Protein AF-0000000084416008 (afdb_homodimer)

Sequence (658 aa):
MDGNRRYAERQHFDKATGHTHGYGKMVEVIHWCIELGVKHITVYAFSIDNFKRSSDEVTALMRLAEEKYAELAADNGLAEREGIRMHIVGDLELPPPAVQGAAARLMRGTAALRSTRATLNVCFSYTSSEESVHAAAALQAAVRSGSLQPGDVCPAALHGALRTGPASPPVDLLIRTSGETRLSDFLLWQASHAQLCYLPTLWPNLSYLDFARCVLSYQRHAGALAALRRAAGERLERRKLRSWAAPWIGGSGEGPGRPGVLQVLLIRCAAALGAGGRLGAGKGCVAGSGGVAGGLEGAGPVGSQLRLLRFFQQLDAERQAWIAAHADLMDGNRRYAERQHFDKATGHTHGYGKMVEVIHWCIELGVKHITVYAFSIDNFKRSSDEVTALMRLAEEKYAELAADNGLAEREGIRMHIVGDLELPPPAVQGAAARLMRGTAALRSTRATLNVCFSYTSSEESVHAAAALQAAVRSGSLQPGDVCPAALHGALRTGPASPPVDLLIRTSGETRLSDFLLWQASHAQLCYLPTLWPNLSYLDFARCVLSYQRHAGALAALRRAAGERLERRKLRSWAAPWIGGSGEGPGRPGVLQVLLIRCAAALGAGGRLGAGKGCVAGSGGVAGGLEGAGPVGSQLRLLRFFQQLDAERQAWIAAHADL

pLDDT: mean 81.55, std 27.0, range [15.59, 98.62]

Organism: Gonium pectorale (NCBI:txid33097)

Nearest PDB structures (foldseek):
  7pay-assembly1_A  TM=8.241E-01  e=1.101E-21  Homo sapiens
  1x09-assembly1_A  TM=9.503E-01  e=4.876E-16  Escherichia coli
  1x07-assembly1_A  TM=9.515E-01  e=1.106E-15  Escherichia coli
  2e9a-assembly1_B  TM=9.304E-01  e=5.349E-14  Escherichia coli
  5cqj-assembly1_B  TM=8.911E-01  e=5.023E-13  Escherichia coli K-12

Structure (mmCIF, N/CA/C/O backbone):
data_AF-0000000084416008-model_v1
#
loop_
_entity.id
_entity.type
_entity.pdbx_description
1 polymer 'Alkyl transferase'
#
loop_
_atom_site.group_PDB
_atom_site.id
_atom_site.type_symbol
_atom_site.label_atom_id
_atom_site.label_alt_id
_atom_site.label_comp_id
_atom_site.label_asym_id
_atom_site.label_entity_id
_atom_site.label_seq_id
_atom_site.pdbx_PDB_ins_code
_atom_site.Cartn_x
_atom_site.Cartn_y
_atom_site.Cartn_z
_atom_site.occupancy
_atom_site.B_iso_or_equiv
_atom_site.auth_seq_id
_atom_site.auth_comp_id
_atom_site.auth_asym_id
_atom_site.auth_atom_id
_atom_site.pdbx_PDB_model_num
ATOM 1 N N . MET A 1 1 ? -9.711 11.734 7.035 1 94.81 1 MET A N 1
ATOM 2 C CA . MET A 1 1 ? -10.641 12.766 7.48 1 94.81 1 MET A CA 1
ATOM 3 C C . MET A 1 1 ? -11.484 13.281 6.316 1 94.81 1 MET A C 1
ATOM 5 O O . MET A 1 1 ? -11.453 14.469 5.992 1 94.81 1 MET A O 1
ATOM 9 N N . ASP A 1 2 ? -12.227 12.352 5.82 1 94.88 2 ASP A N 1
ATOM 10 C CA . ASP A 1 2 ? -13.008 12.578 4.613 1 94.88 2 ASP A CA 1
ATOM 11 C C . ASP A 1 2 ? -14.406 13.094 4.949 1 94.88 2 ASP A C 1
ATOM 13 O O . ASP A 1 2 ? -15.023 12.641 5.918 1 94.88 2 ASP A O 1
ATOM 17 N N . GLY A 1 3 ? -14.906 14.047 4.18 1 96 3 GLY A N 1
ATOM 18 C CA . GLY A 1 3 ? -16.297 14.453 4.301 1 96 3 GLY A CA 1
ATOM 19 C C . GLY A 1 3 ? -16.469 15.906 4.695 1 96 3 GLY A C 1
ATOM 20 O O . GLY A 1 3 ? -17.578 16.375 4.91 1 96 3 GLY A O 1
ATOM 21 N N . ASN A 1 4 ? -15.422 16.688 4.73 1 95.81 4 ASN A N 1
ATOM 22 C CA . ASN A 1 4 ? -15.484 18.078 5.172 1 95.81 4 ASN A CA 1
ATOM 23 C C . ASN A 1 4 ? -16.312 18.938 4.219 1 95.81 4 ASN A C 1
ATOM 25 O O . ASN A 1 4 ? -17.172 19.703 4.652 1 95.81 4 ASN A O 1
ATOM 29 N N . ARG A 1 5 ? -16.094 18.797 2.865 1 94 5 ARG A N 1
ATOM 30 C CA . ARG A 1 5 ? -16.797 19.594 1.87 1 94 5 ARG A CA 1
ATOM 31 C C . ARG A 1 5 ? -18.281 19.234 1.832 1 94 5 ARG A C 1
ATOM 33 O O . ARG A 1 5 ? -19.141 20.109 1.771 1 94 5 ARG A O 1
ATOM 40 N N . ARG A 1 6 ? -18.562 17.984 1.825 1 95.38 6 ARG A N 1
ATOM 41 C CA . ARG A 1 6 ? -19.953 17.516 1.813 1 95.38 6 ARG A CA 1
ATOM 42 C C . ARG A 1 6 ? -20.688 17.969 3.068 1 95.38 6 ARG A C 1
ATOM 44 O O . ARG A 1 6 ? -21.875 18.328 3.004 1 95.38 6 ARG A O 1
ATOM 51 N N . TYR A 1 7 ? -20.031 17.906 4.207 1 96.69 7 TYR A N 1
ATOM 52 C CA . TYR A 1 7 ? -20.594 18.422 5.453 1 96.69 7 TYR A CA 1
ATOM 53 C C . TYR A 1 7 ? -20.969 19.891 5.316 1 96.69 7 TYR A C 1
ATOM 55 O O . TYR A 1 7 ? -22.062 20.297 5.703 1 96.69 7 TYR A O 1
ATOM 63 N N . ALA A 1 8 ? -20 20.688 4.812 1 95.75 8 ALA A N 1
ATOM 64 C CA . ALA A 1 8 ? -20.25 22.109 4.609 1 95.75 8 ALA A CA 1
ATOM 65 C C . ALA A 1 8 ? -21.469 22.344 3.721 1 95.75 8 ALA A C 1
ATOM 67 O O . ALA A 1 8 ? -22.297 23.188 4.012 1 95.75 8 ALA A O 1
ATOM 68 N N . GLU A 1 9 ? -21.531 21.531 2.639 1 95.56 9 GLU A N 1
ATOM 69 C CA . GLU A 1 9 ? -22.641 21.641 1.708 1 95.56 9 GLU A CA 1
ATOM 70 C C . GLU A 1 9 ? -23.969 21.344 2.4 1 95.56 9 GLU A C 1
ATOM 72 O O . GLU A 1 9 ? -24.953 22.078 2.232 1 95.56 9 GLU A O 1
ATOM 77 N N . ARG A 1 10 ? -24.031 20.359 3.174 1 95.88 10 ARG A N 1
ATOM 78 C CA . ARG A 1 10 ? -25.25 19.938 3.861 1 95.88 10 ARG A CA 1
ATOM 79 C C . ARG A 1 10 ? -25.688 20.984 4.887 1 95.88 10 ARG A C 1
ATOM 81 O O . ARG A 1 10 ? -26.875 21.172 5.117 1 95.88 10 ARG A O 1
ATOM 88 N N . GLN A 1 11 ? -24.734 21.609 5.52 1 95.38 11 GLN A N 1
ATOM 89 C CA . GLN A 1 11 ? -25.016 22.594 6.566 1 95.38 11 GLN A CA 1
ATOM 90 C C . GLN A 1 11 ? -25.125 24 5.992 1 95.38 11 GLN A C 1
ATOM 92 O O . GLN A 1 11 ? -25.312 24.969 6.734 1 95.38 11 GLN A O 1
ATOM 97 N N . HIS A 1 12 ? -24.859 24.109 4.66 1 95.06 12 HIS A N 1
ATOM 98 C CA . HIS A 1 12 ? -24.938 25.375 3.951 1 95.06 12 HIS A CA 1
ATOM 99 C C . HIS A 1 12 ? -23.875 26.344 4.434 1 95.06 12 HIS A C 1
ATOM 101 O O . HIS A 1 12 ? -24.141 27.531 4.672 1 95.06 12 HIS A O 1
ATOM 107 N N . PHE A 1 13 ? -22.703 25.812 4.703 1 92.19 13 PHE A N 1
ATOM 108 C CA . PHE A 1 13 ? -21.5 26.578 4.98 1 92.19 13 PHE A CA 1
ATOM 109 C C . PHE A 1 13 ? -20.609 26.656 3.746 1 92.19 13 PHE A C 1
ATOM 111 O O . PHE A 1 13 ? -20.781 25.875 2.805 1 92.19 13 PHE A O 1
ATOM 118 N N . ASP A 1 14 ? -19.828 27.641 3.791 1 92.12 14 ASP A N 1
ATOM 119 C CA . ASP A 1 14 ? -18.781 27.609 2.775 1 92.12 14 ASP A CA 1
ATOM 120 C C . ASP A 1 14 ? -17.766 26.5 3.057 1 92.12 14 ASP A C 1
ATOM 122 O O . ASP A 1 14 ? -17.672 26.016 4.188 1 92.12 14 ASP A O 1
ATOM 126 N N . LYS A 1 15 ? -17.016 26.109 2.072 1 91.44 15 LYS A N 1
ATOM 127 C CA . LYS A 1 15 ? -16.078 25 2.15 1 91.44 15 LYS A CA 1
ATOM 128 C C . LYS A 1 15 ? -15.039 25.219 3.24 1 91.44 15 LYS A C 1
ATOM 130 O O . LYS A 1 15 ? -14.672 24.281 3.957 1 91.44 15 LYS A O 1
ATOM 135 N N . ALA A 1 16 ? -14.609 26.422 3.363 1 91.44 16 ALA A N 1
ATOM 136 C CA . ALA A 1 16 ? -13.594 26.75 4.359 1 91.44 16 ALA A CA 1
ATOM 137 C C . ALA A 1 16 ? -14.094 26.469 5.773 1 91.44 16 ALA A C 1
ATOM 139 O O . ALA A 1 16 ? -13.352 25.953 6.609 1 91.44 16 ALA A O 1
ATOM 140 N N . THR A 1 17 ? -15.336 26.797 6 1 93.12 17 THR A N 1
ATOM 141 C CA . THR A 1 17 ? -15.945 26.531 7.297 1 93.12 17 THR A CA 1
ATOM 142 C C . THR A 1 17 ? -16.031 25.031 7.559 1 93.12 17 THR A C 1
ATOM 144 O O . THR A 1 17 ? -15.836 24.578 8.688 1 93.12 17 THR A O 1
ATOM 147 N N . GLY A 1 18 ? -16.328 24.328 6.57 1 94.5 18 GLY A N 1
ATOM 148 C CA . GLY A 1 18 ? -16.328 22.875 6.695 1 94.5 18 GLY A CA 1
ATOM 149 C C . GLY A 1 18 ? -14.992 22.312 7.148 1 94.5 18 GLY A C 1
ATOM 150 O O . GLY A 1 18 ? -14.938 21.453 8.023 1 94.5 18 GLY A O 1
ATOM 151 N N . HIS A 1 19 ? -13.922 22.828 6.602 1 94.94 19 HIS A N 1
ATOM 152 C CA . HIS A 1 19 ? -12.586 22.391 6.965 1 94.94 19 HIS A CA 1
ATOM 153 C C . HIS A 1 19 ? -12.219 22.844 8.375 1 94.94 19 HIS A C 1
ATOM 155 O O . HIS A 1 19 ? -11.5 22.141 9.086 1 94.94 19 HIS A O 1
ATOM 161 N N . THR A 1 20 ? -12.703 23.969 8.773 1 95.44 20 THR A N 1
ATOM 162 C CA . THR A 1 20 ? -12.484 24.438 10.141 1 95.44 20 THR A CA 1
ATOM 163 C C . THR A 1 20 ? -13.156 23.516 11.148 1 95.44 20 THR A C 1
ATOM 165 O O . THR A 1 20 ? -12.562 23.172 12.18 1 95.44 20 THR A O 1
ATOM 168 N N . HIS A 1 21 ? -14.352 23.141 10.828 1 96.38 21 HIS A N 1
ATOM 169 C CA . HIS A 1 21 ? -15.031 22.172 11.68 1 96.38 21 HIS A CA 1
ATOM 170 C C . HIS A 1 21 ?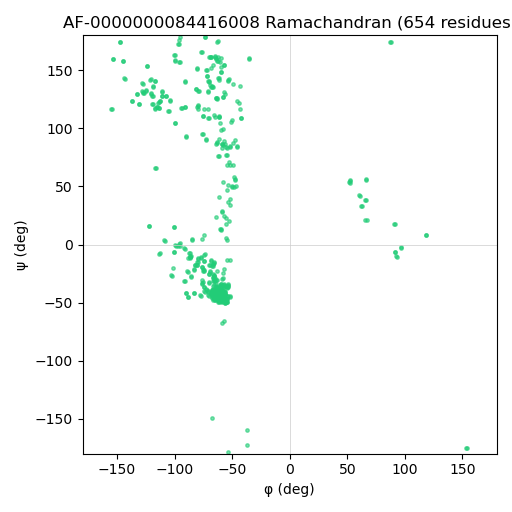 -14.305 20.828 11.688 1 96.38 21 HIS A C 1
ATOM 172 O O . HIS A 1 21 ? -14.25 20.156 12.711 1 96.38 21 HIS A O 1
ATOM 178 N N . GLY A 1 22 ? -13.773 20.469 10.594 1 97.25 22 GLY A N 1
ATOM 179 C CA . GLY A 1 22 ? -12.953 19.281 10.516 1 97.25 22 GLY A CA 1
ATOM 180 C C . GLY A 1 22 ? -11.742 19.328 11.43 1 97.25 22 GLY A C 1
ATOM 181 O O . GLY A 1 22 ? -11.398 18.328 12.07 1 97.25 22 GLY A O 1
ATOM 182 N N . TYR A 1 23 ? -11.133 20.469 11.477 1 96.5 23 TYR A N 1
ATOM 183 C CA . TYR A 1 23 ? -10.008 20.656 12.391 1 96.5 23 TYR A CA 1
ATOM 184 C C . TYR A 1 23 ? -10.445 20.453 13.836 1 96.5 23 TYR A C 1
ATOM 186 O O . TYR A 1 23 ? -9.766 19.781 14.609 1 96.5 23 TYR A O 1
ATOM 194 N N . GLY A 1 24 ? -11.516 21.062 14.195 1 96.62 24 GLY A N 1
ATOM 195 C CA . GLY A 1 24 ? -12.039 20.859 15.539 1 96.62 24 GLY A CA 1
ATOM 196 C C . GLY A 1 24 ? -12.258 19.391 15.875 1 96.62 24 GLY A C 1
ATOM 197 O O . GLY A 1 24 ? -11.914 18.953 16.969 1 96.62 24 GLY A O 1
ATOM 198 N N . LYS A 1 25 ? -12.828 18.703 14.93 1 97.56 25 LYS A N 1
ATOM 199 C CA . LYS A 1 25 ? -13.062 17.281 15.133 1 97.56 25 LYS A CA 1
ATOM 200 C C . LYS A 1 25 ? -11.742 16.516 15.273 1 97.56 25 LYS A C 1
ATOM 202 O O . LYS A 1 25 ? -11.641 15.594 16.078 1 97.56 25 LYS A O 1
ATOM 207 N N . MET A 1 26 ? -10.758 16.891 14.508 1 97.12 26 MET A N 1
ATOM 208 C CA . MET A 1 26 ? -9.438 16.266 14.633 1 97.12 26 MET A CA 1
ATOM 209 C C . MET A 1 26 ? -8.898 16.406 16.047 1 97.12 26 MET A C 1
ATOM 211 O O . MET A 1 26 ? -8.414 15.43 16.625 1 97.12 26 MET A O 1
ATOM 215 N N . VAL A 1 27 ? -8.969 17.547 16.609 1 95.81 27 VAL A N 1
ATOM 216 C CA . VAL A 1 27 ? -8.5 17.797 17.969 1 95.81 27 VAL A CA 1
ATOM 217 C C . VAL A 1 27 ? -9.242 16.906 18.953 1 95.81 27 VAL A C 1
ATOM 219 O O . VAL A 1 27 ? -8.633 16.297 19.828 1 95.81 27 VAL A O 1
ATOM 222 N N . GLU A 1 28 ? -10.555 16.75 18.781 1 96.88 28 GLU A N 1
ATOM 223 C CA . GLU A 1 28 ? -11.359 15.883 19.625 1 96.88 28 GLU A CA 1
ATOM 224 C C . GLU A 1 28 ? -10.883 14.43 19.547 1 96.88 28 GLU A C 1
ATOM 226 O O . GLU A 1 28 ? -10.734 13.758 20.562 1 96.88 28 GLU A O 1
ATOM 231 N N . VAL A 1 29 ? -10.68 14.031 18.359 1 97.5 29 VAL A N 1
ATOM 232 C CA . VAL A 1 29 ? -10.297 12.641 18.141 1 97.5 29 VAL A CA 1
ATOM 233 C C . VAL A 1 29 ? -8.914 12.383 18.734 1 97.5 29 VAL A C 1
ATOM 235 O O . VAL A 1 29 ? -8.664 11.32 19.297 1 97.5 29 VAL A O 1
ATOM 238 N N . ILE A 1 30 ? -8.008 13.328 18.609 1 96.19 30 ILE A N 1
ATOM 239 C CA . ILE A 1 30 ? -6.688 13.211 19.203 1 96.19 30 ILE A CA 1
ATOM 240 C C . ILE A 1 30 ? -6.824 13.031 20.719 1 96.19 30 ILE A C 1
ATOM 242 O O . ILE A 1 30 ? -6.156 12.18 21.312 1 96.19 30 ILE A O 1
ATOM 246 N N . HIS A 1 31 ? -7.723 13.766 21.312 1 95.5 31 HIS A N 1
ATOM 247 C CA . HIS A 1 31 ? -7.973 13.633 22.734 1 95.5 31 HIS A CA 1
ATOM 248 C C . HIS A 1 31 ? -8.469 12.227 23.078 1 95.5 31 HIS A C 1
ATOM 250 O O . HIS A 1 31 ? -8.031 11.633 24.062 1 95.5 31 HIS A O 1
ATOM 256 N N . TRP A 1 32 ? -9.453 11.742 22.25 1 97.12 32 TRP A N 1
ATOM 257 C CA . TRP A 1 32 ? -9.953 10.391 22.469 1 97.12 32 TRP A CA 1
ATOM 258 C C . TRP A 1 32 ? -8.812 9.375 22.422 1 97.12 32 TRP A C 1
ATOM 260 O O . TRP A 1 32 ? -8.758 8.461 23.25 1 97.12 32 TRP A O 1
ATOM 270 N N . CYS A 1 33 ? -7.934 9.57 21.453 1 96.81 33 CYS A N 1
ATOM 271 C CA . CYS A 1 33 ? -6.801 8.672 21.297 1 96.81 33 CYS A CA 1
ATOM 272 C C . CYS A 1 33 ? -5.906 8.688 22.531 1 96.81 33 CYS A C 1
ATOM 274 O O . CYS A 1 33 ? -5.539 7.633 23.047 1 96.81 33 CYS A O 1
ATOM 276 N N . ILE A 1 34 ? -5.566 9.836 23 1 94.81 34 ILE A N 1
ATOM 277 C CA . ILE A 1 34 ? -4.684 9.992 24.156 1 94.81 34 ILE A CA 1
ATOM 278 C C . ILE A 1 34 ? -5.316 9.336 25.375 1 94.81 34 ILE A C 1
ATOM 280 O O . ILE A 1 34 ? -4.641 8.617 26.125 1 94.81 34 ILE A O 1
ATOM 284 N N . GLU A 1 35 ? -6.559 9.492 25.531 1 94.56 35 GLU A N 1
ATOM 285 C CA . GLU A 1 35 ? -7.273 8.93 26.672 1 94.56 35 GLU A CA 1
ATOM 286 C C . GLU A 1 35 ? -7.285 7.402 26.609 1 94.56 35 GLU A C 1
ATOM 288 O O . GLU A 1 35 ? -7.27 6.734 27.656 1 94.56 35 GLU A O 1
ATOM 293 N N . LEU A 1 36 ? -7.289 6.91 25.422 1 95.56 36 LEU A N 1
ATOM 294 C CA . LEU A 1 36 ? -7.332 5.461 25.25 1 95.56 36 LEU A CA 1
ATOM 295 C C . LEU A 1 36 ? -5.93 4.867 25.281 1 95.56 36 LEU A C 1
ATOM 297 O O . LEU A 1 36 ? -5.762 3.648 25.203 1 95.56 36 LEU A O 1
ATOM 301 N N . GLY A 1 37 ? -4.902 5.719 25.297 1 95.19 37 GLY A N 1
ATOM 302 C CA . GLY A 1 37 ? -3.533 5.25 25.422 1 95.19 37 GLY A CA 1
ATOM 303 C C . GLY A 1 37 ? -2.869 4.98 24.078 1 95.19 37 GLY A C 1
ATOM 304 O O . GLY A 1 37 ? -1.874 4.258 24.016 1 95.19 37 GLY A O 1
ATOM 305 N N . VAL A 1 38 ? -3.434 5.527 23 1 96.5 38 VAL A N 1
ATOM 306 C CA . VAL A 1 38 ? -2.822 5.398 21.688 1 96.5 38 VAL A CA 1
ATOM 307 C C . VAL A 1 38 ? -1.503 6.164 21.641 1 96.5 38 VAL A C 1
ATOM 309 O O . VAL A 1 38 ? -1.438 7.32 22.062 1 96.5 38 VAL A O 1
ATOM 312 N N . LYS A 1 39 ? -0.479 5.57 21.078 1 96.69 39 LYS A N 1
ATOM 313 C CA . LYS A 1 39 ? 0.857 6.156 21.156 1 96.69 39 LYS A CA 1
ATOM 314 C C . LYS A 1 39 ? 1.233 6.824 19.828 1 96.69 39 LYS A C 1
ATOM 316 O O . LYS A 1 39 ? 2.072 7.727 19.797 1 96.69 39 LYS A O 1
ATOM 321 N N . HIS A 1 40 ? 0.667 6.367 18.766 1 97.69 40 HIS A N 1
ATOM 322 C CA . HIS A 1 40 ? 0.958 6.926 17.438 1 97.69 40 HIS A CA 1
ATOM 323 C C . HIS A 1 40 ? -0.326 7.23 16.672 1 97.69 40 HIS A C 1
ATOM 325 O O . HIS A 1 40 ? -1.153 6.34 16.469 1 97.69 40 HIS A O 1
ATOM 331 N N . ILE A 1 41 ? -0.456 8.453 16.328 1 98.12 41 ILE A N 1
ATOM 332 C CA . ILE A 1 41 ? -1.613 8.93 15.586 1 98.12 41 ILE A CA 1
ATOM 333 C C . ILE A 1 41 ? -1.158 9.539 14.266 1 98.12 41 ILE A C 1
ATOM 335 O O . ILE A 1 41 ? -0.205 10.32 14.227 1 98.12 41 ILE A O 1
ATOM 339 N N . THR A 1 42 ? -1.778 9.117 13.164 1 98.62 42 THR A N 1
ATOM 340 C CA . THR A 1 42 ? -1.476 9.703 11.859 1 98.62 42 THR A CA 1
ATOM 341 C C . THR A 1 42 ? -2.752 10.18 11.172 1 98.62 42 THR A C 1
ATOM 343 O O . THR A 1 42 ? -3.742 9.445 11.109 1 98.62 42 THR A O 1
ATOM 346 N N . VAL A 1 43 ? -2.758 11.398 10.688 1 98.44 43 VAL A N 1
ATOM 347 C CA . VAL A 1 43 ? -3.932 11.945 10.016 1 98.44 43 VAL A CA 1
ATOM 348 C C . VAL A 1 43 ? -3.57 12.344 8.586 1 98.44 43 VAL A C 1
ATOM 350 O O . VAL A 1 43 ? -2.441 12.758 8.32 1 98.44 43 VAL A O 1
ATOM 353 N N . TYR A 1 44 ? -4.52 12.094 7.703 1 98.06 44 TYR A N 1
ATOM 354 C CA . TYR A 1 44 ? -4.387 12.516 6.316 1 98.06 44 TYR A CA 1
ATOM 355 C C . TYR A 1 44 ? -4.961 13.914 6.109 1 98.06 44 TYR A C 1
ATOM 357 O O . TYR A 1 44 ? -6.129 14.062 5.742 1 98.06 44 TYR A O 1
ATOM 365 N N . ALA A 1 45 ? -4.176 14.938 6.203 1 97.69 45 ALA A N 1
ATOM 366 C CA . ALA A 1 45 ? -4.656 16.312 6.25 1 97.69 45 ALA A CA 1
ATOM 367 C C . ALA A 1 45 ? -4.77 16.906 4.848 1 97.69 45 ALA A C 1
ATOM 369 O O . ALA A 1 45 ? -5.746 17.594 4.531 1 97.69 45 ALA A O 1
ATOM 370 N N . PHE A 1 46 ? -3.797 16.641 4.016 1 97.44 46 PHE A N 1
ATOM 371 C CA . PHE A 1 46 ? -3.77 17.25 2.688 1 97.44 46 PHE A CA 1
ATOM 372 C C . PHE A 1 46 ? -2.979 16.375 1.714 1 97.44 46 PHE A C 1
ATOM 374 O O . PHE A 1 46 ? -1.767 16.219 1.868 1 97.44 46 PHE A O 1
ATOM 381 N N . SER A 1 47 ? -3.65 15.859 0.678 1 95.56 47 SER A N 1
ATOM 382 C CA . SER A 1 47 ? -3.01 15.055 -0.357 1 95.56 47 SER A CA 1
ATOM 383 C C . SER A 1 47 ? -2.307 15.938 -1.384 1 95.56 47 SER A C 1
ATOM 385 O O . SER A 1 47 ? -2.754 17.047 -1.664 1 95.56 47 SER A O 1
ATOM 387 N N . ILE A 1 48 ? -1.282 15.438 -1.979 1 94.94 48 ILE A N 1
ATOM 388 C CA . ILE A 1 48 ? -0.624 16.156 -3.064 1 94.94 48 ILE A CA 1
ATOM 389 C C . ILE A 1 48 ? -1.615 16.391 -4.203 1 94.94 48 ILE A C 1
ATOM 391 O O . ILE A 1 48 ? -1.596 17.453 -4.844 1 94.94 48 ILE A O 1
ATOM 395 N N . ASP A 1 49 ? -2.527 15.492 -4.434 1 90.75 49 ASP A N 1
ATOM 396 C CA . ASP A 1 49 ? -3.506 15.578 -5.512 1 90.75 49 ASP A CA 1
ATOM 397 C C . ASP A 1 49 ? -4.48 16.734 -5.277 1 90.75 49 ASP A C 1
ATOM 399 O O . ASP A 1 49 ? -5.164 17.172 -6.203 1 90.75 49 ASP A O 1
ATOM 403 N N . ASN A 1 50 ? -4.559 17.234 -4.105 1 91.69 50 ASN A N 1
ATOM 404 C CA . ASN A 1 50 ? -5.492 18.297 -3.768 1 91.69 50 ASN A CA 1
ATOM 405 C C . ASN A 1 50 ? -5.004 19.656 -4.273 1 91.69 50 ASN A C 1
ATOM 407 O O . ASN A 1 50 ? -5.766 20.625 -4.301 1 91.69 50 ASN A O 1
ATOM 411 N N . PHE A 1 51 ? -3.809 19.75 -4.719 1 92.38 51 PHE A N 1
ATOM 412 C CA . PHE A 1 51 ? -3.316 20.984 -5.305 1 92.38 51 PHE A CA 1
ATOM 413 C C . PHE A 1 51 ? -4.008 21.266 -6.633 1 92.38 51 PHE A C 1
ATOM 415 O O . PHE A 1 51 ? -3.91 22.375 -7.164 1 92.38 51 PHE A O 1
ATOM 422 N N . LYS A 1 52 ? -4.699 20.344 -7.23 1 88.75 52 LYS A N 1
ATOM 423 C CA . LYS A 1 52 ? -5.414 20.5 -8.492 1 88.75 52 LYS A CA 1
ATOM 424 C C . LYS A 1 52 ? -6.75 21.203 -8.289 1 88.75 52 LYS A C 1
ATOM 426 O O . LYS A 1 52 ? -7.422 21.562 -9.25 1 88.75 52 LYS A O 1
ATOM 431 N N . ARG A 1 53 ? -7.137 21.328 -7.062 1 89.12 53 ARG A N 1
ATOM 432 C CA . ARG A 1 53 ? -8.367 22.047 -6.754 1 89.12 53 ARG A CA 1
ATOM 433 C C . ARG A 1 53 ? -8.25 23.516 -7.168 1 89.12 53 ARG A C 1
ATOM 435 O O . ARG A 1 53 ? -7.191 23.953 -7.617 1 89.12 53 ARG A O 1
ATOM 442 N N . SER A 1 54 ? -9.438 24.25 -7.012 1 92.31 54 SER A N 1
ATOM 443 C CA . SER A 1 54 ? -9.414 25.656 -7.387 1 92.31 54 SER A CA 1
ATOM 444 C C . SER A 1 54 ? -8.375 26.438 -6.578 1 92.31 54 SER A C 1
ATOM 446 O O . SER A 1 54 ? -8.125 26.109 -5.414 1 92.31 54 SER A O 1
ATOM 448 N N . SER A 1 55 ? -7.82 27.453 -7.227 1 94.12 55 SER A N 1
ATOM 449 C CA . SER A 1 55 ? -6.797 28.25 -6.57 1 94.12 55 SER A CA 1
ATOM 450 C C . SER A 1 55 ? -7.312 28.859 -5.27 1 94.12 55 SER A C 1
ATOM 452 O O . SER A 1 55 ? -6.59 28.906 -4.273 1 94.12 55 SER A O 1
ATOM 454 N N . ASP A 1 56 ? -8.539 29.188 -5.293 1 94.25 56 ASP A N 1
ATOM 455 C CA . ASP A 1 56 ? -9.141 29.781 -4.098 1 94.25 56 ASP A CA 1
ATOM 456 C C . ASP A 1 56 ? -9.219 28.75 -2.967 1 94.25 56 ASP A C 1
ATOM 458 O O . ASP A 1 56 ? -8.906 29.078 -1.815 1 94.25 56 ASP A O 1
ATOM 462 N N . GLU A 1 57 ? -9.578 27.641 -3.307 1 93.19 57 GLU A N 1
ATOM 463 C CA . GLU A 1 57 ? -9.688 26.594 -2.291 1 93.19 57 GLU A CA 1
ATOM 464 C C . GLU A 1 57 ? -8.312 26.219 -1.737 1 93.19 57 GLU A C 1
ATOM 466 O O . GLU A 1 57 ? -8.148 26.078 -0.524 1 93.19 57 GLU A O 1
ATOM 471 N N . VAL A 1 58 ? -7.371 26.094 -2.641 1 96.12 58 VAL A N 1
ATOM 472 C CA . VAL A 1 58 ? -6.023 25.719 -2.219 1 96.12 58 VAL A CA 1
ATOM 473 C C . VAL A 1 58 ? -5.445 26.812 -1.314 1 96.12 58 VAL A C 1
ATOM 475 O O . VAL A 1 58 ? -4.871 26.516 -0.266 1 96.12 58 VAL A O 1
ATOM 478 N N . THR A 1 59 ? -5.641 28.047 -1.688 1 96.62 59 THR A N 1
ATOM 479 C CA . THR A 1 59 ? -5.16 29.172 -0.893 1 96.62 59 THR A CA 1
ATOM 480 C C . THR A 1 59 ? -5.797 29.156 0.494 1 96.62 59 THR A C 1
ATOM 482 O O . THR A 1 59 ? -5.113 29.375 1.497 1 96.62 59 THR A O 1
ATOM 485 N N . ALA A 1 60 ? -7.043 28.938 0.524 1 95.25 60 ALA A N 1
ATOM 486 C CA . ALA A 1 60 ? -7.754 28.891 1.8 1 95.25 60 ALA A CA 1
ATOM 487 C C . ALA A 1 60 ? -7.227 27.766 2.682 1 95.25 60 ALA A C 1
ATOM 489 O O . ALA A 1 60 ? -7.074 27.922 3.895 1 95.25 60 ALA A O 1
ATOM 490 N N . LEU A 1 61 ? -6.973 26.656 2.104 1 97 61 LEU A N 1
ATOM 491 C CA . LEU A 1 61 ? -6.461 25.5 2.842 1 97 61 LEU A CA 1
ATOM 492 C C . LEU A 1 61 ? -5.055 25.781 3.367 1 97 61 LEU A C 1
ATOM 494 O O . LEU A 1 61 ? -4.723 25.391 4.488 1 97 61 LEU A O 1
ATOM 498 N N . MET A 1 62 ? -4.258 26.438 2.537 1 98.12 62 MET A N 1
ATOM 499 C CA . MET A 1 62 ? -2.906 26.781 2.959 1 98.12 62 MET A CA 1
ATOM 500 C C . MET A 1 62 ? -2.941 27.766 4.133 1 98.12 62 MET A C 1
ATOM 502 O O . MET A 1 62 ? -2.182 27.609 5.094 1 98.12 62 MET A O 1
ATOM 506 N N . ARG A 1 63 ? -3.803 28.688 4.051 1 97.5 63 ARG A N 1
ATOM 507 C CA . ARG A 1 63 ? -3.959 29.641 5.141 1 97.5 63 ARG A CA 1
ATOM 508 C C . ARG A 1 63 ? -4.41 28.953 6.418 1 97.5 63 ARG A C 1
ATOM 510 O O . ARG A 1 63 ? -3.893 29.234 7.504 1 97.5 63 ARG A O 1
ATOM 517 N N . LEU A 1 64 ? -5.352 28.109 6.246 1 97.06 64 LEU A N 1
ATOM 518 C CA . LEU A 1 64 ? -5.844 27.344 7.391 1 97.06 64 LEU A CA 1
ATOM 519 C C . LEU A 1 64 ? -4.727 26.531 8.023 1 97.06 64 LEU A C 1
ATOM 521 O O . LEU A 1 64 ? -4.598 26.484 9.25 1 97.06 64 LEU A O 1
ATOM 525 N N . ALA A 1 65 ? -3.938 25.875 7.227 1 97.88 65 ALA A N 1
ATOM 526 C CA . ALA A 1 65 ? -2.82 25.078 7.727 1 97.88 65 ALA A CA 1
ATOM 527 C C . ALA A 1 65 ? -1.838 25.938 8.508 1 97.88 65 ALA A C 1
ATOM 529 O O . ALA A 1 65 ? -1.43 25.578 9.617 1 97.88 65 ALA A O 1
ATOM 530 N N . GLU A 1 66 ? -1.472 27.031 7.926 1 97.88 66 GLU A N 1
ATOM 531 C CA . GLU A 1 66 ? -0.552 27.953 8.586 1 97.88 66 GLU A CA 1
ATOM 532 C C . GLU A 1 66 ? -1.083 28.375 9.953 1 97.88 66 GLU A C 1
ATOM 534 O O . GLU A 1 66 ? -0.358 28.328 10.953 1 97.88 66 GLU A O 1
ATOM 539 N N . GLU A 1 67 ? -2.293 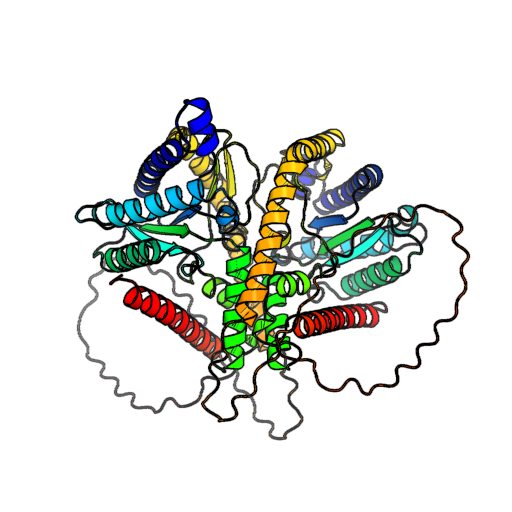28.766 9.953 1 97.38 67 GLU A N 1
ATOM 540 C CA . GLU A 1 67 ? -2.938 29.234 11.18 1 97.38 67 GLU A CA 1
ATOM 541 C C . GLU A 1 67 ? -2.994 28.141 12.227 1 97.38 67 GLU A C 1
ATOM 543 O O . GLU A 1 67 ? -2.678 28.359 13.398 1 97.38 67 GLU A O 1
ATOM 548 N N . LYS A 1 68 ? -3.379 26.984 11.852 1 96.69 68 LYS A N 1
ATOM 549 C CA . LYS A 1 68 ? -3.59 25.906 12.805 1 96.69 68 LYS A CA 1
ATOM 550 C C . LYS A 1 68 ? -2.26 25.344 13.305 1 96.69 68 LYS A C 1
ATOM 552 O O . LYS A 1 68 ? -2.145 24.922 14.461 1 96.69 68 LYS A O 1
ATOM 557 N N . TYR A 1 69 ? -1.264 25.266 12.453 1 97.19 69 TYR A N 1
ATOM 558 C CA . TYR A 1 69 ? 0.062 24.891 12.93 1 97.19 69 TYR A CA 1
ATOM 559 C C . TYR A 1 69 ? 0.555 25.844 14.008 1 97.19 69 TYR A C 1
ATOM 561 O O . TYR A 1 69 ? 1.119 25.406 15.016 1 97.19 69 TYR A O 1
ATOM 569 N N . ALA A 1 70 ? 0.349 27.094 13.781 1 95.38 70 ALA A N 1
ATOM 570 C CA . ALA A 1 70 ? 0.736 28.094 14.773 1 95.38 70 ALA A CA 1
ATOM 571 C C . ALA A 1 70 ? -0.032 27.906 16.078 1 95.38 70 ALA A C 1
ATOM 573 O O . ALA A 1 70 ? 0.545 28 17.156 1 95.38 70 ALA A O 1
ATOM 574 N N . GLU A 1 71 ? -1.279 27.656 15.938 1 94.88 71 GLU A N 1
ATOM 575 C CA . GLU A 1 71 ? -2.125 27.422 17.109 1 94.88 71 GLU A CA 1
ATOM 576 C C . GLU A 1 71 ? -1.656 26.203 17.891 1 94.88 71 GLU A C 1
ATOM 578 O O . GLU A 1 71 ? -1.595 26.25 19.125 1 94.88 71 GLU A O 1
ATOM 583 N N . LEU A 1 72 ? -1.352 25.172 17.188 1 94 72 LEU A N 1
ATOM 584 C CA . LEU A 1 72 ? -0.897 23.922 17.812 1 94 72 LEU A CA 1
ATOM 585 C C . LEU A 1 72 ? 0.439 24.141 18.531 1 94 72 LEU A C 1
ATOM 587 O O . LEU A 1 72 ? 0.702 23.516 19.562 1 94 72 LEU A O 1
ATOM 591 N N . ALA A 1 73 ? 1.26 24.984 18.016 1 90.38 73 ALA A N 1
ATOM 592 C CA . ALA A 1 73 ? 2.605 25.219 18.531 1 90.38 73 ALA A CA 1
ATOM 593 C C . ALA A 1 73 ? 2.592 26.266 19.641 1 90.38 73 ALA A C 1
ATOM 595 O O . ALA A 1 73 ? 3.588 26.438 20.344 1 90.38 73 ALA A O 1
ATOM 596 N N . ALA A 1 74 ? 1.531 26.953 19.828 1 90.44 74 ALA A N 1
ATOM 597 C CA . ALA A 1 74 ? 1.462 28.047 20.797 1 90.44 74 ALA A CA 1
ATOM 598 C C . ALA A 1 74 ? 1.688 27.562 22.219 1 90.44 74 ALA A C 1
ATOM 600 O O . ALA A 1 74 ? 1.53 26.375 22.5 1 90.44 74 ALA A O 1
ATOM 601 N N . ASP A 1 75 ? 2.082 28.531 23.031 1 84.12 75 ASP A N 1
ATOM 602 C CA . ASP A 1 75 ? 2.225 28.219 24.453 1 84.12 75 ASP A CA 1
ATOM 603 C C . ASP A 1 75 ? 0.917 27.688 25.031 1 84.12 75 ASP A C 1
ATOM 605 O O . ASP A 1 75 ? -0.153 28.25 24.781 1 84.12 75 ASP A O 1
A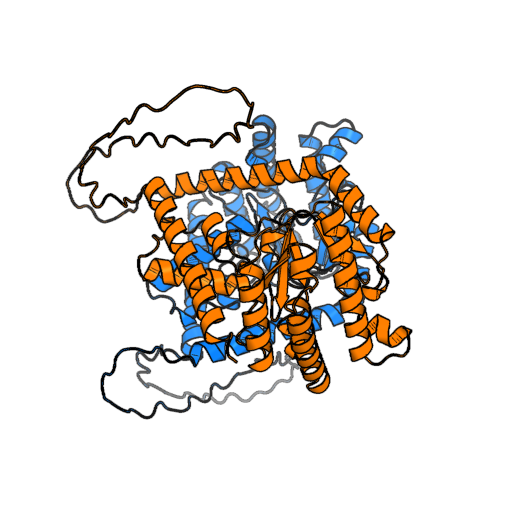TOM 609 N N . ASN A 1 76 ? 1.02 26.609 25.719 1 82.75 76 ASN A N 1
ATOM 610 C CA . ASN A 1 76 ? -0.125 25.938 26.312 1 82.75 76 ASN A CA 1
ATOM 611 C C . ASN A 1 76 ? -1.076 25.391 25.25 1 82.75 76 ASN A C 1
ATOM 613 O O . ASN A 1 76 ? -2.271 25.234 25.516 1 82.75 76 ASN A O 1
ATOM 617 N N . GLY A 1 77 ? -0.554 25.234 24.141 1 85.81 77 GLY A N 1
ATOM 618 C CA . GLY A 1 77 ? -1.346 24.625 23.078 1 85.81 77 GLY A CA 1
ATOM 619 C C . GLY A 1 77 ? -1.54 23.141 23.281 1 85.81 77 GLY A C 1
ATOM 620 O O . GLY A 1 77 ? -1.111 22.578 24.281 1 85.81 77 GLY A O 1
ATOM 621 N N . LEU A 1 78 ? -2.289 22.547 22.344 1 86.88 78 LEU A N 1
ATOM 622 C CA . LEU A 1 78 ? -2.643 21.125 22.406 1 86.88 78 LEU A CA 1
ATOM 623 C C . LEU A 1 78 ? -1.399 20.266 22.594 1 86.88 78 LEU A C 1
ATOM 625 O O . LEU A 1 78 ? -1.401 19.328 23.391 1 86.88 78 LEU A O 1
ATOM 629 N N . ALA A 1 79 ? -0.356 20.578 21.828 1 90.5 79 ALA A N 1
ATOM 630 C CA . ALA A 1 79 ? 0.871 19.797 21.844 1 90.5 79 ALA A CA 1
ATOM 631 C C . ALA A 1 79 ? 1.469 19.75 23.25 1 90.5 79 ALA A C 1
ATOM 633 O O . ALA A 1 79 ? 1.813 18.672 23.75 1 90.5 79 ALA A O 1
ATOM 634 N N . GLU A 1 80 ? 1.608 20.859 23.906 1 90.19 80 GLU A N 1
ATOM 635 C CA . GLU A 1 80 ? 2.195 20.953 25.234 1 90.19 80 GLU A CA 1
ATOM 636 C C . GLU A 1 80 ? 1.269 20.359 26.297 1 90.19 80 GLU A C 1
ATOM 638 O O . GLU A 1 80 ? 1.707 19.578 27.141 1 90.19 80 GLU A O 1
ATOM 643 N N . ARG A 1 81 ? 0.03 20.641 26.219 1 90.38 81 ARG A N 1
ATOM 644 C CA . ARG A 1 81 ? -0.936 20.219 27.219 1 90.38 81 ARG A CA 1
ATOM 645 C C . ARG A 1 81 ? -1.07 18.703 27.234 1 90.38 81 ARG A C 1
ATOM 647 O O . ARG A 1 81 ? -1.178 18.094 28.312 1 90.38 81 ARG A O 1
ATOM 654 N N . GLU A 1 82 ? -1.046 18.125 26.062 1 91.5 82 GLU A N 1
ATOM 655 C CA . GLU A 1 82 ? -1.305 16.688 25.969 1 91.5 82 GLU A CA 1
ATOM 656 C C . GLU A 1 82 ? -0.005 15.898 25.828 1 91.5 82 GLU A C 1
ATOM 658 O O . GLU A 1 82 ? -0.013 14.672 25.844 1 91.5 82 GLU A O 1
ATOM 663 N N . GLY A 1 83 ? 1.095 16.609 25.688 1 94.44 83 GLY A N 1
ATOM 664 C CA . GLY A 1 83 ? 2.367 15.93 25.5 1 94.44 83 GLY A CA 1
ATOM 665 C C . GLY A 1 83 ? 2.453 15.18 24.188 1 94.44 83 GLY A C 1
ATOM 666 O O . GLY A 1 83 ? 2.766 13.984 24.156 1 94.44 83 GLY A O 1
ATOM 667 N N . ILE A 1 84 ? 2.227 15.898 23.125 1 96.62 84 ILE A N 1
ATOM 668 C CA . ILE A 1 84 ? 2.203 15.273 21.797 1 96.62 84 ILE A CA 1
ATOM 669 C C . ILE A 1 84 ? 3.352 15.82 20.953 1 96.62 84 ILE A C 1
ATOM 671 O O . ILE A 1 84 ? 3.424 17.016 20.688 1 96.62 84 ILE A O 1
ATOM 675 N N . ARG A 1 85 ? 4.254 14.961 20.547 1 97 85 ARG A N 1
ATOM 676 C CA . ARG A 1 85 ? 5.234 15.312 19.531 1 97 85 ARG A CA 1
ATOM 677 C C . ARG A 1 85 ? 4.621 15.258 18.141 1 97 85 ARG A C 1
ATOM 679 O O . ARG A 1 85 ? 3.969 14.273 17.781 1 97 85 ARG A O 1
ATOM 686 N N . MET A 1 86 ? 4.859 16.297 17.359 1 97.38 86 MET A N 1
ATOM 687 C CA . MET A 1 86 ? 4.176 16.359 16.062 1 97.38 86 MET A CA 1
ATOM 688 C C . MET A 1 86 ? 5.176 16.359 14.922 1 97.38 86 MET A C 1
ATOM 690 O O . MET A 1 86 ? 6.227 17 15.008 1 97.38 86 MET A O 1
ATOM 694 N N . HIS A 1 87 ? 4.887 15.57 13.906 1 97.69 87 HIS A N 1
ATOM 695 C CA . HIS A 1 87 ? 5.625 15.516 12.648 1 97.69 87 HIS A CA 1
ATOM 696 C C . HIS A 1 87 ? 4.727 15.883 11.469 1 97.69 87 HIS A C 1
ATOM 698 O O . HIS A 1 87 ? 3.609 15.375 11.359 1 97.69 87 HIS A O 1
ATOM 704 N N . ILE A 1 88 ? 5.188 16.812 10.688 1 98.5 88 ILE A N 1
ATOM 705 C CA . ILE A 1 88 ? 4.539 17.047 9.398 1 98.5 88 ILE A CA 1
ATOM 706 C C . ILE A 1 88 ? 5.199 16.203 8.32 1 98.5 88 ILE A C 1
ATOM 708 O O . ILE A 1 88 ? 6.395 16.359 8.047 1 98.5 88 ILE A O 1
ATOM 712 N N . VAL A 1 89 ? 4.434 15.32 7.715 1 98.25 89 VAL A N 1
ATOM 713 C CA . VAL A 1 89 ? 4.965 14.289 6.828 1 98.25 89 VAL A CA 1
ATOM 714 C C . VAL A 1 89 ? 4.48 14.531 5.402 1 98.25 89 VAL A C 1
ATOM 716 O O . VAL A 1 89 ? 3.275 14.562 5.145 1 98.25 89 VAL A O 1
ATOM 719 N N . GLY A 1 90 ? 5.367 14.688 4.469 1 98 90 GLY A N 1
ATOM 720 C CA . GLY A 1 90 ? 5.035 14.906 3.068 1 98 90 GLY A CA 1
ATOM 721 C C . GLY A 1 90 ? 6.105 15.664 2.311 1 98 90 GLY A C 1
ATOM 722 O O . GLY A 1 90 ? 7.219 15.844 2.811 1 98 90 GLY A O 1
ATOM 723 N N . ASP A 1 91 ? 5.848 15.977 1.084 1 96.12 91 ASP A N 1
ATOM 724 C CA . ASP A 1 91 ? 6.719 16.859 0.309 1 96.12 91 ASP A CA 1
ATOM 725 C C . ASP A 1 91 ? 6.543 18.312 0.727 1 96.12 91 ASP A C 1
ATOM 727 O O . ASP A 1 91 ? 5.742 19.047 0.141 1 96.12 91 ASP A O 1
ATOM 731 N N . LEU A 1 92 ? 7.355 18.781 1.593 1 96.75 92 LEU A N 1
ATOM 732 C CA . LEU A 1 92 ? 7.172 20.062 2.256 1 96.75 92 LEU A CA 1
ATOM 733 C C . LEU A 1 92 ? 7.73 21.203 1.405 1 96.75 92 LEU A C 1
ATOM 735 O O . LEU A 1 92 ? 7.672 22.359 1.803 1 96.75 92 LEU A O 1
ATOM 739 N N . GLU A 1 93 ? 8.172 20.844 0.231 1 94.56 93 GLU A N 1
ATOM 740 C CA . GLU A 1 93 ? 8.602 21.891 -0.7 1 94.56 93 GLU A CA 1
ATOM 741 C C . GLU A 1 93 ? 7.43 22.422 -1.515 1 94.56 93 GLU A C 1
ATOM 743 O O . GLU A 1 93 ? 7.539 23.469 -2.166 1 94.56 93 GLU A O 1
ATOM 748 N N . LEU A 1 94 ? 6.348 21.766 -1.439 1 95.25 94 LEU A N 1
ATOM 749 C CA . LEU A 1 94 ? 5.207 22.109 -2.283 1 95.25 94 LEU A CA 1
ATOM 750 C C . LEU A 1 94 ? 4.402 23.25 -1.672 1 95.25 94 LEU A C 1
ATOM 752 O O . LEU A 1 94 ? 3.994 24.188 -2.377 1 95.25 94 LEU A O 1
ATOM 756 N N . PRO A 1 95 ? 4.152 23.297 -0.396 1 97.5 95 PRO A N 1
ATOM 757 C CA . PRO A 1 95 ? 3.385 24.406 0.179 1 97.5 95 PRO A CA 1
ATOM 758 C C . PRO A 1 95 ? 4.133 25.734 0.131 1 97.5 95 PRO A C 1
ATOM 760 O O . PRO A 1 95 ? 5.355 25.75 -0.032 1 97.5 95 PRO A O 1
ATOM 763 N N . PRO A 1 96 ? 3.385 26.844 0.27 1 97.19 96 PRO A N 1
ATOM 764 C CA . PRO A 1 96 ? 4.047 28.156 0.3 1 97.19 96 PRO A CA 1
ATOM 765 C C . PRO A 1 96 ? 4.969 28.312 1.507 1 97.19 96 PRO A C 1
ATOM 767 O O . PRO A 1 96 ? 4.809 27.625 2.512 1 97.19 96 PRO A O 1
ATOM 770 N N . PRO A 1 97 ? 5.91 29.25 1.461 1 97.5 97 PRO A N 1
ATOM 771 C CA . PRO A 1 97 ? 6.918 29.438 2.508 1 97.5 97 PRO A CA 1
ATOM 772 C C . PRO A 1 97 ? 6.301 29.656 3.887 1 97.5 97 PRO A C 1
ATOM 774 O O . PRO A 1 97 ? 6.84 29.172 4.891 1 97.5 97 PRO A O 1
ATOM 777 N N . ALA A 1 98 ? 5.219 30.328 3.914 1 97.62 98 ALA A N 1
ATOM 778 C CA . ALA A 1 98 ? 4.586 30.609 5.199 1 97.62 98 ALA A CA 1
ATOM 779 C C . ALA A 1 98 ? 4.16 29.312 5.891 1 97.62 98 ALA A C 1
ATOM 781 O O . ALA A 1 98 ? 4.305 29.172 7.105 1 97.62 98 ALA A O 1
ATOM 782 N N . VAL A 1 99 ? 3.654 28.406 5.102 1 98.38 99 VAL A N 1
ATOM 783 C CA . VAL A 1 99 ? 3.23 27.109 5.633 1 98.38 99 VAL A CA 1
ATOM 784 C C . VAL A 1 99 ? 4.457 26.281 6.027 1 98.38 99 VAL A C 1
ATOM 786 O O . VAL A 1 99 ? 4.449 25.609 7.055 1 98.38 99 VAL A O 1
ATOM 789 N N . GLN A 1 100 ? 5.492 26.344 5.219 1 98.5 100 GLN A N 1
ATOM 790 C CA . GLN A 1 100 ? 6.742 25.656 5.531 1 98.5 100 GLN A CA 1
ATOM 791 C C . GLN A 1 100 ? 7.309 26.125 6.867 1 98.5 100 GLN A C 1
ATOM 793 O O . GLN A 1 100 ? 7.715 25.312 7.699 1 98.5 100 GLN A O 1
ATOM 798 N N . GLY A 1 101 ? 7.328 27.453 7.027 1 98.44 101 GLY A N 1
ATOM 799 C CA . GLY A 1 101 ? 7.816 28.031 8.273 1 98.44 101 GLY A CA 1
ATOM 800 C C . GLY A 1 101 ? 7.008 27.594 9.484 1 98.44 101 GLY A C 1
ATOM 801 O O . GLY A 1 101 ? 7.57 27.219 10.516 1 98.44 101 GLY A O 1
ATOM 802 N N . ALA A 1 102 ? 5.727 27.656 9.383 1 98.19 102 ALA A N 1
ATOM 803 C CA . ALA A 1 102 ? 4.844 27.25 10.477 1 98.19 102 ALA A CA 1
ATOM 804 C C . ALA A 1 102 ? 5.047 25.781 10.828 1 98.19 102 ALA A C 1
ATOM 806 O O . ALA A 1 102 ? 5.066 25.406 12.008 1 98.19 102 ALA A O 1
ATOM 807 N N . ALA A 1 103 ? 5.164 24.938 9.805 1 98.5 103 ALA A N 1
ATOM 808 C CA . ALA A 1 103 ? 5.414 23.516 10.008 1 98.5 103 ALA A CA 1
ATOM 809 C C . ALA A 1 103 ? 6.734 23.297 10.75 1 98.5 103 ALA A C 1
ATOM 811 O O . ALA A 1 103 ? 6.793 22.5 11.695 1 98.5 103 ALA A O 1
ATOM 812 N N . ALA A 1 104 ? 7.734 23.984 10.297 1 98.44 104 ALA A N 1
ATOM 813 C CA . ALA A 1 104 ? 9.055 23.844 10.898 1 98.44 104 ALA A CA 1
ATOM 814 C C . ALA A 1 104 ? 9.031 24.25 12.375 1 98.44 104 ALA A C 1
ATOM 816 O O . ALA A 1 104 ? 9.578 23.547 13.227 1 98.44 104 ALA A O 1
ATOM 817 N N . ARG A 1 105 ? 8.398 25.359 12.695 1 97.25 105 ARG A N 1
ATOM 818 C CA . ARG A 1 105 ? 8.305 25.828 14.07 1 97.25 105 ARG A CA 1
ATOM 819 C C . ARG A 1 105 ? 7.535 24.844 14.938 1 97.25 105 ARG A C 1
ATOM 821 O O . ARG A 1 105 ? 7.918 24.578 16.078 1 97.25 105 ARG A O 1
ATOM 828 N N . LEU A 1 106 ? 6.484 24.312 14.367 1 97.62 106 LEU A N 1
ATOM 829 C CA . LEU A 1 106 ? 5.688 23.328 15.086 1 97.62 106 LEU A CA 1
ATOM 830 C C . LEU A 1 106 ? 6.52 22.094 15.414 1 97.62 106 LEU A C 1
ATOM 832 O O . LEU A 1 106 ? 6.516 21.625 16.547 1 97.62 106 LEU A O 1
ATOM 836 N N . MET A 1 107 ? 7.219 21.547 14.406 1 97.75 107 MET A N 1
ATOM 837 C CA . MET A 1 107 ? 8.023 20.344 14.594 1 97.75 107 MET A CA 1
ATOM 838 C C . MET A 1 107 ? 9.164 20.609 15.57 1 97.75 107 MET A C 1
ATOM 840 O O . MET A 1 107 ? 9.422 19.781 16.453 1 97.75 107 MET A O 1
ATOM 844 N N . ARG A 1 108 ? 9.828 21.734 15.461 1 96.44 108 ARG A N 1
ATOM 845 C CA . ARG A 1 108 ? 10.898 22.094 16.391 1 96.44 108 ARG A CA 1
ATOM 846 C C . ARG A 1 108 ? 10.367 22.25 17.797 1 96.44 108 ARG A C 1
ATOM 848 O O . ARG A 1 108 ? 10.945 21.719 18.75 1 96.44 108 ARG A O 1
ATOM 855 N N . GLY A 1 109 ? 9.273 22.969 17.922 1 94.75 109 GLY A N 1
ATOM 856 C CA . GLY A 1 109 ? 8.703 23.234 19.234 1 94.75 109 GLY A CA 1
ATOM 857 C C . GLY A 1 109 ? 8.266 21.984 19.969 1 94.75 109 GLY A C 1
ATOM 858 O O . GLY A 1 109 ? 8.477 21.844 21.172 1 94.75 109 GLY A O 1
ATOM 859 N N . THR A 1 110 ? 7.688 21.062 19.25 1 96.31 110 THR A N 1
ATOM 860 C CA . THR A 1 110 ? 7.141 19.875 19.906 1 96.31 110 THR A CA 1
ATOM 861 C C . THR A 1 110 ? 8.234 18.844 20.141 1 96.31 110 THR A C 1
ATOM 863 O O . THR A 1 110 ? 8.078 17.953 20.969 1 96.31 110 THR A O 1
ATOM 866 N N . ALA A 1 111 ? 9.305 18.891 19.422 1 94.56 111 ALA A N 1
ATOM 867 C CA . ALA A 1 111 ? 10.453 18.016 19.672 1 94.56 111 ALA A CA 1
ATOM 868 C C . ALA A 1 111 ? 11.117 18.344 21 1 94.56 111 ALA A C 1
ATOM 870 O O . ALA A 1 111 ? 11.781 17.484 21.594 1 94.56 111 ALA A O 1
ATOM 871 N N . ALA A 1 112 ? 10.906 19.469 21.562 1 91.5 112 ALA A N 1
ATOM 872 C CA . ALA A 1 112 ? 11.57 19.953 22.781 1 91.5 112 ALA A CA 1
ATOM 873 C C . ALA A 1 112 ? 10.719 19.672 24.016 1 91.5 112 ALA A C 1
ATOM 875 O O . ALA A 1 112 ? 11.117 20 25.141 1 91.5 112 ALA A O 1
ATOM 876 N N . LEU A 1 113 ? 9.641 19.094 23.812 1 93.25 113 LEU A N 1
ATOM 877 C CA . LEU A 1 113 ? 8.766 18.812 24.953 1 93.25 113 LEU A CA 1
ATOM 878 C C . LEU A 1 113 ? 9.453 17.891 25.953 1 93.25 113 LEU A C 1
ATOM 880 O O . LEU A 1 113 ? 10.172 16.969 25.562 1 93.25 113 LEU A O 1
ATOM 884 N N . ARG A 1 114 ? 9.258 18.062 27.203 1 87.81 114 ARG A N 1
ATOM 885 C CA . ARG A 1 114 ? 9.883 17.297 28.281 1 87.81 114 ARG A CA 1
ATOM 886 C C . ARG A 1 114 ? 9.281 15.898 28.375 1 87.81 114 ARG A C 1
ATOM 888 O O . ARG A 1 114 ? 9.984 14.938 28.703 1 87.81 114 ARG A O 1
ATOM 895 N N . SER A 1 115 ? 8.016 15.836 28.219 1 89.75 115 SER A N 1
ATOM 896 C CA . SER A 1 115 ? 7.309 14.555 28.266 1 89.75 115 SER A CA 1
ATOM 897 C C . SER A 1 115 ? 6.418 14.375 27.047 1 89.75 115 SER A C 1
ATOM 899 O O . SER A 1 115 ? 5.742 15.312 26.609 1 89.75 115 SER A O 1
ATOM 901 N N . THR A 1 116 ? 6.535 13.219 26.469 1 93 116 THR A N 1
ATOM 902 C CA . THR A 1 116 ? 5.73 12.898 25.297 1 93 116 THR A CA 1
ATOM 903 C C . THR A 1 116 ? 4.844 11.688 25.562 1 93 116 THR A C 1
ATOM 905 O O . THR A 1 116 ? 5.336 10.625 25.953 1 93 116 THR A O 1
ATOM 908 N N . ARG A 1 117 ? 3.604 11.922 25.438 1 94.69 117 ARG A N 1
ATOM 909 C CA . ARG A 1 117 ? 2.641 10.844 25.625 1 94.69 117 ARG A CA 1
ATOM 910 C C . ARG A 1 117 ? 2.326 10.141 24.312 1 94.69 117 ARG A C 1
ATOM 912 O O . ARG A 1 117 ? 1.989 8.953 24.297 1 94.69 117 ARG A O 1
ATOM 919 N N . ALA A 1 118 ? 2.375 10.891 23.219 1 96.56 118 ALA A N 1
ATOM 920 C CA . ALA A 1 118 ? 2.041 10.344 21.906 1 96.56 118 ALA A CA 1
ATOM 921 C C . ALA A 1 118 ? 2.752 11.109 20.797 1 96.56 118 ALA A C 1
ATOM 923 O O . ALA A 1 118 ? 3.281 12.203 21.016 1 96.56 118 ALA A O 1
ATOM 924 N N . THR A 1 119 ? 2.861 10.484 19.672 1 97.38 119 THR A N 1
ATOM 925 C CA . THR A 1 119 ? 3.359 11.117 18.453 1 97.38 119 THR A CA 1
ATOM 926 C C . THR A 1 119 ? 2.238 11.281 17.422 1 97.38 119 THR A C 1
ATOM 928 O O . THR A 1 119 ? 1.456 10.352 17.203 1 97.38 119 THR A O 1
ATOM 931 N N . LEU A 1 120 ? 2.145 12.461 16.891 1 97.81 120 LEU A N 1
ATOM 932 C CA . LEU A 1 12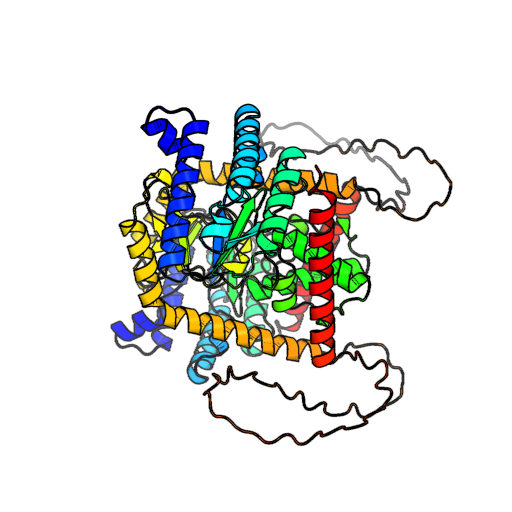0 ? 1.159 12.75 15.852 1 97.81 120 LEU A CA 1
ATOM 933 C C . LEU A 1 120 ? 1.84 13.047 14.516 1 97.81 120 LEU A C 1
ATOM 935 O O . LEU A 1 120 ? 2.633 13.984 14.414 1 97.81 120 LEU A O 1
ATOM 939 N N . ASN A 1 121 ? 1.563 12.203 13.523 1 98.25 121 ASN A N 1
ATOM 940 C CA . ASN A 1 121 ? 1.951 12.492 12.141 1 98.25 121 ASN A CA 1
ATOM 941 C C . ASN A 1 121 ? 0.825 13.172 11.375 1 98.25 121 ASN A C 1
ATOM 943 O O . ASN A 1 121 ? -0.262 12.609 11.227 1 98.25 121 ASN A O 1
ATOM 947 N N . VAL A 1 122 ? 1.117 14.375 10.961 1 98.44 122 VAL A N 1
ATOM 948 C CA . VAL A 1 122 ? 0.191 15.07 10.078 1 98.44 122 VAL A CA 1
ATOM 949 C C . VAL A 1 122 ? 0.67 14.961 8.633 1 98.44 122 VAL A C 1
ATOM 951 O O . VAL A 1 122 ? 1.622 15.641 8.234 1 98.44 122 VAL A O 1
ATOM 954 N N . CYS A 1 123 ? 0.019 14.125 7.879 1 98.56 123 CYS A N 1
ATOM 955 C CA . CYS A 1 123 ? 0.367 13.977 6.469 1 98.56 123 CYS A CA 1
ATOM 956 C C . CYS A 1 123 ? -0.14 15.164 5.656 1 98.56 123 CYS A C 1
ATOM 958 O O . CYS A 1 123 ? -1.35 15.344 5.5 1 98.56 123 CYS A O 1
ATOM 960 N N . PHE A 1 124 ? 0.735 15.961 5.195 1 98.5 124 PHE A N 1
ATOM 961 C CA . PHE A 1 124 ? 0.47 17.188 4.453 1 98.5 124 PHE A CA 1
ATOM 962 C C . PHE A 1 124 ? 1.332 17.266 3.199 1 98.5 124 PHE A C 1
ATOM 964 O O . PHE A 1 124 ? 2.559 17.172 3.277 1 98.5 124 PHE A O 1
ATOM 971 N N . SER A 1 125 ? 0.653 17.547 2.025 1 97.31 125 SER A N 1
ATOM 972 C CA . SER A 1 125 ? 1.301 17.359 0.732 1 97.31 125 SER A CA 1
ATOM 973 C C . SER A 1 125 ? 1.895 15.961 0.614 1 97.31 125 SER A C 1
ATOM 975 O O . SER A 1 125 ? 3.084 15.805 0.327 1 97.31 125 SER A O 1
ATOM 977 N N . TYR A 1 126 ? 0.96 15.008 0.844 1 97.25 126 TYR A N 1
ATOM 978 C CA . TYR A 1 126 ? 1.408 13.633 1.018 1 97.25 126 TYR A CA 1
ATOM 979 C C . TYR A 1 126 ? 0.643 12.688 0.096 1 97.25 126 TYR A C 1
ATOM 981 O O . TYR A 1 126 ? -0.568 12.836 -0.085 1 97.25 126 TYR A O 1
ATOM 989 N N . THR A 1 127 ? 1.305 11.766 -0.487 1 96.12 127 THR A N 1
ATOM 990 C CA . THR A 1 127 ? 0.783 10.539 -1.079 1 96.12 127 THR A CA 1
ATOM 991 C C . THR A 1 127 ? 1.75 9.383 -0.861 1 96.12 127 THR A C 1
ATOM 993 O O . THR A 1 127 ? 2.967 9.578 -0.852 1 96.12 127 THR A O 1
ATOM 996 N N . SER A 1 128 ? 1.195 8.242 -0.633 1 96.81 128 SER A N 1
ATOM 997 C CA . SER A 1 128 ? 2.045 7.07 -0.426 1 96.81 128 SER A CA 1
ATOM 998 C C . SER A 1 128 ? 2.916 6.797 -1.646 1 96.81 128 SER A C 1
ATOM 1000 O O . SER A 1 128 ? 4.055 6.34 -1.515 1 96.81 128 SER A O 1
ATOM 1002 N N . SER A 1 129 ? 2.402 7.047 -2.818 1 93.88 129 SER A N 1
ATOM 1003 C CA . SER A 1 129 ? 3.18 6.848 -4.039 1 93.88 129 SER A CA 1
ATOM 1004 C C . SER A 1 129 ? 4.406 7.754 -4.066 1 93.88 129 SER A C 1
ATOM 1006 O O . SER A 1 129 ? 5.512 7.301 -4.375 1 93.88 129 SER A O 1
ATOM 1008 N N . GLU A 1 130 ? 4.188 9.016 -3.768 1 94.31 130 GLU A N 1
ATOM 1009 C CA . GLU A 1 130 ? 5.312 9.953 -3.713 1 94.31 130 GLU A CA 1
ATOM 1010 C C . GLU A 1 130 ? 6.332 9.523 -2.658 1 94.31 130 GLU A C 1
ATOM 1012 O O . GLU A 1 130 ? 7.539 9.555 -2.908 1 94.31 130 GLU A O 1
ATOM 1017 N N . GLU A 1 131 ? 5.863 9.117 -1.553 1 96.56 131 GLU A N 1
ATOM 1018 C CA . GLU A 1 131 ? 6.742 8.695 -0.471 1 96.56 131 GLU A CA 1
ATOM 1019 C C . GLU A 1 131 ? 7.559 7.469 -0.872 1 96.56 131 GLU A C 1
ATOM 1021 O O . GLU A 1 131 ? 8.719 7.324 -0.469 1 96.56 131 GLU A O 1
ATOM 1026 N N . SER A 1 132 ? 6.922 6.574 -1.533 1 96.19 132 SER A N 1
ATOM 1027 C CA . SER A 1 132 ? 7.594 5.355 -1.97 1 96.19 132 SER A CA 1
ATOM 1028 C C . SER A 1 132 ? 8.703 5.66 -2.969 1 96.19 132 SER A C 1
ATOM 1030 O O . SER A 1 132 ? 9.797 5.098 -2.879 1 96.19 132 SER A O 1
ATOM 1032 N N . VAL A 1 133 ? 8.422 6.484 -3.842 1 94.75 133 VAL A N 1
ATOM 1033 C CA . VAL A 1 133 ? 9.414 6.875 -4.84 1 94.75 133 VAL A CA 1
ATOM 1034 C C . VAL A 1 133 ? 10.562 7.617 -4.164 1 94.75 133 VAL A C 1
ATOM 1036 O O . VAL A 1 133 ? 11.734 7.387 -4.484 1 94.75 133 VAL A O 1
ATOM 1039 N N . HIS A 1 134 ? 10.18 8.492 -3.283 1 95.31 134 HIS A N 1
ATOM 1040 C CA . HIS A 1 134 ? 11.195 9.219 -2.521 1 95.31 134 HIS A CA 1
ATOM 1041 C C . HIS A 1 134 ? 12.102 8.258 -1.76 1 95.31 134 HIS A C 1
ATOM 1043 O O . HIS A 1 134 ? 13.32 8.445 -1.728 1 95.31 134 HIS A O 1
ATOM 1049 N N . ALA A 1 135 ? 11.523 7.277 -1.153 1 97.44 135 ALA A N 1
ATOM 1050 C CA . ALA A 1 135 ? 12.273 6.281 -0.396 1 97.44 135 ALA A CA 1
ATOM 1051 C C . ALA A 1 135 ? 13.203 5.484 -1.309 1 97.44 135 ALA A C 1
ATOM 1053 O O . ALA A 1 135 ? 14.359 5.246 -0.97 1 97.44 135 ALA A O 1
ATOM 1054 N N . ALA A 1 136 ? 12.688 5.062 -2.443 1 96.12 136 ALA A N 1
ATOM 1055 C CA . ALA A 1 136 ? 13.508 4.336 -3.408 1 96.12 136 ALA A CA 1
ATOM 1056 C C . ALA A 1 136 ? 14.68 5.184 -3.883 1 96.12 136 ALA A C 1
ATOM 1058 O O . ALA A 1 136 ? 15.797 4.688 -4.02 1 96.12 136 ALA A O 1
ATOM 1059 N N . ALA A 1 137 ? 14.438 6.434 -4.125 1 95.25 137 ALA A N 1
ATOM 1060 C CA . ALA A 1 137 ? 15.484 7.359 -4.555 1 95.25 137 ALA A CA 1
ATOM 1061 C C . ALA A 1 137 ? 16.547 7.535 -3.473 1 95.25 137 ALA A C 1
ATOM 1063 O O . ALA A 1 137 ? 17.734 7.574 -3.768 1 95.25 137 ALA A O 1
ATOM 1064 N N . ALA A 1 138 ? 16.078 7.633 -2.299 1 96.56 138 ALA A N 1
ATOM 1065 C CA . ALA A 1 138 ? 17.016 7.77 -1.184 1 96.56 138 ALA A CA 1
ATOM 1066 C C . ALA A 1 138 ? 17.891 6.527 -1.044 1 96.56 138 ALA A C 1
ATOM 1068 O O . ALA A 1 138 ? 19.094 6.629 -0.795 1 96.56 138 ALA A O 1
ATOM 1069 N N . LEU A 1 139 ? 17.297 5.387 -1.171 1 96.44 139 LEU A N 1
ATOM 1070 C CA . LEU A 1 139 ? 18.031 4.125 -1.062 1 96.44 139 LEU A CA 1
ATOM 1071 C C . LEU A 1 139 ? 19.062 3.996 -2.176 1 96.44 139 LEU A C 1
ATOM 1073 O O . LEU A 1 139 ? 20.203 3.607 -1.927 1 96.44 139 LEU A O 1
ATOM 1077 N N . GLN A 1 140 ? 18.609 4.293 -3.373 1 95.5 140 GLN A N 1
ATOM 1078 C CA . GLN A 1 140 ? 19.562 4.184 -4.48 1 95.5 140 GLN A CA 1
ATOM 1079 C C . GLN A 1 140 ? 20.719 5.164 -4.32 1 95.5 140 GLN A C 1
ATOM 1081 O O . GLN A 1 140 ? 21.859 4.852 -4.664 1 95.5 140 GLN A O 1
ATOM 1086 N N . ALA A 1 141 ? 20.469 6.387 -3.873 1 95.88 141 ALA A N 1
ATOM 1087 C CA . ALA A 1 141 ? 21.516 7.375 -3.629 1 95.88 141 ALA A CA 1
ATOM 1088 C C . ALA A 1 141 ? 22.516 6.875 -2.578 1 95.88 141 ALA A C 1
ATOM 1090 O O . ALA A 1 141 ? 23.719 7.059 -2.721 1 95.88 141 ALA A O 1
ATOM 1091 N N . ALA A 1 142 ? 21.969 6.266 -1.574 1 96.44 142 ALA A N 1
ATOM 1092 C CA . ALA A 1 142 ? 22.797 5.746 -0.498 1 96.44 142 ALA A CA 1
ATOM 1093 C C . ALA A 1 142 ? 23.703 4.613 -0.996 1 96.44 142 ALA A C 1
ATOM 1095 O O . ALA A 1 142 ? 24.859 4.516 -0.601 1 96.44 142 ALA A O 1
ATOM 1096 N N . VAL A 1 143 ? 23.203 3.777 -1.806 1 95.5 143 VAL A N 1
ATOM 1097 C CA . VAL A 1 143 ? 24 2.684 -2.361 1 95.5 143 VAL A CA 1
ATOM 1098 C C . VAL A 1 143 ? 25.062 3.24 -3.307 1 95.5 143 VAL A C 1
ATOM 1100 O O . VAL A 1 143 ? 26.219 2.82 -3.266 1 95.5 143 VAL A O 1
ATOM 1103 N N . ARG A 1 144 ? 24.672 4.18 -4.094 1 93.81 144 ARG A N 1
ATOM 1104 C CA . ARG A 1 144 ? 25.578 4.781 -5.059 1 93.81 144 ARG A CA 1
ATOM 1105 C C . ARG A 1 144 ? 26.734 5.48 -4.359 1 93.81 144 ARG A C 1
ATOM 1107 O O . ARG A 1 144 ? 27.875 5.434 -4.832 1 93.81 144 ARG A O 1
ATOM 1114 N N . SER A 1 145 ? 26.438 6.09 -3.277 1 93.81 145 SER A N 1
ATOM 1115 C CA . SER A 1 145 ? 27.453 6.832 -2.545 1 93.81 145 SER A CA 1
ATOM 1116 C C . SER A 1 145 ? 28.312 5.902 -1.695 1 93.81 145 SER A C 1
ATOM 1118 O O . SER A 1 145 ? 29.344 6.32 -1.147 1 93.81 145 SER A O 1
ATOM 1120 N N . GLY A 1 146 ? 27.797 4.652 -1.456 1 93.44 146 GLY A N 1
ATOM 1121 C CA . GLY A 1 146 ? 28.547 3.686 -0.67 1 93.44 146 GLY A CA 1
ATOM 1122 C C . GLY A 1 146 ? 28.125 3.652 0.789 1 93.44 146 GLY A C 1
ATOM 1123 O O . GLY A 1 146 ? 28.625 2.834 1.563 1 93.44 146 GLY A O 1
ATOM 1124 N N . SER A 1 147 ? 27.25 4.473 1.129 1 95.12 147 SER A N 1
ATOM 1125 C CA . SER A 1 147 ? 26.75 4.477 2.504 1 95.12 147 SER A CA 1
ATOM 1126 C C . SER A 1 147 ? 25.984 3.195 2.82 1 95.12 147 SER A C 1
ATOM 1128 O O . SER A 1 147 ? 25.938 2.77 3.977 1 95.12 147 SER A O 1
ATOM 1130 N N . LEU A 1 148 ? 25.406 2.621 1.814 1 95.5 148 LEU A N 1
ATOM 1131 C CA . LEU A 1 148 ? 24.797 1.3 1.877 1 95.5 148 LEU A CA 1
ATOM 1132 C C . LEU A 1 148 ? 25.391 0.373 0.823 1 95.5 148 LEU A C 1
ATOM 1134 O O . LEU A 1 148 ? 25.922 0.836 -0.183 1 95.5 148 LEU A O 1
ATOM 1138 N N . GLN A 1 149 ? 25.312 -0.836 1.145 1 94.81 149 GLN A N 1
ATOM 1139 C CA . GLN A 1 149 ? 25.609 -1.851 0.138 1 94.81 149 GLN A CA 1
ATOM 1140 C C . GLN A 1 149 ? 24.328 -2.336 -0.542 1 94.81 149 GLN A C 1
ATOM 1142 O O . GLN A 1 149 ? 23.234 -2.232 0.025 1 94.81 149 GLN A O 1
ATOM 1147 N N . PRO A 1 150 ? 24.484 -2.867 -1.747 1 92.69 150 PRO A N 1
ATOM 1148 C CA . PRO A 1 150 ? 23.312 -3.359 -2.455 1 92.69 150 PRO A CA 1
ATOM 1149 C C . PRO A 1 150 ? 22.5 -4.359 -1.632 1 92.69 150 PRO A C 1
ATOM 1151 O O . PRO A 1 150 ? 21.266 -4.328 -1.653 1 92.69 150 PRO A O 1
ATOM 1154 N N . GLY A 1 151 ? 23.094 -5.152 -0.898 1 91.38 151 GLY A N 1
ATOM 1155 C CA . GLY A 1 151 ? 22.438 -6.176 -0.101 1 91.38 151 GLY A CA 1
ATOM 1156 C C . GLY A 1 151 ? 21.734 -5.617 1.123 1 91.38 151 GLY A C 1
ATOM 1157 O O . GLY A 1 151 ? 20.969 -6.32 1.773 1 91.38 151 GLY A O 1
ATOM 1158 N N . ASP A 1 152 ? 21.969 -4.285 1.405 1 92.12 152 ASP A N 1
ATOM 1159 C CA . ASP A 1 152 ? 21.359 -3.648 2.566 1 92.12 152 ASP A CA 1
ATOM 1160 C C . ASP A 1 152 ? 19.906 -3.26 2.277 1 92.12 152 ASP A C 1
ATOM 1162 O O . ASP A 1 152 ? 19.156 -2.93 3.195 1 92.12 152 ASP A O 1
ATOM 1166 N N . VAL A 1 153 ? 19.547 -3.266 0.968 1 92.12 153 VAL A N 1
ATOM 1167 C CA . VAL A 1 153 ? 18.172 -2.934 0.6 1 92.12 153 VAL A CA 1
ATOM 1168 C C . VAL A 1 153 ? 17.234 -4.055 1.036 1 92.12 153 VAL A C 1
ATOM 1170 O O . VAL A 1 153 ? 17.281 -5.164 0.498 1 92.12 153 VAL A O 1
ATOM 1173 N N . CYS A 1 154 ? 16.453 -3.746 2.045 1 90.75 154 CYS A N 1
ATOM 1174 C CA . CYS A 1 154 ? 15.555 -4.691 2.697 1 90.75 154 CYS A CA 1
ATOM 1175 C C . CYS A 1 154 ? 14.297 -3.986 3.207 1 90.75 154 CYS A C 1
ATOM 1177 O O . CYS A 1 154 ? 14.172 -2.766 3.084 1 90.75 154 CYS A O 1
ATOM 1179 N N . PRO A 1 155 ? 13.391 -4.738 3.699 1 91.12 155 PRO A N 1
ATOM 1180 C CA . PRO A 1 155 ? 12.156 -4.113 4.184 1 91.12 155 PRO A CA 1
ATOM 1181 C C . PRO A 1 155 ? 12.414 -3.057 5.254 1 91.12 155 PRO A C 1
ATOM 1183 O O . PRO A 1 155 ? 11.805 -1.987 5.23 1 91.12 155 PRO A O 1
ATOM 1186 N N . ALA A 1 156 ? 13.312 -3.316 6.137 1 90.81 156 ALA A N 1
ATOM 1187 C CA . ALA A 1 156 ? 13.633 -2.35 7.188 1 90.81 156 ALA A CA 1
ATOM 1188 C C . ALA A 1 156 ? 14.203 -1.064 6.594 1 90.81 156 ALA A C 1
ATOM 1190 O O . ALA A 1 156 ? 13.867 0.034 7.043 1 90.81 156 ALA A O 1
ATOM 1191 N N . ALA A 1 157 ? 15.086 -1.276 5.629 1 94.5 157 ALA A N 1
ATOM 1192 C CA . ALA A 1 157 ? 15.68 -0.114 4.973 1 94.5 157 ALA A CA 1
ATOM 1193 C C . ALA A 1 157 ? 14.609 0.725 4.277 1 94.5 157 ALA A C 1
ATOM 1195 O O . ALA A 1 157 ? 14.602 1.952 4.391 1 94.5 157 ALA A O 1
ATOM 1196 N N . LEU A 1 158 ? 13.734 0.04 3.58 1 95.62 158 LEU A N 1
ATOM 1197 C CA . LEU A 1 158 ? 12.664 0.741 2.877 1 95.62 158 LEU A CA 1
ATOM 1198 C C . LEU A 1 158 ? 11.727 1.432 3.861 1 95.62 158 LEU A C 1
ATOM 1200 O O . LEU A 1 158 ? 11.398 2.607 3.693 1 95.62 158 LEU A O 1
ATOM 1204 N N . HIS A 1 159 ? 11.312 0.759 4.859 1 94.75 159 HIS A N 1
ATOM 1205 C CA . HIS A 1 159 ? 10.445 1.326 5.887 1 94.75 159 HIS A CA 1
ATOM 1206 C C . HIS A 1 159 ? 11.062 2.586 6.492 1 94.75 159 HIS A C 1
ATOM 1208 O O . HIS A 1 159 ? 10.383 3.607 6.625 1 94.75 159 HIS A O 1
ATOM 1214 N N . GLY A 1 160 ? 12.32 2.504 6.836 1 95.56 160 GLY A N 1
ATOM 1215 C CA . GLY A 1 160 ? 13 3.617 7.48 1 95.56 160 GLY A CA 1
ATOM 1216 C C . GLY A 1 160 ? 13.203 4.805 6.555 1 95.56 160 GLY A C 1
ATOM 1217 O O . GLY A 1 160 ? 13.398 5.93 7.02 1 95.56 160 GLY A O 1
ATOM 1218 N N . ALA A 1 161 ? 13.195 4.496 5.281 1 97 161 ALA A N 1
ATOM 1219 C CA . ALA A 1 161 ? 13.445 5.551 4.301 1 97 161 ALA A CA 1
ATOM 1220 C C . ALA A 1 161 ? 12.156 6.289 3.945 1 97 161 ALA A C 1
ATOM 1222 O O . ALA A 1 161 ? 12.195 7.312 3.262 1 97 161 ALA A O 1
ATOM 1223 N N . LEU A 1 162 ? 11.008 5.793 4.371 1 97.31 162 LEU A N 1
ATOM 1224 C CA . LEU A 1 162 ? 9.742 6.48 4.121 1 97.31 162 LEU A CA 1
ATOM 1225 C C . LEU A 1 162 ? 9.695 7.82 4.852 1 97.31 162 LEU A C 1
ATOM 1227 O O . LEU A 1 162 ? 10.453 8.039 5.797 1 97.31 162 LEU A O 1
ATOM 1231 N N . ARG A 1 163 ? 8.828 8.672 4.441 1 96.31 163 ARG A N 1
ATOM 1232 C CA . ARG A 1 163 ? 8.742 10.008 5.027 1 96.31 163 ARG A CA 1
ATOM 1233 C C . ARG A 1 163 ? 8.312 9.938 6.488 1 96.31 163 ARG A C 1
ATOM 1235 O O . ARG A 1 163 ? 8.688 10.789 7.293 1 96.31 163 ARG A O 1
ATOM 1242 N N . THR A 1 164 ? 7.547 8.922 6.848 1 95.5 164 THR A N 1
ATOM 1243 C CA . THR A 1 164 ? 7.141 8.75 8.234 1 95.5 164 THR A CA 1
ATOM 1244 C C . THR A 1 164 ? 8.344 8.422 9.117 1 95.5 164 THR A C 1
ATOM 1246 O O . THR A 1 164 ? 8.32 8.648 10.328 1 95.5 164 THR A O 1
ATOM 1249 N N . GLY A 1 165 ? 9.414 7.832 8.539 1 93.94 165 GLY A N 1
ATOM 1250 C CA . GLY A 1 165 ? 10.648 7.551 9.258 1 93.94 165 GLY A CA 1
ATOM 1251 C C . GLY A 1 165 ? 10.633 6.211 9.969 1 93.94 165 GLY A C 1
ATOM 1252 O O . GLY A 1 165 ? 9.586 5.574 10.086 1 93.94 165 GLY A O 1
ATOM 1253 N N . PRO A 1 166 ? 11.766 5.863 10.539 1 91.56 166 PRO A N 1
ATOM 1254 C CA . PRO A 1 166 ? 11.914 4.539 11.148 1 91.56 166 PRO A CA 1
ATOM 1255 C C . PRO A 1 166 ? 11.219 4.43 12.5 1 91.56 166 PRO A C 1
ATOM 1257 O O . PRO A 1 166 ? 10.906 3.326 12.953 1 91.56 166 PRO A O 1
ATOM 1260 N N . ALA A 1 167 ? 10.961 5.543 13.078 1 90.88 167 ALA A N 1
ATOM 1261 C CA . ALA A 1 167 ? 10.367 5.535 14.414 1 90.88 167 ALA A CA 1
ATOM 1262 C C . ALA A 1 167 ? 8.852 5.336 14.336 1 90.88 167 ALA A C 1
ATOM 1264 O O . ALA A 1 167 ? 8.211 5.047 15.352 1 90.88 167 ALA A O 1
ATOM 1265 N N . SER A 1 168 ? 8.289 5.543 13.234 1 93.81 168 SER A N 1
ATOM 1266 C CA . SER A 1 168 ? 6.852 5.344 13.078 1 93.81 168 SER A CA 1
ATOM 1267 C C . SER A 1 168 ? 6.516 3.865 12.898 1 93.81 168 SER A C 1
ATOM 1269 O O . SER A 1 168 ? 6.941 3.242 11.922 1 93.81 168 SER A O 1
ATOM 1271 N N . PRO A 1 169 ? 5.754 3.336 13.758 1 94.5 169 PRO A N 1
ATOM 1272 C CA . PRO A 1 169 ? 5.414 1.916 13.641 1 94.5 169 PRO A CA 1
ATOM 1273 C C . PRO A 1 169 ? 4.367 1.645 12.562 1 94.5 169 PRO A C 1
ATOM 1275 O O . PRO A 1 169 ? 3.752 2.58 12.047 1 94.5 169 PRO A O 1
ATOM 1278 N N . PRO A 1 170 ? 4.242 0.357 12.219 1 93.88 170 PRO A N 1
ATOM 1279 C CA . PRO A 1 170 ? 3.121 0.011 11.344 1 93.88 170 PRO A CA 1
ATOM 1280 C C . PRO A 1 170 ? 1.77 0.41 11.93 1 93.88 170 PRO A C 1
ATOM 1282 O O . PRO A 1 170 ? 1.629 0.509 13.148 1 93.88 170 PRO A O 1
ATOM 1285 N N . VAL A 1 171 ? 0.789 0.625 11.055 1 96.88 171 VAL A N 1
ATOM 1286 C CA . VAL A 1 171 ? -0.541 1.053 11.477 1 96.88 171 VAL A CA 1
ATOM 1287 C C . VAL A 1 171 ? -1.348 -0.155 11.945 1 96.88 171 VAL A C 1
ATOM 1289 O O . VAL A 1 171 ? -1.341 -1.204 11.305 1 96.88 171 VAL A O 1
ATOM 1292 N N . ASP A 1 172 ? -1.989 0.012 13.086 1 96.31 172 ASP A N 1
ATOM 1293 C CA . ASP A 1 172 ? -2.854 -1.034 13.625 1 96.31 172 ASP A CA 1
ATOM 1294 C C . ASP A 1 172 ? -4.281 -0.893 13.094 1 96.31 172 ASP A C 1
ATOM 1296 O O . ASP A 1 172 ? -4.887 -1.875 12.664 1 96.31 172 ASP A O 1
ATOM 1300 N N . LEU A 1 173 ? -4.75 0.277 13.109 1 97.88 173 LEU A N 1
ATOM 1301 C CA . LEU A 1 173 ? -6.137 0.582 12.773 1 97.88 173 LEU A CA 1
ATOM 1302 C C . LEU A 1 173 ? -6.219 1.826 11.891 1 97.88 173 LEU A C 1
ATOM 1304 O O . LEU A 1 173 ? -5.645 2.865 12.227 1 97.88 173 LEU A O 1
ATOM 1308 N N . LEU A 1 174 ? -6.797 1.698 10.781 1 98.19 174 LEU A N 1
ATOM 1309 C CA . LEU A 1 174 ? -7.062 2.824 9.891 1 98.19 174 LEU A CA 1
ATOM 1310 C C . LEU A 1 174 ? -8.562 3.094 9.789 1 98.19 174 LEU A C 1
ATOM 1312 O O . LEU A 1 174 ? -9.336 2.189 9.477 1 98.19 174 LEU A O 1
ATOM 1316 N N . ILE A 1 175 ? -8.977 4.297 10.094 1 98.31 175 ILE A N 1
ATOM 1317 C CA . ILE A 1 175 ? -10.375 4.699 10.055 1 98.31 175 ILE A CA 1
ATOM 1318 C C . ILE A 1 175 ? -10.594 5.691 8.922 1 98.31 175 ILE A C 1
ATOM 1320 O O . ILE A 1 175 ? -9.859 6.676 8.797 1 98.31 175 ILE A O 1
ATOM 1324 N N . ARG A 1 176 ? -11.539 5.422 8.094 1 97.69 176 ARG A N 1
ATOM 1325 C CA . ARG A 1 176 ? -11.93 6.375 7.059 1 97.69 176 ARG A CA 1
ATOM 1326 C C . ARG A 1 176 ? -13.414 6.691 7.133 1 97.69 176 ARG A C 1
ATOM 1328 O O . ARG A 1 176 ? -14.242 5.785 7.25 1 97.69 176 ARG A O 1
ATOM 1335 N N . THR A 1 177 ? -13.719 7.93 7.086 1 97.81 177 THR A N 1
ATOM 1336 C CA . THR A 1 177 ? -15.094 8.414 7.16 1 97.81 177 THR A CA 1
ATOM 1337 C C . THR A 1 177 ? -15.656 8.656 5.766 1 97.81 177 THR A C 1
ATOM 1339 O O . THR A 1 177 ? -14.961 8.461 4.766 1 97.81 177 THR A O 1
ATOM 1342 N N . SER A 1 178 ? -17.016 8.969 5.629 1 96.25 178 SER A N 1
ATOM 1343 C CA . SER A 1 178 ? -17.781 9.453 4.48 1 96.25 178 SER A CA 1
ATOM 1344 C C . SER A 1 178 ? -18.359 8.305 3.676 1 96.25 178 SER A C 1
ATOM 1346 O O . SER A 1 178 ? -19.062 8.531 2.68 1 96.25 178 SER A O 1
ATOM 1348 N N . GLY A 1 179 ? -18.016 7.105 4.016 1 93.19 179 GLY A N 1
ATOM 1349 C CA . GLY A 1 179 ? -18.578 5.973 3.303 1 93.19 179 GLY A CA 1
ATOM 1350 C C . GLY A 1 179 ? -17.719 5.508 2.141 1 93.19 179 GLY A C 1
ATOM 1351 O O . GLY A 1 179 ? -17.969 4.453 1.561 1 93.19 179 GLY A O 1
ATOM 1352 N N . GLU A 1 180 ? -16.734 6.262 1.79 1 92 180 GLU A N 1
ATOM 1353 C CA . GLU A 1 180 ? -15.805 5.832 0.749 1 92 180 GLU A CA 1
ATOM 1354 C C . GLU A 1 180 ? -14.977 4.637 1.21 1 92 180 GLU A C 1
ATOM 1356 O O . GLU A 1 180 ? -14.5 4.602 2.348 1 92 180 GLU A O 1
ATOM 1361 N N . THR A 1 181 ? -14.844 3.658 0.253 1 94.06 181 THR A N 1
ATOM 1362 C CA . THR A 1 181 ? -14.086 2.459 0.601 1 94.06 181 THR A CA 1
ATOM 1363 C C . THR A 1 181 ? -12.852 2.324 -0.278 1 94.06 181 THR A C 1
ATOM 1365 O O . THR A 1 181 ? -12.742 1.387 -1.069 1 94.06 181 THR A O 1
ATOM 1368 N N . ARG A 1 182 ? -11.969 3.186 -0.148 1 94.06 182 ARG A N 1
ATOM 1369 C CA . ARG A 1 182 ? -10.672 3.217 -0.804 1 94.06 182 ARG A CA 1
ATOM 1370 C C . ARG A 1 182 ? -9.602 3.797 0.12 1 94.06 182 ARG A C 1
ATOM 1372 O O . ARG A 1 182 ? -9.922 4.531 1.059 1 94.06 182 ARG A O 1
ATOM 1379 N N . LEU A 1 183 ? -8.383 3.469 -0.162 1 93.94 183 LEU A N 1
ATOM 1380 C CA . LEU A 1 183 ? -7.301 3.982 0.673 1 93.94 183 LEU A CA 1
ATOM 1381 C C . LEU A 1 183 ? -6.852 5.359 0.195 1 93.94 183 LEU A C 1
ATOM 1383 O O . LEU A 1 183 ? -6.277 6.133 0.966 1 93.94 183 LEU A O 1
ATOM 1387 N N . SER A 1 184 ? -7.016 5.656 -1.072 1 93.31 184 SER A N 1
ATOM 1388 C CA . SER A 1 184 ? -6.703 6.953 -1.666 1 93.31 184 SER A CA 1
ATOM 1389 C C . SER A 1 184 ? -5.227 7.297 -1.502 1 93.31 184 SER A C 1
ATOM 1391 O O . SER A 1 184 ? -4.883 8.414 -1.114 1 93.31 184 SER A O 1
ATOM 1393 N N . ASP A 1 185 ? -4.371 6.301 -1.716 1 95.12 185 ASP A N 1
ATOM 1394 C CA . ASP A 1 185 ? -2.922 6.496 -1.734 1 95.12 185 ASP A CA 1
ATOM 1395 C C . ASP A 1 185 ? -2.418 6.992 -0.381 1 95.12 185 ASP A C 1
ATOM 1397 O O . ASP A 1 185 ? -1.508 7.82 -0.319 1 95.12 185 ASP A O 1
ATOM 1401 N N . PHE A 1 186 ? -3.1 6.531 0.724 1 96.88 186 PHE A N 1
ATOM 1402 C CA . PHE A 1 186 ? -2.762 6.914 2.09 1 96.88 186 PHE A CA 1
ATOM 1403 C C . PHE A 1 186 ? -2.062 5.77 2.814 1 96.88 186 PHE A C 1
ATOM 1405 O O . PHE A 1 186 ? -2.65 4.707 3.018 1 96.88 186 PHE A O 1
ATOM 1412 N N . LEU A 1 187 ? -0.8 5.891 3.201 1 97.88 187 LEU A N 1
ATOM 1413 C CA . LEU A 1 187 ? -0.022 5.016 4.07 1 97.88 187 LEU A CA 1
ATOM 1414 C C . LEU A 1 187 ? -0.103 3.568 3.596 1 97.88 187 LEU A C 1
ATOM 1416 O O . LEU A 1 187 ? -0.383 2.666 4.387 1 97.88 187 LEU A O 1
ATOM 1420 N N . LEU A 1 188 ? 0.194 3.338 2.402 1 97 188 LEU A N 1
ATOM 1421 C CA . LEU A 1 188 ? 0.012 2.014 1.82 1 97 188 LEU A CA 1
ATOM 1422 C C . LEU A 1 188 ? 0.953 1.001 2.467 1 97 188 LEU A C 1
ATOM 1424 O O . LEU A 1 188 ? 0.517 -0.064 2.908 1 97 188 LEU A O 1
ATOM 1428 N N . TRP A 1 189 ? 2.213 1.345 2.596 1 96.38 189 TRP A N 1
ATOM 1429 C CA . TRP A 1 189 ? 3.201 0.458 3.201 1 96.38 189 TRP A CA 1
ATOM 1430 C C . TRP A 1 189 ? 2.893 0.225 4.676 1 96.38 189 TRP A C 1
ATOM 1432 O O . TRP A 1 189 ? 2.836 -0.92 5.133 1 96.38 189 TRP A O 1
ATOM 1442 N N . GLN A 1 190 ? 2.598 1.3 5.398 1 96.5 190 GLN A N 1
ATOM 1443 C CA . GLN A 1 190 ? 2.416 1.247 6.844 1 96.5 190 GLN A CA 1
ATOM 1444 C C . GLN A 1 190 ? 1.136 0.502 7.211 1 96.5 190 GLN A C 1
ATOM 1446 O O . GLN A 1 190 ? 1.036 -0.075 8.297 1 96.5 190 GLN A O 1
ATOM 1451 N N . ALA A 1 191 ? 0.187 0.495 6.277 1 96.25 191 ALA A N 1
ATOM 1452 C CA . ALA A 1 191 ? -1.122 -0.073 6.586 1 96.25 191 ALA A CA 1
ATOM 1453 C C . ALA A 1 191 ? -1.255 -1.484 6.02 1 96.25 191 ALA A C 1
ATOM 1455 O O . ALA A 1 191 ? -2.359 -2.027 5.941 1 96.25 191 ALA A O 1
ATOM 1456 N N . SER A 1 192 ? -0.195 -2.127 5.633 1 94.5 192 SER A N 1
ATOM 1457 C CA . SER A 1 192 ? -0.203 -3.416 4.945 1 94.5 192 SER A CA 1
ATOM 1458 C C . SER A 1 192 ? -1.014 -4.449 5.723 1 94.5 192 SER A C 1
ATOM 1460 O O . SER A 1 192 ? -1.693 -5.289 5.125 1 94.5 192 SER A O 1
ATOM 1462 N N . HIS A 1 193 ? -0.986 -4.387 7.09 1 93.81 193 HIS A N 1
ATOM 1463 C CA . HIS A 1 193 ? -1.694 -5.367 7.902 1 93.81 193 HIS A CA 1
ATOM 1464 C C . HIS A 1 193 ? -2.701 -4.691 8.828 1 93.81 193 HIS A C 1
ATOM 1466 O O . HIS A 1 193 ? -3.152 -5.293 9.805 1 93.81 193 HIS A O 1
ATOM 1472 N N . ALA A 1 194 ? -2.996 -3.473 8.523 1 95.88 194 ALA A N 1
ATOM 1473 C CA . ALA A 1 194 ? -3.906 -2.707 9.375 1 95.88 194 ALA A CA 1
ATOM 1474 C C . ALA A 1 194 ? -5.34 -3.209 9.234 1 95.88 194 ALA A C 1
ATOM 1476 O O . ALA A 1 194 ? -5.746 -3.654 8.156 1 95.88 194 ALA A O 1
ATOM 1477 N N . GLN A 1 195 ? -6.066 -3.164 10.328 1 96.88 195 GLN A N 1
ATOM 1478 C CA . GLN A 1 195 ? -7.516 -3.246 10.203 1 96.88 195 GLN A CA 1
ATOM 1479 C C . GLN A 1 195 ? -8.086 -1.968 9.594 1 96.88 195 GLN A C 1
ATOM 1481 O O . GLN A 1 195 ? -7.707 -0.863 9.984 1 96.88 195 GLN A O 1
ATOM 1486 N N . LEU A 1 196 ? -8.922 -2.164 8.625 1 97.5 196 LEU A N 1
ATOM 1487 C CA . LEU A 1 196 ? -9.547 -1.024 7.969 1 97.5 196 LEU A CA 1
ATOM 1488 C C . LEU A 1 196 ? -10.992 -0.868 8.414 1 97.5 196 LEU A C 1
ATOM 1490 O O . LEU A 1 196 ? -11.781 -1.816 8.344 1 97.5 196 LEU A O 1
ATOM 1494 N N . CYS A 1 197 ? -11.328 0.302 8.93 1 97.38 197 CYS A N 1
ATOM 1495 C CA . CYS A 1 197 ? -12.68 0.624 9.375 1 97.38 197 CYS A CA 1
ATOM 1496 C C . CYS A 1 197 ? -13.266 1.767 8.555 1 97.38 197 CYS A C 1
ATOM 1498 O O . CYS A 1 197 ? -12.758 2.889 8.594 1 97.38 197 CYS A O 1
ATOM 1500 N N . TYR A 1 198 ? -14.312 1.448 7.855 1 96.56 198 TYR A N 1
ATOM 1501 C CA . TYR A 1 198 ? -14.992 2.447 7.043 1 96.56 198 TYR A CA 1
ATOM 1502 C C . TYR A 1 198 ? -16.328 2.84 7.672 1 96.56 198 TYR A C 1
ATOM 1504 O O . TYR A 1 198 ? -17.141 1.976 8.023 1 96.56 198 TYR A O 1
ATOM 1512 N N . LEU A 1 199 ? -16.516 4.117 7.832 1 97.31 199 LEU A N 1
ATOM 1513 C CA . LEU A 1 199 ? -17.734 4.645 8.438 1 97.31 199 LEU A CA 1
ATOM 1514 C C . LEU A 1 199 ? -18.5 5.512 7.441 1 97.31 199 LEU A C 1
ATOM 1516 O O . LEU A 1 199 ? -17.891 6.285 6.691 1 97.31 199 LEU A O 1
ATOM 1520 N N . PRO A 1 200 ? -19.797 5.402 7.453 1 96.75 200 PRO A N 1
ATOM 1521 C CA . PRO A 1 200 ? -20.578 6.246 6.543 1 96.75 200 PRO A CA 1
ATOM 1522 C C . PRO A 1 200 ? -20.656 7.699 7.004 1 96.75 200 PRO A C 1
ATOM 1524 O O . PRO A 1 200 ? -21.016 8.586 6.223 1 96.75 200 PRO A O 1
ATOM 1527 N N . THR A 1 201 ? -20.312 7.984 8.195 1 97.69 201 THR A N 1
ATOM 1528 C CA . THR A 1 201 ? -20.406 9.312 8.797 1 97.69 201 THR A CA 1
ATOM 1529 C C . THR A 1 201 ? -19.391 10.266 8.188 1 97.69 201 THR A C 1
ATOM 1531 O O . THR A 1 201 ? -18.266 9.875 7.898 1 97.69 201 THR A O 1
ATOM 1534 N N . LEU A 1 202 ? -19.859 11.516 7.98 1 97.81 202 LEU A N 1
ATOM 1535 C CA . LEU A 1 202 ? -18.906 12.531 7.551 1 97.81 202 LEU A CA 1
ATOM 1536 C C . LEU A 1 202 ? -17.984 12.93 8.688 1 97.81 202 LEU A C 1
ATOM 1538 O O . LEU A 1 202 ? -18.391 12.938 9.852 1 97.81 202 LEU A O 1
ATOM 1542 N N . TRP A 1 203 ? -16.766 13.328 8.445 1 98.06 203 TRP A N 1
ATOM 1543 C CA . TRP A 1 203 ? -15.695 13.531 9.414 1 98.06 203 TRP A CA 1
ATOM 1544 C C . TRP A 1 203 ? -16.141 14.484 10.523 1 98.06 203 TRP A C 1
ATOM 1546 O O . TRP A 1 203 ? -16.047 14.148 11.703 1 98.06 203 TRP A O 1
ATOM 1556 N N . PRO A 1 204 ? -16.719 15.672 10.203 1 98.12 204 PRO A N 1
ATOM 1557 C CA . PRO A 1 204 ? -17.078 16.578 11.297 1 98.12 204 PRO A CA 1
ATOM 1558 C C . PRO A 1 204 ? -18.188 16 12.188 1 98.12 204 PRO A C 1
ATOM 1560 O O . PRO A 1 204 ? -18.391 16.469 13.312 1 98.12 204 PRO A O 1
ATOM 1563 N N . ASN A 1 205 ? -18.875 14.977 11.719 1 97.88 205 ASN A N 1
ATOM 1564 C CA . ASN A 1 205 ? -19.984 14.383 12.461 1 97.88 205 ASN A CA 1
ATOM 1565 C C . ASN A 1 205 ? -19.531 13.156 13.25 1 97.88 205 ASN A C 1
ATOM 1567 O O . ASN A 1 205 ? -20.344 12.531 13.938 1 97.88 205 ASN A O 1
ATOM 1571 N N . LEU A 1 206 ? -18.297 12.789 13.148 1 98.38 206 LEU A N 1
ATOM 1572 C CA . LEU A 1 206 ? -17.812 11.586 13.82 1 98.38 206 LEU A CA 1
ATOM 1573 C C . LEU A 1 206 ? -18.047 11.68 15.328 1 98.38 206 LEU A C 1
ATOM 1575 O O . LEU A 1 206 ? -17.672 12.664 15.961 1 98.38 206 LEU A O 1
ATOM 1579 N N . SER A 1 207 ? -18.688 10.688 15.875 1 98.19 207 SER A N 1
ATOM 1580 C CA . SER A 1 207 ? -18.969 10.641 17.312 1 98.19 207 SER A CA 1
ATOM 1581 C C . SER A 1 207 ? -17.969 9.734 18.031 1 98.19 207 SER A C 1
ATOM 1583 O O . SER A 1 207 ? -17.297 8.914 17.391 1 98.19 207 SER A O 1
ATOM 1585 N N . TYR A 1 208 ? -17.938 9.914 19.328 1 97.56 208 TYR A N 1
ATOM 1586 C CA . TYR A 1 208 ? -17.109 9.039 20.141 1 97.56 208 TYR A CA 1
ATOM 1587 C C . TYR A 1 208 ? -17.531 7.582 20 1 97.56 208 TYR A C 1
ATOM 1589 O O . TYR A 1 208 ? -16.703 6.676 20 1 97.56 208 TYR A O 1
ATOM 1597 N N . LEU A 1 209 ? -18.797 7.375 19.875 1 97.56 209 LEU A N 1
ATOM 1598 C CA . LEU A 1 209 ? -19.312 6.02 19.75 1 97.56 209 LEU A CA 1
ATOM 1599 C C . LEU A 1 209 ? -18.859 5.379 18.438 1 97.56 209 LEU A C 1
ATOM 1601 O O . LEU A 1 209 ? -18.516 4.195 18.422 1 97.56 209 LEU A O 1
ATOM 1605 N N . ASP A 1 210 ? -18.906 6.156 17.375 1 97.75 210 ASP A N 1
ATOM 1606 C CA . ASP A 1 210 ? -18.359 5.68 16.109 1 97.75 210 ASP A CA 1
ATOM 1607 C C . ASP A 1 210 ? -16.906 5.242 16.266 1 97.75 210 ASP A C 1
ATOM 1609 O O . ASP A 1 210 ? -16.531 4.156 15.812 1 97.75 210 ASP A O 1
ATOM 1613 N N . PHE A 1 211 ? -16.219 6.117 16.891 1 97.88 211 PHE A N 1
ATOM 1614 C CA . PHE A 1 211 ? -14.789 5.895 17.109 1 97.88 211 PHE A CA 1
ATOM 1615 C C . PHE A 1 211 ? -14.555 4.668 17.984 1 97.88 211 PHE A C 1
ATOM 1617 O O . PHE A 1 211 ? -13.75 3.799 17.641 1 97.88 211 PHE A O 1
ATOM 1624 N N . ALA A 1 212 ? -15.266 4.555 19.062 1 97.25 212 ALA A N 1
ATOM 1625 C CA . ALA A 1 212 ? -15.133 3.457 20.016 1 97.25 212 ALA A CA 1
ATOM 1626 C C . ALA A 1 212 ? -15.469 2.117 19.359 1 97.25 212 ALA A C 1
ATOM 1628 O O . ALA A 1 212 ? -14.852 1.098 19.672 1 97.25 212 ALA A O 1
ATOM 1629 N N . ARG A 1 213 ? -16.391 2.098 18.531 1 97.06 213 ARG A N 1
ATOM 1630 C CA . ARG A 1 213 ? -16.766 0.879 17.812 1 97.06 213 ARG A CA 1
ATOM 1631 C C . ARG A 1 213 ? -15.609 0.37 16.969 1 97.06 213 ARG A C 1
ATOM 1633 O O . ARG A 1 213 ? -15.359 -0.834 16.906 1 97.06 213 ARG A O 1
ATOM 1640 N N . CYS A 1 214 ? -14.961 1.266 16.297 1 97.06 214 CYS A N 1
ATOM 1641 C CA . CYS A 1 214 ? -13.805 0.888 15.492 1 97.06 214 CYS A CA 1
ATOM 1642 C C . CYS A 1 214 ? -12.695 0.33 16.359 1 97.06 214 CYS A C 1
ATOM 1644 O O . CYS A 1 214 ? -12.086 -0.687 16.031 1 97.06 214 CYS A O 1
ATOM 1646 N N . VAL A 1 215 ? -12.43 0.988 17.484 1 97.06 215 VAL A N 1
ATOM 1647 C CA . VAL A 1 215 ? -11.383 0.558 18.406 1 97.06 215 VAL A CA 1
ATOM 1648 C C . VAL A 1 215 ? -11.727 -0.818 18.969 1 97.06 215 VAL A C 1
ATOM 1650 O O . VAL A 1 215 ? -10.859 -1.692 19.062 1 97.06 215 VAL A O 1
ATOM 1653 N N . LEU A 1 216 ? -12.992 -1.042 19.328 1 96.44 216 LEU A N 1
ATOM 1654 C CA . LEU A 1 216 ? -13.438 -2.326 19.875 1 96.44 216 LEU A CA 1
ATOM 1655 C C . LEU A 1 216 ? -13.281 -3.43 18.828 1 96.44 216 LEU A C 1
ATOM 1657 O O . LEU A 1 216 ? -12.867 -4.543 19.156 1 96.44 216 LEU A O 1
ATOM 1661 N N . SER A 1 217 ? -13.656 -3.086 17.641 1 94.88 217 SER A N 1
ATOM 1662 C CA . SER A 1 217 ? -13.484 -4.047 16.547 1 94.88 217 SER A CA 1
ATOM 1663 C C . SER A 1 217 ? -12.023 -4.445 16.391 1 94.88 217 SER A C 1
ATOM 1665 O O . SER A 1 217 ? -11.711 -5.629 16.25 1 94.88 217 SER A O 1
ATOM 1667 N N . TYR A 1 218 ? -11.172 -3.479 16.453 1 95.5 218 TYR A N 1
ATOM 1668 C CA . TYR A 1 218 ? -9.742 -3.75 16.375 1 95.5 218 TYR A CA 1
ATOM 1669 C C . TYR A 1 218 ? -9.289 -4.629 17.531 1 95.5 218 TYR A C 1
ATOM 1671 O O . TYR A 1 218 ? -8.547 -5.594 17.328 1 95.5 218 TYR A O 1
ATOM 1679 N N . GLN A 1 219 ? -9.672 -4.285 18.703 1 94.06 219 GLN A N 1
ATOM 1680 C CA . GLN A 1 219 ? -9.258 -5.027 19.891 1 94.06 219 GLN A CA 1
ATOM 1681 C C . GLN A 1 219 ? -9.648 -6.496 19.781 1 94.06 219 GLN A C 1
ATOM 1683 O O . GLN A 1 219 ? -8.898 -7.375 20.203 1 94.06 219 GLN A O 1
ATOM 1688 N N . ARG A 1 220 ? -10.773 -6.773 19.203 1 92.88 220 ARG A N 1
ATOM 1689 C CA . ARG A 1 220 ? -11.25 -8.141 19.031 1 92.88 220 ARG A CA 1
ATOM 1690 C C . ARG A 1 220 ? -10.352 -8.922 18.078 1 92.88 220 ARG A C 1
ATOM 1692 O O . ARG A 1 220 ? -10.227 -10.141 18.203 1 92.88 220 ARG A O 1
ATOM 1699 N N . HIS A 1 221 ? -9.703 -8.164 17.172 1 91.56 221 HIS A N 1
ATOM 1700 C CA . HIS A 1 221 ? -8.906 -8.812 16.141 1 91.56 221 HIS A CA 1
ATOM 1701 C C . HIS A 1 221 ? -7.414 -8.602 16.375 1 91.56 221 HIS A C 1
ATOM 1703 O O . HIS A 1 221 ? -6.586 -9.023 15.562 1 91.56 221 HIS A O 1
ATOM 1709 N N . ALA A 1 222 ? -7.055 -7.984 17.422 1 90.06 222 ALA A N 1
ATOM 1710 C CA . ALA A 1 222 ? -5.691 -7.527 17.672 1 90.06 222 ALA A CA 1
ATOM 1711 C C . ALA A 1 222 ? -4.719 -8.703 17.719 1 90.06 222 ALA A C 1
ATOM 1713 O O . ALA A 1 222 ? -3.604 -8.609 17.188 1 90.06 222 ALA A O 1
ATOM 1714 N N . GLY A 1 223 ? -5.148 -9.766 18.375 1 89.06 223 GLY A N 1
ATOM 1715 C CA . GLY A 1 223 ? -4.285 -10.93 18.453 1 89.06 223 GLY A CA 1
ATOM 1716 C C . GLY A 1 223 ? -3.934 -11.508 17.094 1 89.06 223 GLY A C 1
ATOM 1717 O O . GLY A 1 223 ? -2.766 -11.781 16.812 1 89.06 223 GLY A O 1
ATOM 1718 N N . ALA A 1 224 ? -4.891 -11.664 16.266 1 86.31 224 ALA A N 1
ATOM 1719 C CA . ALA A 1 224 ? -4.688 -12.203 14.922 1 86.31 224 ALA A CA 1
ATOM 1720 C C . ALA A 1 224 ? -3.814 -11.281 14.086 1 86.31 224 ALA A C 1
ATOM 1722 O O . ALA A 1 224 ? -2.936 -11.742 13.352 1 86.31 224 ALA A O 1
ATOM 1723 N N . LEU A 1 225 ? -4.035 -10.07 14.227 1 88 225 LEU A N 1
ATOM 1724 C CA . LEU A 1 225 ? -3.271 -9.078 13.477 1 88 225 LEU A CA 1
ATOM 1725 C C . LEU A 1 225 ? -1.815 -9.055 13.922 1 88 225 LEU A C 1
ATOM 1727 O O . LEU A 1 225 ? -0.907 -8.953 13.102 1 88 225 LEU A O 1
ATOM 1731 N N . ALA A 1 226 ? -1.608 -9.164 15.164 1 88.12 226 ALA A N 1
ATOM 1732 C CA . ALA A 1 226 ? -0.25 -9.211 15.703 1 88.12 226 ALA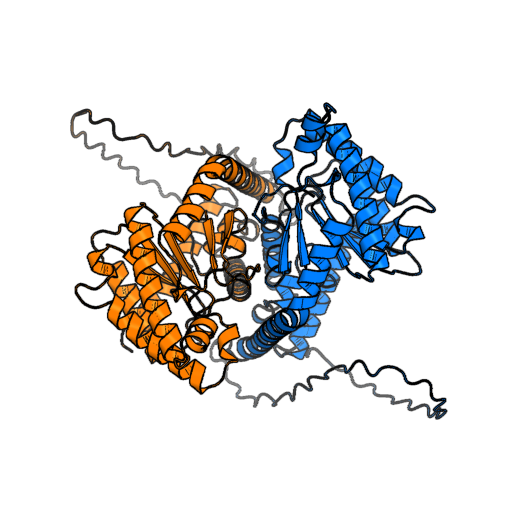 A CA 1
ATOM 1733 C C . ALA A 1 226 ? 0.498 -10.445 15.188 1 88.12 226 ALA A C 1
ATOM 1735 O O . ALA A 1 226 ? 1.689 -10.367 14.875 1 88.12 226 ALA A O 1
ATOM 1736 N N . ALA A 1 227 ? -0.178 -11.5 15.117 1 84.44 227 ALA A N 1
ATOM 1737 C CA . ALA A 1 227 ? 0.426 -12.734 14.617 1 84.44 227 ALA A CA 1
ATOM 1738 C C . ALA A 1 227 ? 0.848 -12.578 13.156 1 84.44 227 ALA A C 1
ATOM 1740 O O . ALA A 1 227 ? 1.926 -13.031 12.766 1 84.44 227 ALA A O 1
ATOM 1741 N N . LEU A 1 228 ? 0.059 -11.945 12.438 1 83.5 228 LEU A N 1
ATOM 1742 C CA . LEU A 1 228 ? 0.356 -11.703 11.031 1 83.5 228 LEU A CA 1
ATOM 1743 C C . LEU A 1 228 ? 1.576 -10.805 10.883 1 83.5 228 LEU A C 1
ATOM 1745 O O . LEU A 1 228 ? 2.443 -11.062 10.039 1 83.5 228 LEU A O 1
ATOM 1749 N N . ARG A 1 229 ? 1.636 -9.836 11.656 1 84.88 229 ARG A N 1
ATOM 1750 C CA . ARG A 1 229 ? 2.77 -8.914 11.617 1 84.88 229 ARG A CA 1
ATOM 1751 C C . ARG A 1 229 ? 4.059 -9.625 12.031 1 84.88 229 ARG A C 1
ATOM 1753 O O . ARG A 1 229 ? 5.117 -9.383 11.445 1 84.88 229 ARG A O 1
ATOM 1760 N N . ARG A 1 230 ? 3.922 -10.438 12.984 1 83.38 230 ARG A N 1
ATOM 1761 C CA . ARG A 1 230 ? 5.086 -11.195 13.43 1 83.38 230 ARG A CA 1
ATOM 1762 C C . ARG A 1 230 ? 5.602 -12.109 12.32 1 83.38 230 ARG A C 1
ATOM 1764 O O . ARG A 1 230 ? 6.812 -12.203 12.109 1 83.38 230 ARG A O 1
ATOM 1771 N N . ALA A 1 231 ? 4.699 -12.695 11.695 1 81.19 231 ALA A N 1
ATOM 1772 C CA . ALA A 1 231 ? 5.078 -13.562 10.586 1 81.19 231 ALA A CA 1
ATOM 1773 C C . ALA A 1 231 ? 5.785 -12.781 9.484 1 81.19 231 ALA A C 1
ATOM 1775 O O . ALA A 1 231 ? 6.801 -13.227 8.945 1 81.19 231 ALA A O 1
ATOM 1776 N N . ALA A 1 232 ? 5.281 -11.648 9.227 1 80.31 232 ALA A N 1
ATOM 1777 C CA . ALA A 1 232 ? 5.879 -10.773 8.219 1 80.31 232 ALA A CA 1
ATOM 1778 C C . ALA A 1 232 ? 7.273 -10.328 8.648 1 80.31 232 ALA A C 1
ATOM 1780 O O . ALA A 1 232 ? 8.195 -10.273 7.824 1 80.31 232 ALA A O 1
ATOM 1781 N N . GLY A 1 233 ? 7.371 -9.977 9.898 1 78 233 GLY A N 1
ATOM 1782 C CA . GLY A 1 233 ? 8.656 -9.547 10.43 1 78 233 GLY A CA 1
ATOM 1783 C C . GLY A 1 233 ? 9.719 -10.633 10.359 1 78 233 GLY A C 1
ATOM 1784 O O . GLY A 1 233 ? 10.867 -10.359 10.016 1 78 233 GLY A O 1
ATOM 1785 N N . GLU A 1 234 ? 9.352 -11.836 10.664 1 76.62 234 GLU A N 1
ATOM 1786 C CA . GLU A 1 234 ? 10.266 -12.977 10.633 1 76.62 234 GLU A CA 1
ATOM 1787 C C . GLU A 1 234 ? 10.766 -13.25 9.219 1 76.62 234 GLU A C 1
ATOM 1789 O O . GLU A 1 234 ? 11.938 -13.57 9.016 1 76.62 234 GLU A O 1
ATOM 1794 N N . ARG A 1 235 ? 9.922 -13.133 8.312 1 73 235 ARG A N 1
ATOM 1795 C CA . ARG A 1 235 ? 10.273 -13.312 6.906 1 73 235 ARG A CA 1
ATOM 1796 C C . ARG A 1 235 ? 11.328 -12.305 6.469 1 73 235 ARG A C 1
ATOM 1798 O O . ARG A 1 235 ? 12.297 -12.664 5.793 1 73 235 ARG A O 1
ATOM 1805 N N . LEU A 1 236 ? 11.031 -11.18 6.871 1 67.12 236 LEU A N 1
ATOM 1806 C CA . LEU A 1 236 ? 11.906 -10.078 6.484 1 67.12 236 LEU A CA 1
ATOM 1807 C C . LEU A 1 236 ? 13.305 -10.266 7.066 1 67.12 236 LEU A C 1
ATOM 1809 O O . LEU A 1 236 ? 14.305 -9.961 6.41 1 67.12 236 LEU A O 1
ATOM 1813 N N . GLU A 1 237 ? 13.375 -10.891 8.203 1 65.19 237 GLU A N 1
ATOM 1814 C CA . GLU A 1 237 ? 14.641 -11.172 8.875 1 65.19 237 GLU A CA 1
ATOM 1815 C C . GLU A 1 237 ? 15.367 -12.328 8.203 1 65.19 237 GLU A C 1
ATOM 1817 O O . GLU A 1 237 ? 16.594 -12.305 8.062 1 65.19 237 GLU A O 1
ATOM 1822 N N . ARG A 1 238 ? 14.68 -13.242 7.719 1 63.47 238 ARG A N 1
ATOM 1823 C CA . ARG A 1 238 ? 15.266 -14.406 7.062 1 63.47 238 ARG A CA 1
ATOM 1824 C C . ARG A 1 238 ? 15.852 -14.031 5.703 1 63.47 238 ARG A C 1
ATOM 1826 O O . ARG A 1 238 ? 16.922 -14.516 5.328 1 63.47 238 ARG A O 1
ATOM 1833 N N . ARG A 1 239 ? 15.234 -13.219 5.012 1 60.69 239 ARG A N 1
ATOM 1834 C CA . ARG A 1 239 ? 15.711 -12.797 3.701 1 60.69 239 ARG A CA 1
ATOM 1835 C C . ARG A 1 239 ? 17 -12.008 3.822 1 60.69 239 ARG A C 1
ATOM 1837 O O . ARG A 1 239 ? 17.891 -12.133 2.977 1 60.69 239 ARG A O 1
ATOM 1844 N N . LYS A 1 240 ? 17.062 -11.211 4.832 1 58.94 240 LYS A N 1
ATOM 1845 C CA . LYS A 1 240 ? 18.297 -10.492 5.105 1 58.94 240 LYS A CA 1
ATOM 1846 C C . LYS A 1 240 ? 19.484 -11.453 5.207 1 58.94 240 LYS A C 1
ATOM 1848 O O . LYS A 1 240 ? 20.547 -11.195 4.648 1 58.94 240 LYS A O 1
ATOM 1853 N N . LEU A 1 241 ? 19.094 -12.516 5.742 1 48.44 241 LEU A N 1
ATOM 1854 C CA . LEU A 1 241 ? 20.125 -13.523 5.965 1 48.44 241 LEU A CA 1
ATOM 1855 C C . LEU A 1 241 ? 20.5 -14.219 4.656 1 48.44 241 LEU A C 1
ATOM 1857 O O . LEU A 1 241 ? 21.672 -14.508 4.422 1 48.44 241 LEU A O 1
ATOM 1861 N N . ARG A 1 242 ? 19.562 -14.359 3.789 1 52.66 242 ARG A N 1
ATOM 1862 C CA . ARG A 1 242 ? 19.812 -15.016 2.51 1 52.66 242 ARG A CA 1
ATOM 1863 C C . ARG A 1 242 ? 20.547 -14.086 1.55 1 52.66 242 ARG A C 1
ATOM 1865 O O . ARG A 1 242 ? 21.391 -14.523 0.771 1 52.66 242 ARG A O 1
ATOM 1872 N N . SER A 1 243 ? 20.141 -12.898 1.487 1 51.75 243 SER A N 1
ATOM 1873 C CA . SER A 1 243 ? 20.781 -11.922 0.623 1 51.75 243 SER A CA 1
ATOM 1874 C C . SER A 1 243 ? 22.266 -11.758 0.979 1 51.75 243 SER A C 1
ATOM 1876 O O . SER A 1 243 ? 23.094 -11.516 0.103 1 51.75 243 SER A O 1
ATOM 1878 N N . TRP A 1 244 ? 22.5 -11.992 2.24 1 43.25 244 TRP A N 1
ATOM 1879 C CA . TRP A 1 244 ? 23.891 -11.945 2.684 1 43.25 244 TRP A CA 1
ATOM 1880 C C . TRP A 1 244 ? 24.656 -13.188 2.227 1 43.25 244 TRP A C 1
ATOM 1882 O O . TRP A 1 244 ? 25.859 -13.133 2 1 43.25 244 TRP A O 1
ATOM 1892 N N . ALA A 1 245 ? 23.906 -14.266 1.954 1 40.31 245 ALA A N 1
ATOM 1893 C CA . ALA A 1 245 ? 24.531 -15.531 1.566 1 40.31 245 ALA A CA 1
ATOM 1894 C C . ALA A 1 245 ? 24.734 -15.594 0.057 1 40.31 245 ALA A C 1
ATOM 1896 O O . ALA A 1 245 ? 25.531 -16.406 -0.43 1 40.31 245 ALA A O 1
ATOM 1897 N N . ALA A 1 246 ? 24.047 -14.922 -0.736 1 39.75 246 ALA A N 1
ATOM 1898 C CA . ALA A 1 246 ? 24.266 -15.039 -2.176 1 39.75 246 ALA A CA 1
ATOM 1899 C C . ALA A 1 246 ? 25.641 -14.539 -2.572 1 39.75 246 ALA A C 1
ATOM 1901 O O . ALA A 1 246 ? 26.016 -13.406 -2.236 1 39.75 246 ALA A O 1
ATOM 1902 N N . PRO A 1 247 ? 26.547 -15.43 -2.975 1 34.19 247 PRO A N 1
ATOM 1903 C CA . PRO A 1 247 ? 27.922 -15.086 -3.381 1 34.19 247 PRO A CA 1
ATOM 1904 C C . PRO A 1 247 ? 27.953 -13.953 -4.406 1 34.19 247 PRO A C 1
ATOM 1906 O O . PRO A 1 247 ? 27.156 -13.938 -5.344 1 34.19 247 PRO A O 1
ATOM 1909 N N . TRP A 1 248 ? 28.344 -12.828 -4.051 1 31.36 248 TRP A N 1
ATOM 1910 C CA . TRP A 1 248 ? 28.781 -11.898 -5.094 1 31.36 248 TRP A CA 1
ATOM 1911 C C . TRP A 1 248 ? 29.703 -12.594 -6.086 1 31.36 248 TRP A C 1
ATOM 1913 O O . TRP A 1 248 ? 30.766 -13.109 -5.707 1 31.36 248 TRP A O 1
ATOM 1923 N N . ILE A 1 249 ? 29.297 -13.258 -7.039 1 31.34 249 ILE A N 1
ATOM 1924 C CA . ILE A 1 249 ? 30.172 -13.781 -8.07 1 31.34 249 ILE A CA 1
ATOM 1925 C C . ILE A 1 249 ? 31.125 -12.688 -8.539 1 31.34 249 ILE A C 1
ATOM 1927 O O . ILE A 1 249 ? 30.797 -11.891 -9.422 1 31.34 249 ILE A O 1
ATOM 1931 N N . GLY A 1 250 ? 31.828 -11.969 -7.734 1 27.03 250 GLY A N 1
ATOM 1932 C CA . GLY A 1 250 ? 33.031 -11.32 -8.227 1 27.03 250 GLY A CA 1
ATOM 1933 C C . GLY A 1 250 ? 34 -12.273 -8.898 1 27.03 250 GLY A C 1
ATOM 1934 O O . GLY A 1 250 ? 33.906 -13.492 -8.695 1 27.03 250 GLY A O 1
ATOM 1935 N N . GLY A 1 251 ? 34.719 -11.859 -10.078 1 26.88 251 GLY A N 1
ATOM 1936 C CA . GLY A 1 251 ? 35.812 -12.547 -10.734 1 26.88 251 GLY A CA 1
ATOM 1937 C C . GLY A 1 251 ? 36.75 -13.258 -9.766 1 26.88 251 GLY A C 1
ATOM 1938 O O . GLY A 1 251 ? 36.719 -12.977 -8.562 1 26.88 251 GLY A O 1
ATOM 1939 N N . SER A 1 252 ? 37.531 -14.227 -10.25 1 27.16 252 SER A N 1
ATOM 1940 C CA . SER A 1 252 ? 38.438 -15.305 -9.836 1 27.16 252 SER A CA 1
ATOM 1941 C C . SER A 1 252 ? 39.531 -14.781 -8.93 1 27.16 252 SER A C 1
ATOM 1943 O O . SER A 1 252 ? 40.594 -15.43 -8.781 1 27.16 252 SER A O 1
ATOM 1945 N N . GLY A 1 253 ? 39.75 -13.594 -8.422 1 24.72 253 GLY A N 1
ATOM 1946 C CA . GLY A 1 253 ? 41.062 -13.695 -7.809 1 24.72 253 GLY A CA 1
ATOM 1947 C C . GLY A 1 253 ? 41.125 -14.758 -6.734 1 24.72 253 GLY A C 1
ATOM 1948 O O . GLY A 1 253 ? 40.094 -15.211 -6.23 1 24.72 253 GLY A O 1
ATOM 1949 N N . GLU A 1 254 ? 42.344 -15.43 -6.414 1 25.81 254 GLU A N 1
ATOM 1950 C CA . GLU A 1 254 ? 42.906 -16.641 -5.832 1 25.81 254 GLU A CA 1
ATOM 1951 C C . GLU A 1 254 ? 42.406 -16.859 -4.406 1 25.81 254 GLU A C 1
ATOM 1953 O O . GLU A 1 254 ? 42.062 -17.984 -4.02 1 25.81 254 GLU A O 1
ATOM 1958 N N . GLY A 1 255 ? 42.75 -15.992 -3.422 1 26.5 255 GLY A N 1
ATOM 1959 C CA . GLY A 1 255 ? 43.25 -16.609 -2.211 1 26.5 255 GLY A CA 1
ATOM 1960 C C . GLY A 1 255 ? 42.156 -17.141 -1.309 1 26.5 255 GLY A C 1
ATOM 1961 O O . GLY A 1 255 ? 41.062 -16.594 -1.271 1 26.5 255 GLY A O 1
ATOM 1962 N N . PRO A 1 256 ? 42.062 -18.469 -1.037 1 27.97 256 PRO A N 1
ATOM 1963 C CA . PRO A 1 256 ? 41.031 -19.297 -0.383 1 27.97 256 PRO A CA 1
ATOM 1964 C C . PRO A 1 256 ? 40.75 -18.859 1.049 1 27.97 256 PRO A C 1
ATOM 1966 O O . PRO A 1 256 ? 40.031 -19.547 1.781 1 27.97 256 PRO A O 1
ATOM 1969 N N . GLY A 1 257 ? 40.906 -17.547 1.477 1 23.44 257 GLY A N 1
ATOM 1970 C CA . GLY A 1 257 ? 40.906 -17.516 2.93 1 23.44 257 GLY A CA 1
ATOM 1971 C C . GLY A 1 257 ? 39.594 -17.953 3.543 1 23.44 257 GLY A C 1
ATOM 1972 O O . GLY A 1 257 ? 38.531 -17.844 2.912 1 23.44 257 GLY A O 1
ATOM 1973 N N . ARG A 1 258 ? 39.594 -18.938 4.473 1 25.3 258 ARG A N 1
ATOM 1974 C CA . ARG A 1 258 ? 38.562 -19.641 5.223 1 25.3 258 ARG A CA 1
ATOM 1975 C C . ARG A 1 258 ? 37.625 -18.656 5.918 1 25.3 258 ARG A C 1
ATOM 1977 O O . ARG A 1 258 ? 38.062 -17.828 6.715 1 25.3 258 ARG A O 1
ATOM 1984 N N . PRO A 1 259 ? 36.594 -18.125 5.27 1 24.5 259 PRO A N 1
ATOM 1985 C CA . PRO A 1 259 ? 35.844 -17.062 5.938 1 24.5 259 PRO A CA 1
ATOM 1986 C C . PRO A 1 259 ? 35.188 -17.516 7.25 1 24.5 259 PRO A C 1
ATOM 1988 O O . PRO A 1 259 ? 34.844 -18.688 7.391 1 24.5 259 PRO A O 1
ATOM 1991 N N . GLY A 1 260 ? 35.688 -17.047 8.438 1 21.95 260 GLY A N 1
ATOM 1992 C CA . GLY A 1 260 ? 35.281 -17.25 9.828 1 21.95 260 GLY A CA 1
ATOM 1993 C C . GLY A 1 260 ? 33.781 -17.156 10.047 1 21.95 260 GLY A C 1
ATOM 1994 O O . GLY A 1 260 ? 33.094 -16.453 9.328 1 21.95 260 GLY A O 1
ATOM 1995 N N . VAL A 1 261 ? 33.188 -18.234 10.586 1 21.28 261 VAL A N 1
ATOM 1996 C CA . VAL A 1 261 ? 31.812 -18.531 11.016 1 21.28 261 VAL A CA 1
ATOM 1997 C C . VAL A 1 261 ? 31.328 -17.438 11.969 1 21.28 261 VAL A C 1
ATOM 1999 O O . VAL A 1 261 ? 31.859 -17.266 13.062 1 21.28 261 VAL A O 1
ATOM 2002 N N . LEU A 1 262 ? 31.062 -16.219 11.531 1 21.03 262 LEU A N 1
ATOM 2003 C CA . LEU A 1 262 ? 30.594 -15.18 12.445 1 21.03 262 LEU A CA 1
ATOM 2004 C C . LEU A 1 262 ? 29.281 -15.594 13.102 1 21.03 262 LEU A C 1
ATOM 2006 O O . LEU A 1 262 ? 28.312 -15.953 12.406 1 21.03 262 LEU A O 1
ATOM 2010 N N . GLN A 1 263 ? 29.297 -16.109 14.328 1 19.88 263 GLN A N 1
ATOM 2011 C CA . GLN A 1 263 ? 28.25 -16.375 15.305 1 19.88 263 GLN A CA 1
ATOM 2012 C C . GLN A 1 263 ? 27.438 -15.117 15.594 1 19.88 263 GLN A C 1
ATOM 2014 O O . GLN A 1 263 ? 27.969 -14.133 16.109 1 19.88 263 GLN A O 1
ATOM 2019 N N . VAL A 1 264 ? 26.562 -14.75 14.719 1 20.36 264 VAL A N 1
ATOM 2020 C CA . VAL A 1 264 ? 25.719 -13.578 14.906 1 20.36 264 VAL A CA 1
ATOM 2021 C C . VAL A 1 264 ? 24.797 -13.797 16.109 1 20.36 264 VAL A C 1
ATOM 2023 O O . VAL A 1 264 ? 24 -14.742 16.141 1 20.36 264 VAL A O 1
ATOM 2026 N N . LEU A 1 265 ? 25.234 -13.477 17.375 1 19.69 265 LEU A N 1
ATOM 2027 C CA . LEU A 1 265 ? 24.469 -13.398 18.609 1 19.69 265 LEU A CA 1
ATOM 2028 C C . LEU A 1 265 ? 23.297 -12.43 18.453 1 19.69 265 LEU A C 1
ATOM 2030 O O . LEU A 1 265 ? 23.5 -11.234 18.219 1 19.69 265 LEU A O 1
ATOM 2034 N N . LEU A 1 266 ? 22.234 -12.922 17.969 1 19.78 266 LEU A N 1
ATOM 2035 C CA . LEU A 1 266 ? 20.969 -12.188 17.922 1 19.78 266 LEU A CA 1
ATOM 2036 C C . LEU A 1 266 ? 20.484 -11.852 19.328 1 19.78 266 LEU A C 1
ATOM 2038 O O . LEU A 1 266 ? 20.203 -12.75 20.125 1 19.78 266 LEU A O 1
ATOM 2042 N N . ILE A 1 267 ? 21.078 -10.875 19.969 1 20.44 267 ILE A N 1
ATOM 2043 C CA . ILE A 1 267 ? 20.672 -10.391 21.281 1 20.44 267 ILE A CA 1
ATOM 2044 C C . ILE A 1 267 ? 19.219 -9.906 21.219 1 20.44 267 ILE A C 1
ATOM 2046 O O . ILE A 1 267 ? 18.891 -9 20.453 1 20.44 267 ILE A O 1
ATOM 2050 N N . ARG A 1 268 ? 18.312 -10.844 21.422 1 21.34 268 ARG A N 1
ATOM 2051 C CA . ARG A 1 268 ? 16.922 -10.516 21.75 1 21.34 268 ARG A CA 1
ATOM 2052 C C . ARG A 1 268 ? 16.844 -9.602 22.969 1 21.34 268 ARG A C 1
ATOM 2054 O O . ARG A 1 268 ? 17.297 -9.977 24.062 1 21.34 268 ARG A O 1
ATOM 2061 N N . CYS A 1 269 ? 17.016 -8.289 22.781 1 20.81 269 CYS A N 1
ATOM 2062 C CA . CYS A 1 269 ? 16.828 -7.328 23.859 1 20.81 269 CYS A CA 1
ATOM 2063 C C . CYS A 1 269 ? 15.469 -7.527 24.531 1 20.81 269 CYS A C 1
ATOM 2065 O O . CYS A 1 269 ? 14.43 -7.336 23.906 1 20.81 269 CYS A O 1
ATOM 2067 N N . ALA A 1 270 ? 15.234 -8.656 25.266 1 21.83 270 ALA A N 1
ATOM 2068 C CA . ALA A 1 270 ? 14.164 -8.844 26.25 1 21.83 270 ALA A CA 1
ATOM 2069 C C . ALA A 1 270 ? 13.992 -7.605 27.125 1 21.83 270 ALA A C 1
ATOM 2071 O O . ALA A 1 270 ? 14.969 -7.055 27.625 1 21.83 270 ALA A O 1
ATOM 2072 N N . ALA A 1 271 ? 12.867 -6.898 26.891 1 19.66 271 ALA A N 1
ATOM 2073 C CA . ALA A 1 271 ? 12.336 -5.863 27.781 1 19.66 271 ALA A CA 1
ATOM 2074 C C . ALA A 1 271 ? 12.297 -6.344 29.219 1 19.66 271 ALA A C 1
ATOM 2076 O O . ALA A 1 271 ? 11.484 -7.199 29.578 1 19.66 271 ALA A O 1
ATOM 2077 N N . ALA A 1 272 ? 13.445 -6.785 29.797 1 21.12 272 ALA A N 1
ATOM 2078 C CA . ALA A 1 272 ? 13.477 -7.008 31.234 1 21.12 272 ALA A CA 1
ATOM 2079 C C . ALA A 1 272 ? 12.922 -5.797 31.984 1 21.12 272 ALA A C 1
ATOM 2081 O O . ALA A 1 272 ? 13.445 -4.688 31.859 1 21.12 272 ALA A O 1
ATOM 2082 N N . LEU A 1 273 ? 11.609 -5.738 32.188 1 19.72 273 LEU A N 1
ATOM 2083 C CA . LEU A 1 273 ? 10.977 -4.902 33.219 1 19.72 273 LEU A CA 1
ATOM 2084 C C . LEU A 1 273 ? 11.734 -4.98 34.531 1 19.72 273 LEU A C 1
ATOM 2086 O O . LEU A 1 273 ? 12.164 -6.059 34.938 1 19.72 273 LEU A O 1
ATOM 2090 N N . GLY A 1 274 ? 12.312 -3.771 34.969 1 19.67 274 GLY A N 1
ATOM 2091 C CA . GLY A 1 274 ? 13.039 -3.186 36.094 1 19.67 274 GLY A CA 1
ATOM 2092 C C . GLY A 1 274 ? 12.422 -3.512 37.438 1 19.67 274 GLY A C 1
ATOM 2093 O O . GLY A 1 274 ? 11.453 -2.871 37.844 1 19.67 274 GLY A O 1
ATOM 2094 N N . ALA A 1 275 ? 12.227 -4.805 37.781 1 20.55 275 ALA A N 1
ATOM 2095 C CA . ALA A 1 275 ? 11.969 -4.883 39.219 1 20.55 275 ALA A CA 1
ATOM 2096 C C . ALA A 1 275 ? 13.008 -4.098 40 1 20.55 275 ALA A C 1
ATOM 2098 O O . ALA A 1 275 ? 14.133 -3.902 39.531 1 20.55 275 ALA A O 1
ATOM 2099 N N . GLY A 1 276 ? 12.68 -3.254 41.125 1 19.56 276 GLY A N 1
ATOM 2100 C CA . GLY A 1 276 ? 13.258 -2.248 42 1 19.56 276 GLY A CA 1
ATOM 2101 C C . GLY A 1 276 ? 14.516 -2.721 42.719 1 19.56 276 GLY A C 1
ATOM 2102 O O . GLY A 1 276 ? 15.133 -1.964 43.469 1 19.56 276 GLY A O 1
ATOM 2103 N N . GLY A 1 277 ? 14.781 -4.059 42.875 1 19.08 277 GLY A N 1
ATOM 2104 C CA . GLY A 1 277 ? 15.539 -4.188 44.125 1 19.08 277 GLY A CA 1
ATOM 2105 C C . GLY A 1 277 ? 16.922 -3.592 44.031 1 19.08 277 GLY A C 1
ATOM 2106 O O . GLY A 1 277 ? 17.438 -3.342 42.938 1 19.08 277 GLY A O 1
ATOM 2107 N N . ARG A 1 278 ? 17.516 -3.092 45.25 1 21.72 278 ARG A N 1
ATOM 2108 C CA . ARG A 1 278 ? 18.656 -2.301 45.719 1 21.72 278 ARG A CA 1
ATOM 2109 C C . ARG A 1 278 ? 19.969 -2.953 45.281 1 21.72 278 ARG A C 1
ATOM 2111 O O . ARG A 1 278 ? 21.047 -2.473 45.656 1 21.72 278 ARG A O 1
ATOM 2118 N N . LEU A 1 279 ? 20.109 -3.75 44.125 1 18.11 279 LEU A N 1
ATOM 2119 C CA . LEU A 1 279 ? 21.359 -4.469 44.312 1 18.11 279 LEU A CA 1
ATOM 2120 C C . LEU A 1 279 ? 22.547 -3.518 44.188 1 18.11 279 LEU A C 1
ATOM 2122 O O . LEU A 1 279 ? 22.578 -2.652 43.312 1 18.11 279 LEU A O 1
ATOM 2126 N N . GLY A 1 280 ? 23.375 -3.307 45.281 1 16.97 280 GLY A N 1
ATOM 2127 C CA . GLY A 1 280 ? 24.516 -2.498 45.688 1 16.97 280 GLY A CA 1
ATOM 2128 C C . GLY A 1 280 ? 25.719 -2.635 44.812 1 16.97 280 GLY A C 1
ATOM 2129 O O . GLY A 1 280 ? 26.594 -1.77 44.781 1 16.97 280 GLY A O 1
ATOM 2130 N N . ALA A 1 281 ? 26.016 -3.799 44.219 1 17.31 281 ALA A N 1
ATOM 2131 C CA . ALA A 1 281 ? 27.453 -4.051 44.219 1 17.31 281 ALA A CA 1
ATOM 2132 C C . ALA A 1 281 ? 28.172 -3.16 43.188 1 17.31 281 ALA A C 1
ATOM 2134 O O . ALA A 1 281 ? 27.656 -2.939 42.094 1 17.31 281 ALA A O 1
ATOM 2135 N N . GLY A 1 282 ? 29.062 -2.254 43.562 1 16.48 282 GLY A N 1
ATOM 2136 C CA . GLY A 1 282 ? 29.906 -1.174 43.094 1 16.48 282 GLY A CA 1
ATOM 2137 C C . GLY A 1 282 ? 30.875 -1.609 42 1 16.48 282 GLY A C 1
ATOM 2138 O O . GLY A 1 282 ? 31.547 -0.777 41.406 1 16.48 282 GLY A O 1
ATOM 2139 N N . LYS A 1 283 ? 31.25 -2.957 41.906 1 18.28 283 LYS A N 1
ATOM 2140 C CA . LYS A 1 283 ? 32.656 -3.084 41.531 1 18.28 283 LYS A CA 1
ATOM 2141 C C . LYS A 1 283 ? 32.938 -2.508 40.156 1 18.28 283 LYS A C 1
ATOM 2143 O O . LYS A 1 283 ? 32.062 -2.562 39.281 1 18.28 283 LYS A O 1
ATOM 2148 N N . GLY A 1 284 ? 33.875 -1.6 39.969 1 17.28 284 GLY A N 1
ATOM 2149 C CA . GLY A 1 284 ? 34.594 -0.714 39.062 1 17.28 284 GLY A CA 1
ATOM 2150 C C . GLY A 1 284 ? 35.125 -1.433 37.844 1 17.28 284 GLY A C 1
ATOM 2151 O O . GLY A 1 284 ? 36.312 -1.825 37.844 1 17.28 284 GLY A O 1
ATOM 2152 N N . CYS A 1 285 ? 34.469 -2.379 37.188 1 16.97 285 CYS A N 1
ATOM 2153 C CA . CYS A 1 285 ? 35.344 -3.135 36.281 1 16.97 285 CYS A CA 1
ATOM 2154 C C . CYS A 1 285 ? 35.906 -2.24 35.188 1 16.97 285 CYS A C 1
ATOM 2156 O O . CYS A 1 285 ? 35.156 -1.633 34.438 1 16.97 285 CYS A O 1
ATOM 2158 N N . VAL A 1 286 ? 37 -1.572 35.375 1 17.28 286 VAL A N 1
ATOM 2159 C CA . VAL A 1 286 ? 37.75 -0.671 34.531 1 17.28 286 VAL A CA 1
ATOM 2160 C C . VAL A 1 286 ? 38.219 -1.42 33.281 1 17.28 286 VAL A C 1
ATOM 2162 O O . VAL A 1 286 ? 39.094 -2.301 33.375 1 17.28 286 VAL A O 1
ATOM 2165 N N . ALA A 1 287 ? 37.5 -2.27 32.625 1 17.52 287 ALA A N 1
ATOM 2166 C CA . ALA A 1 287 ? 38.312 -2.994 31.641 1 17.52 287 ALA A CA 1
ATOM 2167 C C . ALA A 1 287 ? 38.906 -2.039 30.609 1 17.52 287 ALA A C 1
ATOM 2169 O O . ALA A 1 287 ? 38.25 -1.097 30.172 1 17.52 287 ALA A O 1
ATOM 2170 N N . GLY A 1 288 ? 40.156 -1.81 30.609 1 17.92 288 GLY A N 1
ATOM 2171 C CA . GLY A 1 288 ? 41.125 -1.057 29.828 1 17.92 288 GLY A CA 1
ATOM 2172 C C . GLY A 1 288 ? 41.125 -1.403 28.359 1 17.92 288 GLY A C 1
ATOM 2173 O O . GLY A 1 288 ? 41.969 -0.951 27.594 1 17.92 288 GLY A O 1
ATOM 2174 N N . SER A 1 289 ? 40 -1.974 27.766 1 18.67 289 SER A N 1
ATOM 2175 C CA . SER A 1 289 ? 40.375 -2.672 26.531 1 18.67 289 SER A CA 1
ATOM 2176 C C . SER A 1 289 ? 40.719 -1.689 25.422 1 18.67 289 SER A C 1
ATOM 2178 O O . SER A 1 289 ? 39.938 -0.812 25.078 1 18.67 289 SER A O 1
ATOM 2180 N N . GLY A 1 290 ? 41.906 -1.259 25.219 1 20.16 290 GLY A N 1
ATOM 2181 C CA . GLY A 1 290 ? 42.562 -0.411 24.25 1 20.16 290 GLY A CA 1
ATOM 2182 C C . GLY A 1 290 ? 42.344 -0.851 22.812 1 20.16 290 GLY A C 1
ATOM 2183 O O . GLY A 1 290 ? 42.875 -0.273 21.875 1 20.16 290 GLY A O 1
ATOM 2184 N N . GLY A 1 291 ? 41.844 -2.059 22.5 1 20.48 291 GLY A N 1
ATOM 2185 C CA . GLY A 1 291 ? 42.281 -2.535 21.188 1 20.48 291 GLY A CA 1
ATOM 2186 C C . GLY A 1 291 ? 41.688 -1.748 20.031 1 20.48 291 GLY A C 1
ATOM 2187 O O . GLY A 1 291 ? 40.625 -1.115 20.188 1 20.48 291 GLY A O 1
ATOM 2188 N N . VAL A 1 292 ? 42.406 -1.372 18.984 1 20.81 292 VAL A N 1
ATOM 2189 C CA . VAL A 1 292 ? 42.312 -0.696 17.688 1 20.81 292 VAL A CA 1
ATOM 2190 C C . VAL A 1 292 ? 41.219 -1.372 16.844 1 20.81 292 VAL A C 1
ATOM 2192 O O . VAL A 1 292 ? 41.406 -2.51 16.391 1 20.81 292 VAL A O 1
ATOM 2195 N N . ALA A 1 293 ? 40.031 -1.589 17.266 1 24.12 293 ALA A N 1
ATOM 2196 C CA . ALA A 1 293 ? 39.156 -2.338 16.375 1 24.12 293 ALA A CA 1
ATOM 2197 C C . ALA A 1 293 ? 39.031 -1.655 15.016 1 24.12 293 ALA A C 1
ATOM 2199 O O . ALA A 1 293 ? 38.562 -0.521 14.93 1 24.12 293 ALA A O 1
ATOM 2200 N N . GLY A 1 294 ? 39.781 -1.83 13.977 1 26.36 294 GLY A N 1
ATOM 2201 C CA . GLY A 1 294 ? 39.875 -1.541 12.555 1 26.36 294 GLY A CA 1
ATOM 2202 C C . GLY A 1 294 ? 38.531 -1.608 11.844 1 26.36 294 GLY A C 1
ATOM 2203 O O . GLY A 1 294 ? 37.531 -2.01 12.43 1 26.36 294 GLY A O 1
ATOM 2204 N N . GLY A 1 295 ? 38.562 -1.499 10.258 1 32.56 295 GLY A N 1
ATOM 2205 C CA . GLY A 1 295 ? 37.781 -1.365 9.039 1 32.56 295 GLY A CA 1
ATOM 2206 C C . GLY A 1 295 ? 36.719 -2.436 8.891 1 32.56 295 GLY A C 1
ATOM 2207 O O . GLY A 1 295 ? 36.469 -2.922 7.785 1 32.56 295 GLY A O 1
ATOM 2208 N N . LEU A 1 296 ? 36.344 -3.094 9.812 1 32.47 296 LEU A N 1
ATOM 2209 C CA . LEU A 1 296 ? 35.562 -4.316 9.68 1 32.47 296 LEU A CA 1
ATOM 2210 C C . LEU A 1 296 ? 34.125 -3.994 9.297 1 32.47 296 LEU A C 1
ATOM 2212 O O . LEU A 1 296 ? 33.188 -4.684 9.727 1 32.47 296 LEU A O 1
ATOM 2216 N N . GLU A 1 297 ? 33.781 -2.799 8.984 1 43.69 297 GLU A N 1
ATOM 2217 C CA . GLU A 1 297 ? 32.406 -2.725 8.508 1 43.69 297 GLU A CA 1
ATOM 2218 C C . GLU A 1 297 ? 32.125 -3.766 7.426 1 43.69 297 GLU A C 1
ATOM 2220 O O . GLU A 1 297 ? 32.312 -3.486 6.234 1 43.69 297 GLU A O 1
ATOM 2225 N N . GLY A 1 298 ? 32.406 -4.918 7.586 1 44.25 298 GLY A N 1
ATOM 2226 C CA . GLY A 1 298 ? 32.312 -6.043 6.668 1 44.25 298 GLY A CA 1
ATOM 2227 C C . GLY A 1 298 ? 30.906 -6.305 6.172 1 44.25 298 GLY A C 1
ATOM 2228 O O . GLY A 1 298 ? 29.953 -5.648 6.609 1 44.25 298 GLY A O 1
ATOM 2229 N N . ALA A 1 299 ? 30.703 -7.062 5.004 1 54.84 299 ALA A N 1
ATOM 2230 C CA . ALA A 1 299 ? 29.531 -7.512 4.242 1 54.84 299 ALA A CA 1
ATOM 2231 C C . ALA A 1 299 ? 28.609 -8.375 5.102 1 54.84 299 ALA A C 1
ATOM 2233 O O . ALA A 1 299 ? 27.562 -8.805 4.641 1 54.84 299 ALA A O 1
ATOM 2234 N N . GLY A 1 300 ? 28.875 -8.367 6.48 1 60.5 300 GLY A N 1
ATOM 2235 C CA . GLY A 1 300 ? 28.078 -9.266 7.309 1 60.5 300 GLY A CA 1
ATOM 2236 C C . GLY A 1 300 ? 26.875 -8.602 7.941 1 60.5 300 GLY A C 1
ATOM 2237 O O . GLY A 1 300 ? 26.625 -7.414 7.707 1 60.5 300 GLY A O 1
ATOM 2238 N N . PRO A 1 301 ? 26.078 -9.32 8.672 1 70.62 301 PRO A N 1
ATOM 2239 C CA . PRO A 1 301 ? 24.844 -8.836 9.281 1 70.62 301 PRO A CA 1
ATOM 2240 C C . PRO A 1 301 ? 25.062 -7.633 10.195 1 70.62 301 PRO A C 1
ATOM 2242 O O . PRO A 1 301 ? 24.266 -6.684 10.18 1 70.62 301 PRO A O 1
ATOM 2245 N N . VAL A 1 302 ? 26.156 -7.66 10.992 1 71.5 302 VAL A N 1
ATOM 2246 C CA . VAL A 1 302 ? 26.453 -6.555 11.906 1 71.5 302 VAL A CA 1
ATOM 2247 C C . VAL A 1 302 ? 26.812 -5.305 11.102 1 71.5 302 VAL A C 1
ATOM 2249 O O . VAL A 1 302 ? 26.359 -4.203 11.43 1 71.5 302 VAL A O 1
ATOM 2252 N N . GLY A 1 303 ? 27.5 -5.566 10.125 1 80.81 303 GLY A N 1
ATOM 2253 C CA . GLY A 1 303 ? 27.859 -4.445 9.266 1 80.81 303 GLY A CA 1
ATOM 2254 C C . GLY A 1 303 ? 26.656 -3.812 8.594 1 80.81 303 GLY A C 1
ATOM 2255 O O . GLY A 1 303 ? 26.547 -2.586 8.523 1 80.81 303 GLY A O 1
ATOM 2256 N N . SER A 1 304 ? 25.766 -4.574 8.203 1 86.19 304 SER A N 1
ATOM 2257 C CA . SER A 1 304 ? 24.547 -4.098 7.539 1 86.19 304 SER A CA 1
ATOM 2258 C C . SER A 1 304 ? 23.688 -3.264 8.492 1 86.19 304 SER A C 1
ATOM 2260 O O . SER A 1 304 ? 23.172 -2.211 8.102 1 86.19 304 SER A O 1
ATOM 2262 N N . GLN A 1 305 ? 23.609 -3.721 9.703 1 87.88 305 GLN A N 1
ATOM 2263 C CA . GLN A 1 305 ? 22.812 -3.004 10.688 1 87.88 305 GLN A CA 1
ATOM 2264 C C . GLN A 1 305 ? 23.406 -1.631 10.992 1 87.88 305 GLN A C 1
ATOM 2266 O O . GLN A 1 305 ? 22.672 -0.651 11.141 1 87.88 305 GLN A O 1
ATOM 2271 N N . LEU A 1 306 ? 24.656 -1.602 11.086 1 92.25 306 LEU A N 1
ATOM 2272 C CA . LEU A 1 306 ? 25.328 -0.333 11.359 1 92.25 306 LEU A CA 1
ATOM 2273 C C . LEU A 1 306 ? 25.156 0.632 10.195 1 92.25 306 LEU A C 1
ATOM 2275 O O . LEU A 1 306 ? 24.938 1.828 10.398 1 92.25 306 LEU A O 1
ATOM 2279 N N . ARG A 1 307 ? 25.281 0.074 9.023 1 94.06 307 ARG A N 1
ATOM 2280 C CA . ARG A 1 307 ? 25.109 0.916 7.848 1 94.06 307 ARG A CA 1
ATOM 2281 C C . ARG A 1 307 ? 23.688 1.462 7.777 1 94.06 307 ARG A C 1
ATOM 2283 O O . ARG A 1 307 ? 23.469 2.637 7.461 1 94.06 307 ARG A O 1
ATOM 2290 N N . LEU A 1 308 ? 22.766 0.644 8.102 1 93.94 308 LEU A N 1
ATOM 2291 C CA . LEU A 1 308 ? 21.375 1.075 8.094 1 93.94 308 LEU A CA 1
ATOM 2292 C C . LEU A 1 308 ? 21.141 2.174 9.125 1 93.94 308 LEU A C 1
ATOM 2294 O O . LEU A 1 308 ? 20.453 3.164 8.844 1 93.94 308 LEU A O 1
ATOM 2298 N N . LEU A 1 309 ? 21.688 1.996 10.258 1 94.69 309 LEU A N 1
ATOM 2299 C CA . LEU A 1 309 ? 21.547 2.996 11.312 1 94.69 309 LEU A CA 1
ATOM 2300 C C . LEU A 1 309 ? 22.125 4.336 10.875 1 94.69 309 LEU A C 1
ATOM 2302 O O . LEU A 1 309 ? 21.516 5.383 11.094 1 94.69 309 LEU A O 1
ATOM 2306 N N . ARG A 1 310 ? 23.266 4.258 10.281 1 95.62 310 ARG A N 1
ATOM 2307 C CA . ARG A 1 310 ? 23.891 5.48 9.781 1 95.62 310 ARG A CA 1
ATOM 2308 C C . ARG A 1 310 ? 23.047 6.129 8.695 1 95.62 310 ARG A C 1
ATOM 2310 O O . ARG A 1 310 ? 22.938 7.355 8.633 1 95.62 310 ARG A O 1
ATOM 2317 N N . PHE A 1 311 ? 22.594 5.309 7.906 1 97.06 311 PHE A N 1
ATOM 2318 C CA . PHE A 1 311 ? 21.719 5.781 6.844 1 97.06 311 PHE A CA 1
ATOM 2319 C C . PHE A 1 311 ? 20.5 6.504 7.422 1 97.06 311 PHE A C 1
ATOM 2321 O O . PHE A 1 311 ? 20.156 7.594 6.973 1 97.06 311 PHE A O 1
ATOM 2328 N N . PHE A 1 312 ? 19.844 5.918 8.445 1 96.19 312 PHE A N 1
ATOM 2329 C CA . PHE A 1 312 ? 18.688 6.539 9.086 1 96.19 312 PHE A CA 1
ATOM 2330 C C . PHE A 1 312 ? 19.078 7.848 9.758 1 96.19 312 PHE A C 1
ATOM 2332 O O . PHE A 1 312 ? 18.328 8.812 9.734 1 96.19 312 PHE A O 1
ATOM 2339 N N . GLN A 1 313 ? 20.188 7.883 10.344 1 96 313 GLN A N 1
ATOM 2340 C CA . GLN A 1 313 ? 20.688 9.102 10.977 1 96 313 GLN A CA 1
ATOM 2341 C C . GLN A 1 313 ? 20.875 10.211 9.953 1 96 313 GLN A C 1
ATOM 2343 O O . GLN A 1 313 ? 20.609 11.383 10.234 1 96 313 GLN A O 1
ATOM 2348 N N . GLN A 1 314 ? 21.391 9.781 8.836 1 96.19 314 GLN A N 1
ATOM 2349 C CA . GLN A 1 314 ? 21.578 10.758 7.762 1 96.19 314 GLN A CA 1
ATOM 2350 C C . GLN A 1 314 ? 20.234 11.336 7.324 1 96.19 314 GLN A C 1
ATOM 2352 O O . GLN A 1 314 ? 20.109 12.547 7.113 1 96.19 314 GLN A O 1
ATOM 2357 N N . LEU A 1 315 ? 19.266 10.5 7.105 1 96.25 315 LEU A N 1
ATOM 2358 C CA . LEU A 1 315 ? 17.938 10.969 6.727 1 96.25 315 LEU A CA 1
ATOM 2359 C C . LEU A 1 315 ? 17.375 11.914 7.785 1 96.25 315 LEU A C 1
ATOM 2361 O O . LEU A 1 315 ? 16.766 12.938 7.453 1 96.25 315 LEU A O 1
ATOM 2365 N N . ASP A 1 316 ? 17.562 11.594 9.031 1 95.75 316 ASP A N 1
ATOM 2366 C CA . ASP A 1 316 ? 17.094 12.438 10.133 1 95.75 316 ASP A CA 1
ATOM 2367 C C . ASP A 1 316 ? 17.828 13.781 10.141 1 95.75 316 ASP A C 1
ATOM 2369 O O . ASP A 1 316 ? 17.219 14.82 10.406 1 95.75 316 ASP A O 1
ATOM 2373 N N . ALA A 1 317 ? 19.109 13.719 9.922 1 96.38 317 ALA A N 1
ATOM 2374 C CA . ALA A 1 317 ? 19.891 14.953 9.867 1 96.38 317 ALA A CA 1
ATOM 2375 C C . ALA A 1 317 ? 19.391 15.883 8.773 1 96.38 317 ALA A C 1
ATOM 2377 O O . ALA A 1 317 ? 19.344 17.094 8.953 1 96.38 317 ALA A O 1
ATOM 2378 N N . GLU A 1 318 ? 19.031 15.305 7.645 1 95.88 318 GLU A N 1
ATOM 2379 C CA . GLU A 1 318 ? 18.484 16.094 6.543 1 95.88 318 GLU A CA 1
ATOM 2380 C C . GLU A 1 318 ? 17.172 16.75 6.934 1 95.88 318 GLU A C 1
ATOM 2382 O O . GLU A 1 318 ? 16.922 17.906 6.609 1 95.88 318 GLU A O 1
ATOM 2387 N N . ARG A 1 319 ? 16.359 16.047 7.609 1 95.44 319 ARG A N 1
ATOM 2388 C CA . ARG A 1 319 ? 15.078 16.578 8.078 1 95.44 319 ARG A CA 1
ATOM 2389 C C . ARG A 1 319 ? 15.289 17.703 9.086 1 95.44 319 ARG A C 1
ATOM 2391 O O . ARG A 1 319 ? 14.625 18.75 9.016 1 95.44 319 ARG A O 1
ATOM 2398 N N . GLN A 1 320 ? 16.234 17.5 10 1 96.38 320 GLN A N 1
ATOM 2399 C CA . GLN A 1 320 ? 16.547 18.516 11 1 96.38 320 GLN A CA 1
ATOM 2400 C C . GLN A 1 320 ? 17.109 19.781 10.352 1 96.38 320 GLN A C 1
ATOM 2402 O O . GLN A 1 320 ? 16.812 20.891 10.781 1 96.38 320 GLN A O 1
ATOM 2407 N N . ALA A 1 321 ? 17.922 19.562 9.367 1 97.25 321 ALA A N 1
ATOM 2408 C CA . ALA A 1 321 ? 18.469 20.688 8.633 1 97.25 321 ALA A CA 1
ATOM 2409 C C . ALA A 1 321 ? 17.359 21.5 7.953 1 97.25 321 ALA A C 1
ATOM 2411 O O . ALA A 1 321 ? 17.375 22.734 7.949 1 97.25 321 ALA A O 1
ATOM 2412 N N . TRP A 1 322 ? 16.438 20.797 7.359 1 97.19 322 TRP A N 1
ATOM 2413 C CA . TRP A 1 322 ? 15.305 21.453 6.738 1 97.19 322 TRP A CA 1
ATOM 2414 C C . TRP A 1 322 ? 14.523 22.266 7.77 1 97.19 322 TRP A C 1
ATOM 2416 O O . TRP A 1 322 ? 14.164 23.422 7.52 1 97.19 322 TRP A O 1
ATOM 2426 N N . ILE A 1 323 ? 14.234 21.688 8.93 1 97.69 323 ILE A N 1
ATOM 2427 C CA . ILE A 1 323 ? 13.5 22.359 9.992 1 97.69 323 ILE A CA 1
ATOM 2428 C C . ILE A 1 323 ? 14.234 23.609 10.43 1 97.69 323 ILE A C 1
ATOM 2430 O O . ILE A 1 323 ? 13.633 24.688 10.555 1 97.69 323 ILE A O 1
ATOM 2434 N N . ALA A 1 324 ? 15.492 23.516 10.625 1 97.19 324 ALA A N 1
ATOM 2435 C CA . ALA A 1 324 ? 16.312 24.656 11.062 1 97.19 324 ALA A CA 1
ATOM 2436 C C . ALA A 1 324 ? 16.281 25.766 10.023 1 97.19 324 ALA A C 1
ATOM 2438 O O . ALA A 1 324 ? 16.219 26.953 10.375 1 97.19 324 ALA A O 1
ATOM 2439 N N . ALA A 1 325 ? 16.281 25.375 8.781 1 97.25 325 ALA A N 1
ATOM 2440 C CA . ALA A 1 325 ? 16.375 26.344 7.695 1 97.25 325 ALA A CA 1
ATOM 2441 C C . ALA A 1 325 ? 15.047 27.062 7.508 1 97.25 325 ALA A C 1
ATOM 2443 O O . ALA A 1 325 ? 15.016 28.188 6.988 1 97.25 325 ALA A O 1
ATOM 2444 N N . HIS A 1 326 ? 13.992 26.469 7.977 1 97.56 326 HIS A N 1
ATOM 2445 C CA . HIS A 1 326 ? 12.695 27.031 7.645 1 97.56 326 HIS A CA 1
ATOM 2446 C C . HIS A 1 326 ? 12 27.578 8.883 1 97.56 326 HIS A C 1
ATOM 2448 O O . HIS A 1 326 ? 10.992 28.297 8.773 1 97.56 326 HIS A O 1
ATOM 2454 N N . ALA A 1 327 ? 12.508 27.359 10.023 1 93.62 327 ALA A N 1
ATOM 2455 C CA . ALA A 1 327 ? 11.852 27.75 11.266 1 93.62 327 ALA A CA 1
ATOM 2456 C C . ALA A 1 327 ? 11.844 29.266 11.43 1 93.62 327 ALA A C 1
ATOM 2458 O O . ALA A 1 327 ? 11.055 29.812 12.211 1 93.62 327 ALA A O 1
ATOM 2459 N N . ASP A 1 328 ? 12.688 29.984 10.703 1 90.31 328 ASP A N 1
ATOM 2460 C CA . ASP A 1 328 ? 12.781 31.438 10.859 1 90.31 328 ASP A CA 1
ATOM 2461 C C . ASP A 1 328 ? 11.992 32.156 9.766 1 90.31 328 ASP A C 1
ATOM 2463 O O . ASP A 1 328 ? 11.992 33.375 9.703 1 90.31 328 ASP A O 1
ATOM 2467 N N . LEU A 1 329 ? 11.414 31.344 8.93 1 86.94 329 LEU A N 1
ATOM 2468 C CA . LEU A 1 329 ? 10.539 31.938 7.93 1 86.94 329 LEU A CA 1
ATOM 2469 C C . LEU A 1 329 ? 9.289 32.531 8.578 1 86.94 329 LEU A C 1
ATOM 2471 O O . LEU A 1 329 ? 8.812 32 9.586 1 86.94 329 LEU A O 1
ATOM 2475 N N . MET B 1 1 ? -8.93 -14.352 -1.903 1 94.81 1 MET B N 1
ATOM 2476 C CA . MET B 1 1 ? -9.672 -15.609 -1.848 1 94.81 1 MET B CA 1
ATOM 2477 C C . MET B 1 1 ? -9.602 -16.219 -0.451 1 94.81 1 MET B C 1
ATOM 2479 O O . MET B 1 1 ? -9.125 -17.344 -0.278 1 94.81 1 MET B O 1
ATOM 2483 N N . ASP B 1 2 ? -10.156 -15.461 0.427 1 94.81 2 ASP B N 1
ATOM 2484 C CA . ASP B 1 2 ? -10.078 -15.789 1.849 1 94.81 2 ASP B CA 1
ATOM 2485 C C . ASP B 1 2 ? -11.266 -16.641 2.285 1 94.81 2 ASP B C 1
ATOM 2487 O O . ASP B 1 2 ? -12.391 -16.422 1.84 1 94.81 2 ASP B O 1
ATOM 2491 N N . GLY B 1 3 ? -11.039 -17.625 3.143 1 96 3 GLY B N 1
ATOM 2492 C CA . GLY B 1 3 ? -12.125 -18.344 3.768 1 96 3 GLY B CA 1
ATOM 2493 C C . GLY B 1 3 ? -12.125 -19.828 3.426 1 96 3 GLY B C 1
ATOM 2494 O O . GLY B 1 3 ? -13.031 -20.562 3.826 1 96 3 GLY B O 1
ATOM 2495 N N . ASN B 1 4 ? -11.102 -20.344 2.773 1 95.81 4 ASN B N 1
ATOM 2496 C CA . ASN B 1 4 ? -11.062 -21.734 2.34 1 95.81 4 ASN B CA 1
ATOM 2497 C C . ASN B 1 4 ? -11.016 -22.688 3.529 1 95.81 4 ASN B C 1
ATOM 2499 O O . ASN B 1 4 ? -11.75 -23.672 3.57 1 95.81 4 ASN B O 1
ATOM 2503 N N . ARG B 1 5 ? -10.133 -22.406 4.551 1 94 5 ARG B N 1
ATOM 2504 C CA . ARG B 1 5 ? -9.984 -23.281 5.715 1 94 5 ARG B CA 1
ATOM 2505 C C . ARG B 1 5 ? -11.25 -23.266 6.57 1 94 5 ARG B C 1
ATOM 2507 O O . ARG B 1 5 ? -11.703 -24.312 7.027 1 94 5 ARG B O 1
ATOM 2514 N N . ARG B 1 6 ? -11.773 -22.125 6.816 1 95.38 6 ARG B N 1
ATOM 2515 C CA . ARG B 1 6 ? -13 -22.016 7.602 1 95.38 6 ARG B CA 1
ATOM 2516 C C . ARG B 1 6 ? -14.164 -22.719 6.914 1 95.38 6 ARG B C 1
ATOM 2518 O O . ARG B 1 6 ? -14.992 -23.344 7.578 1 95.38 6 ARG B O 1
ATOM 2525 N N . TYR B 1 7 ? -14.266 -22.578 5.609 1 96.75 7 TYR B N 1
ATOM 2526 C CA . TYR B 1 7 ? -15.258 -23.297 4.824 1 96.75 7 TYR B CA 1
ATOM 2527 C C . TYR B 1 7 ? -15.133 -24.812 5.035 1 96.75 7 TYR B C 1
ATOM 2529 O O . TYR B 1 7 ? -16.125 -25.5 5.277 1 96.75 7 TYR B O 1
ATOM 2537 N N . ALA B 1 8 ? -13.891 -25.312 4.887 1 95.69 8 ALA B N 1
ATOM 2538 C CA . ALA B 1 8 ? -13.641 -26.75 5.086 1 95.69 8 ALA B CA 1
ATOM 2539 C C . ALA B 1 8 ? -14.086 -27.188 6.477 1 95.69 8 ALA B C 1
ATOM 2541 O O . ALA B 1 8 ? -14.719 -28.234 6.621 1 95.69 8 ALA B O 1
ATOM 2542 N N . GLU B 1 9 ? -13.742 -26.344 7.473 1 95.5 9 GLU B N 1
ATOM 2543 C CA . GLU B 1 9 ? -14.117 -26.656 8.852 1 95.5 9 GLU B CA 1
ATOM 2544 C C . GLU B 1 9 ? -15.641 -26.734 9.008 1 95.5 9 GLU B C 1
ATOM 2546 O O . GLU B 1 9 ? -16.156 -27.656 9.617 1 95.5 9 GLU B O 1
ATOM 2551 N N . ARG B 1 10 ? -16.344 -25.828 8.461 1 95.88 10 ARG B N 1
ATOM 2552 C CA . ARG B 1 10 ? -17.797 -25.766 8.57 1 95.88 10 ARG B CA 1
ATOM 2553 C C . ARG B 1 10 ? -18.453 -26.953 7.875 1 95.88 10 ARG B C 1
ATOM 2555 O O . ARG B 1 10 ? -19.484 -27.438 8.312 1 95.88 10 ARG B O 1
ATOM 2562 N N . GLN B 1 11 ? -17.859 -27.391 6.781 1 95.38 11 GLN B N 1
ATOM 2563 C CA . GLN B 1 11 ? -18.422 -28.484 5.988 1 95.38 11 GLN B CA 1
ATOM 2564 C C . GLN B 1 11 ? -17.859 -29.828 6.426 1 95.38 11 GLN B C 1
ATOM 2566 O O . GLN B 1 11 ? -18.188 -30.859 5.844 1 95.38 11 GLN B O 1
ATOM 2571 N N . HIS B 1 12 ? -16.922 -29.781 7.395 1 95 12 HIS B N 1
ATOM 2572 C CA . HIS B 1 12 ? -16.297 -30.969 7.941 1 95 12 HIS B CA 1
ATOM 2573 C C . HIS B 1 12 ? -15.453 -31.688 6.891 1 95 12 HIS B C 1
ATOM 2575 O O . HIS B 1 12 ? -15.523 -32.906 6.754 1 95 12 HIS B O 1
ATOM 2581 N N . PHE B 1 13 ? -14.797 -30.906 6.074 1 92.06 13 PHE B N 1
ATOM 2582 C CA . PHE B 1 13 ? -13.789 -31.391 5.137 1 92.06 13 PHE B CA 1
ATOM 2583 C C . PHE B 1 13 ? -12.383 -31.172 5.688 1 92.06 13 PHE B C 1
ATOM 2585 O O . PHE B 1 13 ? -12.195 -30.391 6.621 1 92.06 13 PHE B O 1
ATOM 2592 N N . ASP B 1 14 ? -11.531 -31.922 5.16 1 92.06 14 ASP B N 1
ATOM 2593 C CA . ASP B 1 14 ? -10.141 -31.578 5.449 1 92.06 14 ASP B CA 1
ATOM 2594 C C . ASP B 1 14 ? -9.75 -30.281 4.746 1 92.06 14 ASP B C 1
ATOM 2596 O O . ASP B 1 14 ? -10.383 -29.875 3.771 1 92.06 14 ASP B O 1
ATOM 2600 N N . LYS B 1 15 ? -8.703 -29.656 5.195 1 91.38 15 LYS B N 1
ATOM 2601 C CA . LYS B 1 15 ? -8.258 -28.359 4.707 1 91.38 15 LYS B CA 1
ATOM 2602 C C . LYS B 1 15 ? -7.949 -28.406 3.213 1 91.38 15 LYS B C 1
ATOM 2604 O O . LYS B 1 15 ? -8.266 -27.469 2.479 1 91.38 15 LYS B O 1
ATOM 2609 N N . ALA B 1 16 ? -7.375 -29.469 2.809 1 91.31 16 ALA B N 1
ATOM 2610 C CA . ALA B 1 16 ? -7.012 -29.609 1.403 1 91.31 16 ALA B CA 1
ATOM 2611 C C . ALA B 1 16 ? -8.242 -29.562 0.507 1 91.31 16 ALA B C 1
ATOM 2613 O O . ALA B 1 16 ? -8.219 -28.938 -0.561 1 91.31 16 ALA B O 1
ATOM 2614 N N . THR B 1 17 ? -9.289 -30.188 0.948 1 93 17 THR B N 1
ATOM 2615 C CA . THR B 1 17 ? -10.547 -30.172 0.206 1 93 17 THR B CA 1
ATOM 2616 C C . THR B 1 17 ? -11.117 -28.766 0.139 1 93 17 THR B C 1
ATOM 2618 O O . THR B 1 17 ? -11.672 -28.359 -0.884 1 93 17 THR B O 1
ATOM 2621 N N . GLY B 1 18 ? -11 -28.062 1.178 1 94.44 18 GLY B N 1
ATOM 2622 C CA . GLY B 1 18 ? -11.406 -26.672 1.17 1 94.44 18 GLY B CA 1
ATOM 2623 C C . GLY B 1 18 ? -10.711 -25.844 0.106 1 94.44 18 GLY B C 1
ATOM 2624 O O . GLY B 1 18 ? -11.344 -25.062 -0.592 1 94.44 18 GLY B O 1
ATOM 2625 N N . HIS B 1 19 ? -9.422 -26.047 -0.041 1 94.88 19 HIS B N 1
ATOM 2626 C CA . HIS B 1 19 ? -8.641 -25.328 -1.039 1 94.88 19 HIS B CA 1
ATOM 2627 C C . HIS B 1 19 ? -9 -25.781 -2.451 1 94.88 19 HIS B C 1
ATOM 2629 O O . HIS B 1 19 ? -8.977 -24.984 -3.389 1 94.88 19 HIS B O 1
ATOM 2635 N N . THR B 1 20 ? -9.344 -27.016 -2.604 1 95.31 20 THR B N 1
ATOM 2636 C CA . THR B 1 20 ? -9.789 -27.531 -3.898 1 95.31 20 THR B CA 1
ATOM 2637 C C . THR B 1 20 ? -11.094 -26.859 -4.316 1 95.31 20 THR B C 1
ATOM 2639 O O . THR B 1 20 ? -11.258 -26.469 -5.477 1 95.31 20 THR B O 1
ATOM 2642 N N . HIS B 1 21 ? -11.977 -26.766 -3.381 1 96.31 21 HIS B N 1
ATOM 2643 C CA . HIS B 1 21 ? -13.227 -26.047 -3.656 1 96.31 21 HIS B CA 1
ATOM 2644 C C . HIS B 1 21 ? -12.961 -24.578 -3.963 1 96.31 21 HIS B C 1
ATOM 2646 O O . HIS B 1 21 ? -13.633 -23.984 -4.809 1 96.31 21 HIS B O 1
ATOM 2652 N N . GLY B 1 22 ? -12.031 -24.031 -3.307 1 97.19 22 GLY B N 1
ATOM 2653 C CA . GLY B 1 22 ? -11.617 -22.672 -3.602 1 97.19 22 GLY B CA 1
ATOM 2654 C C . GLY B 1 22 ? -11.117 -22.5 -5.023 1 97.19 22 GLY B C 1
ATOM 2655 O O . GLY B 1 22 ? -11.422 -21.484 -5.672 1 97.19 22 GLY B O 1
ATOM 2656 N N . TYR B 1 23 ? -10.375 -23.453 -5.469 1 96.44 23 TYR B N 1
ATOM 2657 C CA . TYR B 1 23 ? -9.914 -23.438 -6.852 1 96.44 23 TYR B CA 1
ATOM 2658 C C . TYR B 1 23 ? -11.094 -23.453 -7.816 1 96.44 23 TYR B C 1
ATOM 2660 O O . TYR B 1 23 ? -11.125 -22.703 -8.789 1 96.44 23 TYR B O 1
ATOM 2668 N N . GLY B 1 24 ? -12.008 -24.328 -7.594 1 96.56 24 GLY B N 1
ATOM 2669 C CA . GLY B 1 24 ? -13.203 -24.344 -8.422 1 96.56 24 GLY B CA 1
ATOM 2670 C C . GLY B 1 24 ? -13.906 -23 -8.484 1 96.56 24 GLY B C 1
ATOM 2671 O O . GLY B 1 24 ? -14.328 -22.578 -9.555 1 96.56 24 GLY B O 1
ATOM 2672 N N . LYS B 1 25 ? -14.023 -22.406 -7.344 1 97.5 25 LYS B N 1
ATOM 2673 C CA . LYS B 1 25 ? -14.664 -21.094 -7.281 1 97.5 25 LYS B CA 1
ATOM 2674 C C . LYS B 1 25 ? -13.859 -20.062 -8.055 1 97.5 25 LYS B C 1
ATOM 2676 O O . LYS B 1 25 ? -14.43 -19.188 -8.727 1 97.5 25 LYS B O 1
ATOM 2681 N N . MET B 1 26 ? -12.562 -20.125 -7.969 1 97.06 26 MET B N 1
ATOM 2682 C CA . MET B 1 26 ? -11.711 -19.219 -8.734 1 97.06 26 MET B CA 1
ATOM 2683 C C . MET B 1 26 ? -12.008 -19.328 -10.227 1 97.06 26 MET B C 1
ATOM 2685 O O . MET B 1 26 ? -12.156 -18.297 -10.906 1 97.06 26 MET B O 1
ATOM 2689 N N . VAL B 1 27 ? -12.094 -20.484 -10.734 1 95.75 27 VAL B N 1
ATOM 2690 C CA . VAL B 1 27 ? -12.383 -20.719 -12.148 1 95.75 27 VAL B CA 1
ATOM 2691 C C . VAL B 1 27 ? -13.727 -20.094 -12.508 1 95.75 27 VAL B C 1
ATOM 2693 O O . VAL B 1 27 ? -13.859 -19.422 -13.539 1 95.75 27 VAL B O 1
ATOM 2696 N N . GLU B 1 28 ? -14.734 -20.25 -11.664 1 96.81 28 GLU B N 1
ATOM 2697 C CA . GLU B 1 28 ? -16.047 -19.656 -11.883 1 96.81 28 GLU B CA 1
ATOM 2698 C C . GLU B 1 28 ? -15.969 -18.141 -11.953 1 96.81 28 GLU B C 1
ATOM 2700 O O . GLU B 1 28 ? -16.562 -17.516 -12.844 1 96.81 28 GLU B O 1
ATOM 2705 N N . VAL B 1 29 ? -15.266 -17.625 -11.039 1 97.5 29 VAL B N 1
ATOM 2706 C CA . VAL B 1 29 ? -15.164 -16.172 -10.961 1 97.5 29 VAL B CA 1
ATOM 2707 C C . VAL B 1 29 ? -14.43 -15.625 -12.18 1 97.5 29 VAL B C 1
ATOM 2709 O O . VAL B 1 29 ? -14.789 -14.57 -12.711 1 97.5 29 VAL B O 1
ATOM 2712 N N . ILE B 1 30 ? -13.398 -16.312 -12.625 1 96.12 30 ILE B N 1
ATOM 2713 C CA . ILE B 1 30 ? -12.688 -15.922 -13.836 1 96.12 30 ILE B CA 1
ATOM 2714 C C . ILE B 1 30 ? -13.656 -15.891 -15.016 1 96.12 30 ILE B C 1
ATOM 2716 O O . ILE B 1 30 ? -13.633 -14.953 -15.82 1 96.12 30 ILE B O 1
ATOM 2720 N N . HIS B 1 31 ? -14.523 -16.859 -15.086 1 95.38 31 HIS B N 1
ATOM 2721 C CA . HIS B 1 31 ? -15.531 -16.891 -16.141 1 95.38 31 HIS B CA 1
ATOM 2722 C C . HIS B 1 31 ? -16.453 -15.672 -16.062 1 95.38 31 HIS B C 1
ATOM 2724 O O . HIS B 1 31 ? -16.766 -15.062 -17.078 1 95.38 31 HIS B O 1
ATOM 2730 N N . TRP B 1 32 ? -16.906 -15.383 -14.805 1 97.12 32 TRP B N 1
ATOM 2731 C CA . TRP B 1 32 ? -17.75 -14.211 -14.617 1 97.12 32 TRP B CA 1
ATOM 2732 C C . TRP B 1 32 ? -17.062 -12.953 -15.117 1 97.12 32 TRP B C 1
ATOM 2734 O O . TRP B 1 32 ? -17.672 -12.109 -15.781 1 97.12 32 TRP B O 1
ATOM 2744 N N . CYS B 1 33 ? -15.773 -12.867 -14.797 1 96.75 33 CYS B N 1
ATOM 2745 C CA . CYS B 1 33 ? -14.984 -11.711 -15.211 1 96.75 33 CYS B CA 1
ATOM 2746 C C . CYS B 1 33 ? -14.922 -11.602 -16.734 1 96.75 33 CYS B C 1
ATOM 2748 O O . CYS B 1 33 ? -15.156 -10.523 -17.281 1 96.75 33 CYS B O 1
ATOM 2750 N N . ILE B 1 34 ? -14.633 -12.656 -17.391 1 94.69 34 ILE B N 1
ATOM 2751 C CA . ILE B 1 34 ? -14.5 -12.68 -18.844 1 94.69 34 ILE B CA 1
ATOM 2752 C C . ILE B 1 34 ? -15.828 -12.281 -19.484 1 94.69 34 ILE B C 1
ATOM 2754 O O . ILE B 1 34 ? -15.859 -11.477 -20.422 1 94.69 34 ILE B O 1
ATOM 2758 N N . GLU B 1 35 ? -16.875 -12.758 -18.969 1 94.56 35 GLU B N 1
ATOM 2759 C CA . GLU B 1 35 ? -18.203 -12.461 -19.5 1 94.56 35 GLU B CA 1
ATOM 2760 C C . GLU B 1 35 ? -18.547 -10.984 -19.328 1 94.56 35 GLU B C 1
ATOM 2762 O O . GLU B 1 35 ? -19.266 -10.414 -20.156 1 94.56 35 GLU B O 1
ATOM 2767 N N . LEU B 1 36 ? -18.031 -10.422 -18.297 1 95.56 36 LEU B N 1
ATOM 2768 C CA . LEU B 1 36 ? -18.328 -9.023 -18.016 1 95.56 36 LEU B CA 1
ATOM 2769 C C . LEU B 1 36 ? -17.344 -8.109 -18.75 1 95.56 36 LEU B C 1
ATOM 2771 O O . LEU B 1 36 ? -17.469 -6.883 -18.688 1 95.56 36 LEU B O 1
ATOM 2775 N N . GLY B 1 37 ? -16.312 -8.68 -19.375 1 95.06 37 GLY B N 1
ATOM 2776 C CA . GLY B 1 37 ? -15.391 -7.902 -20.172 1 95.06 37 GLY B CA 1
ATOM 2777 C C . GLY B 1 37 ? -14.195 -7.387 -19.391 1 95.06 37 GLY B C 1
ATOM 2778 O O . GLY B 1 37 ? -13.531 -6.445 -19.812 1 95.06 37 GLY B O 1
ATOM 2779 N N . VAL B 1 38 ? -13.945 -7.984 -18.219 1 96.44 38 VAL B N 1
ATOM 2780 C CA . VAL B 1 38 ? -12.773 -7.617 -17.438 1 96.44 38 VAL B CA 1
ATOM 2781 C C . VAL B 1 38 ? -11.508 -8.047 -18.172 1 96.44 38 VAL B C 1
ATOM 2783 O O . VAL B 1 38 ? -11.406 -9.18 -18.641 1 96.44 38 VAL B O 1
ATOM 2786 N N . LYS B 1 39 ? -10.516 -7.176 -18.219 1 96.56 39 LYS B N 1
ATOM 2787 C CA . LYS B 1 39 ? -9.336 -7.43 -19.031 1 96.56 39 LYS B CA 1
ATOM 2788 C C . LYS B 1 39 ? -8.156 -7.891 -18.172 1 96.56 39 LYS B C 1
ATOM 2790 O O . LYS B 1 39 ? -7.25 -8.562 -18.672 1 96.56 39 LYS B O 1
ATOM 2795 N N . HIS B 1 40 ? -8.141 -7.5 -16.938 1 97.62 40 HIS B N 1
ATOM 2796 C CA . HIS B 1 40 ? -7.066 -7.871 -16.031 1 97.62 40 HIS B CA 1
ATOM 2797 C C . HIS B 1 40 ? -7.613 -8.422 -14.719 1 97.62 40 HIS B C 1
ATOM 2799 O O . HIS B 1 40 ? -8.375 -7.742 -14.023 1 97.62 40 HIS B O 1
ATOM 2805 N N . ILE B 1 41 ? -7.234 -9.617 -14.453 1 98.12 41 ILE B N 1
ATOM 2806 C CA . ILE B 1 41 ? -7.656 -10.305 -13.234 1 98.12 41 ILE B CA 1
ATOM 2807 C C . ILE B 1 41 ? -6.43 -10.688 -12.406 1 98.12 41 ILE B C 1
ATOM 2809 O O . ILE B 1 41 ? -5.453 -11.211 -12.945 1 98.12 41 ILE B O 1
ATOM 2813 N N . THR B 1 42 ? -6.445 -10.359 -11.125 1 98.62 42 THR B N 1
ATOM 2814 C CA . THR B 1 42 ? -5.359 -10.758 -10.234 1 98.62 42 THR B CA 1
ATOM 2815 C C . THR B 1 42 ? -5.906 -11.477 -9.008 1 98.62 42 THR B C 1
ATOM 2817 O O . THR B 1 42 ? -6.848 -11 -8.367 1 98.62 42 THR B O 1
ATOM 2820 N N . VAL B 1 43 ? -5.355 -12.617 -8.68 1 98.44 43 VAL B N 1
ATOM 2821 C CA . VAL B 1 43 ? -5.812 -13.383 -7.523 1 98.44 43 VAL B CA 1
ATOM 2822 C C . VAL B 1 43 ? -4.656 -13.578 -6.543 1 98.44 43 VAL B C 1
ATOM 2824 O O . VAL B 1 43 ? -3.498 -13.688 -6.957 1 98.44 43 VAL B O 1
ATOM 2827 N N . TYR B 1 44 ? -5.004 -13.5 -5.277 1 98 44 TYR B N 1
ATOM 2828 C CA . TYR B 1 44 ? -4.047 -13.781 -4.211 1 98 44 TYR B CA 1
ATOM 2829 C C . TYR B 1 44 ? -4.07 -15.25 -3.828 1 98 44 TYR B C 1
ATOM 2831 O O . TYR B 1 44 ? -4.781 -15.648 -2.902 1 98 44 TYR B O 1
ATOM 2839 N N . ALA B 1 45 ? -3.23 -16.062 -4.398 1 97.62 45 ALA B N 1
ATOM 2840 C CA . ALA B 1 45 ? -3.312 -17.516 -4.273 1 97.62 45 ALA B CA 1
ATOM 2841 C C . ALA B 1 45 ? -2.508 -18.016 -3.076 1 97.62 45 ALA B C 1
ATOM 2843 O O . ALA B 1 45 ? -2.963 -18.891 -2.334 1 97.62 45 ALA B O 1
ATOM 2844 N N . PHE B 1 46 ? -1.341 -17.453 -2.887 1 97.44 46 PHE B N 1
ATOM 2845 C CA . PHE B 1 46 ? -0.459 -17.938 -1.829 1 97.44 46 PHE B CA 1
ATOM 2846 C C . PHE B 1 46 ? 0.497 -16.844 -1.379 1 97.44 46 PHE B C 1
ATOM 2848 O O . PHE B 1 46 ? 1.352 -16.391 -2.148 1 97.44 46 PHE B O 1
ATOM 2855 N N . SER B 1 47 ? 0.385 -16.422 -0.111 1 95.56 47 SER B N 1
ATOM 2856 C CA . SER B 1 47 ? 1.268 -15.414 0.467 1 95.56 47 SER B CA 1
ATOM 2857 C C . SER B 1 47 ? 2.6 -16.031 0.89 1 95.56 47 SER B C 1
ATOM 2859 O O . SER B 1 47 ? 2.656 -17.188 1.29 1 95.56 47 SER B O 1
ATOM 2861 N N . ILE B 1 48 ? 3.633 -15.258 0.875 1 94.94 48 ILE B N 1
ATOM 2862 C CA . ILE B 1 48 ? 4.922 -15.711 1.385 1 94.94 48 ILE B CA 1
ATOM 2863 C C . ILE B 1 48 ? 4.785 -16.094 2.855 1 94.94 48 ILE B C 1
ATOM 2865 O O . ILE B 1 48 ? 5.398 -17.062 3.309 1 94.94 48 ILE B O 1
ATOM 2869 N N . ASP B 1 49 ? 3.951 -15.422 3.611 1 90.81 49 ASP B N 1
ATOM 2870 C CA . ASP B 1 49 ? 3.762 -15.664 5.039 1 90.81 49 ASP B CA 1
ATOM 2871 C C . ASP B 1 49 ? 3.121 -17.031 5.285 1 90.81 49 ASP B C 1
ATOM 2873 O O . ASP B 1 49 ? 3.166 -17.547 6.402 1 90.81 49 ASP B O 1
ATOM 2877 N N . ASN B 1 50 ? 2.553 -17.609 4.305 1 91.62 50 ASN B N 1
ATOM 2878 C CA . ASN B 1 50 ? 1.868 -18.891 4.445 1 91.62 50 ASN B CA 1
ATOM 2879 C C . ASN B 1 50 ? 2.857 -20.047 4.516 1 91.62 50 ASN B C 1
ATOM 2881 O O . ASN B 1 50 ? 2.488 -21.172 4.883 1 91.62 50 ASN B O 1
ATOM 2885 N N . PHE B 1 51 ? 4.086 -19.828 4.234 1 92.31 51 PHE B N 1
ATOM 2886 C CA . PHE B 1 51 ? 5.098 -20.875 4.379 1 92.31 51 PHE B CA 1
ATOM 2887 C C . PHE B 1 51 ? 5.32 -21.219 5.848 1 92.31 51 PHE B C 1
ATOM 2889 O O . PHE B 1 51 ? 5.949 -22.219 6.164 1 92.31 51 PHE B O 1
ATOM 2896 N N . LYS B 1 52 ? 4.855 -20.438 6.777 1 88.81 52 LYS B N 1
ATOM 2897 C CA . LYS B 1 52 ? 4.996 -20.656 8.211 1 88.81 52 LYS B CA 1
ATOM 2898 C C . LYS B 1 52 ? 3.977 -21.688 8.711 1 88.81 52 LYS B C 1
ATOM 2900 O O . LYS B 1 52 ? 4.035 -22.125 9.859 1 88.81 52 LYS B O 1
ATOM 2905 N N . ARG B 1 53 ? 3.035 -21.984 7.883 1 89.06 53 ARG B N 1
ATOM 2906 C CA . ARG B 1 53 ? 2.051 -23.016 8.234 1 89.06 53 ARG B CA 1
ATOM 2907 C C . ARG B 1 53 ? 2.715 -24.375 8.422 1 89.06 53 ARG B C 1
ATOM 2909 O O . ARG B 1 53 ? 3.92 -24.516 8.203 1 89.06 53 ARG B O 1
ATOM 2916 N N . SER B 1 54 ? 1.855 -25.375 8.867 1 92.31 54 SER B N 1
ATOM 2917 C CA . SER B 1 54 ? 2.408 -26.719 9.07 1 92.31 54 SER B CA 1
ATOM 2918 C C . SER B 1 54 ? 2.998 -27.266 7.781 1 92.31 54 SER B C 1
ATOM 2920 O O . SER B 1 54 ? 2.5 -26.984 6.691 1 92.31 54 SER B O 1
ATOM 2922 N N . SER B 1 55 ? 4.039 -28.078 7.961 1 94.06 55 SER B N 1
ATOM 2923 C CA . SER B 1 55 ? 4.707 -28.656 6.805 1 94.06 55 SER B CA 1
ATOM 2924 C C . SER B 1 55 ? 3.732 -29.453 5.945 1 94.06 55 SER B C 1
ATOM 2926 O O . SER B 1 55 ? 3.799 -29.406 4.715 1 94.06 55 SER B O 1
ATOM 2928 N N . ASP B 1 56 ? 2.834 -30.062 6.594 1 94.19 56 ASP B N 1
ATOM 2929 C CA . ASP B 1 56 ? 1.844 -30.859 5.871 1 94.19 56 ASP B CA 1
ATOM 2930 C C . ASP B 1 56 ? 0.931 -29.969 5.031 1 94.19 56 ASP B C 1
ATOM 2932 O O . ASP B 1 56 ? 0.634 -30.297 3.879 1 94.19 56 ASP B O 1
ATOM 2936 N N . GLU B 1 57 ? 0.559 -28.953 5.594 1 93.12 57 GLU B N 1
ATOM 2937 C CA . GLU B 1 57 ? -0.324 -28.047 4.871 1 93.12 57 GLU B CA 1
ATOM 2938 C C . GLU B 1 57 ? 0.397 -27.391 3.693 1 93.12 57 GLU B C 1
ATOM 2940 O O . GLU B 1 57 ? -0.154 -27.312 2.596 1 93.12 57 GLU B O 1
ATOM 2945 N N . VAL B 1 58 ? 1.606 -26.984 3.955 1 96.06 58 VAL B N 1
ATOM 2946 C CA . VAL B 1 58 ? 2.381 -26.328 2.902 1 96.06 58 VAL B CA 1
ATOM 2947 C C . VAL B 1 58 ? 2.619 -27.312 1.757 1 96.06 58 VAL B C 1
ATOM 2949 O O . VAL B 1 58 ? 2.449 -26.953 0.586 1 96.06 58 VAL B O 1
ATOM 2952 N N . THR B 1 59 ? 2.961 -28.531 2.092 1 96.62 59 THR B N 1
ATOM 2953 C CA . THR B 1 59 ? 3.191 -29.562 1.087 1 96.62 59 THR B CA 1
ATOM 2954 C C . THR B 1 59 ? 1.93 -29.797 0.263 1 96.62 59 THR B C 1
ATOM 2956 O O . THR B 1 59 ? 1.995 -29.922 -0.963 1 96.62 59 THR B O 1
ATOM 2959 N N . ALA B 1 60 ? 0.859 -29.875 0.925 1 95.25 60 ALA B N 1
ATOM 2960 C CA . ALA B 1 60 ? -0.411 -30.094 0.237 1 95.25 60 ALA B CA 1
ATOM 2961 C C . ALA B 1 60 ? -0.731 -28.938 -0.707 1 95.25 60 ALA B C 1
ATOM 2963 O O . ALA B 1 60 ? -1.221 -29.156 -1.817 1 95.25 60 ALA B O 1
ATOM 2964 N N . LEU B 1 61 ? -0.486 -27.766 -0.281 1 96.94 61 LEU B N 1
ATOM 2965 C CA . LEU B 1 61 ? -0.746 -26.578 -1.096 1 96.94 61 LEU B CA 1
ATOM 2966 C C . LEU B 1 61 ? 0.172 -26.547 -2.312 1 96.94 61 LEU B C 1
ATOM 2968 O O . LEU B 1 61 ? -0.254 -26.172 -3.408 1 96.94 61 LEU B O 1
ATOM 2972 N N . MET B 1 62 ? 1.425 -26.938 -2.088 1 98.12 62 MET B N 1
ATOM 2973 C CA . MET B 1 62 ? 2.375 -26.984 -3.197 1 98.12 62 MET B CA 1
ATOM 2974 C C . MET B 1 62 ? 1.946 -28.016 -4.23 1 98.12 62 MET B C 1
ATOM 2976 O O . MET B 1 62 ? 2.006 -27.766 -5.434 1 98.12 62 MET B O 1
ATOM 2980 N N . ARG B 1 63 ? 1.516 -29.109 -3.76 1 97.44 63 ARG B N 1
ATOM 2981 C CA . ARG B 1 63 ? 1.033 -30.156 -4.66 1 97.44 63 ARG B CA 1
ATOM 2982 C C . ARG B 1 63 ? -0.188 -29.688 -5.441 1 97.44 63 ARG B C 1
ATOM 2984 O O . ARG B 1 63 ? -0.285 -29.922 -6.648 1 97.44 63 ARG B O 1
ATOM 2991 N N . LEU B 1 64 ? -1.062 -29.078 -4.738 1 97.06 64 LEU B N 1
ATOM 2992 C CA . LEU B 1 64 ? -2.258 -28.547 -5.379 1 97.06 64 LEU B CA 1
ATOM 2993 C C . LEU B 1 64 ? -1.893 -27.531 -6.457 1 97.06 64 LEU B C 1
ATOM 2995 O O . LEU B 1 64 ? -2.459 -27.562 -7.551 1 97.06 64 LEU B O 1
ATOM 2999 N N . ALA B 1 65 ? -0.984 -26.656 -6.16 1 97.88 65 ALA B N 1
ATOM 3000 C CA . ALA B 1 65 ? -0.544 -25.656 -7.125 1 97.88 65 ALA B CA 1
ATOM 3001 C C . ALA B 1 65 ? 0.033 -26.312 -8.375 1 97.88 65 ALA B C 1
ATOM 3003 O O . ALA B 1 65 ? -0.32 -25.938 -9.5 1 97.88 65 ALA B O 1
ATOM 3004 N N . GLU B 1 66 ? 0.907 -27.234 -8.164 1 97.81 66 GLU B N 1
ATOM 3005 C CA . GLU B 1 66 ? 1.514 -27.953 -9.281 1 97.81 66 GLU B CA 1
ATOM 3006 C C . GLU B 1 66 ? 0.451 -28.594 -10.172 1 97.81 66 GLU B C 1
ATOM 3008 O O . GLU B 1 66 ? 0.488 -28.438 -11.391 1 97.81 66 GLU B O 1
ATOM 3013 N N . GLU B 1 67 ? -0.429 -29.281 -9.539 1 97.31 67 GLU B N 1
ATOM 3014 C CA . GLU B 1 67 ? -1.497 -29.969 -10.258 1 97.31 67 GLU B CA 1
ATOM 3015 C C . GLU B 1 67 ? -2.373 -28.984 -11.031 1 97.31 67 GLU B C 1
ATOM 3017 O O . GLU B 1 67 ? -2.693 -29.219 -12.195 1 97.31 67 GLU B O 1
ATOM 3022 N N . LYS B 1 68 ? -2.75 -27.938 -10.422 1 96.62 68 LYS B N 1
ATOM 3023 C CA . LYS B 1 68 ? -3.693 -27 -11.039 1 96.62 68 LYS B CA 1
ATOM 3024 C C . LYS B 1 68 ? -3.021 -26.172 -12.133 1 96.62 68 LYS B C 1
ATOM 3026 O O . LYS B 1 68 ? -3.65 -25.844 -13.141 1 96.62 68 LYS B O 1
ATOM 3031 N N . TYR B 1 69 ? -1.775 -25.812 -11.945 1 97.12 69 TYR B N 1
ATOM 3032 C CA . TYR B 1 69 ? -1.051 -25.156 -13.031 1 97.12 69 TYR B CA 1
ATOM 3033 C C . TYR B 1 69 ? -1.009 -26.047 -14.273 1 97.12 69 TYR B C 1
ATOM 3035 O O . TYR B 1 69 ? -1.199 -25.562 -15.391 1 97.12 69 TYR B O 1
ATOM 3043 N N . ALA B 1 70 ? -0.763 -27.297 -14.062 1 95.25 70 ALA B N 1
ATOM 3044 C CA . ALA B 1 70 ? -0.743 -28.25 -15.164 1 95.25 70 ALA B CA 1
ATOM 3045 C C . ALA B 1 70 ? -2.113 -28.328 -15.836 1 95.25 70 ALA B C 1
ATOM 3047 O O . ALA B 1 70 ? -2.211 -28.359 -17.062 1 95.25 70 ALA B O 1
ATOM 3048 N N . GLU B 1 71 ? -3.098 -28.359 -15.031 1 94.75 71 GLU B N 1
ATOM 3049 C CA . GLU B 1 71 ? -4.465 -28.438 -15.539 1 94.75 71 GLU B CA 1
ATOM 3050 C C . GLU B 1 71 ? -4.805 -27.203 -16.375 1 94.75 71 GLU B C 1
ATOM 3052 O O . GLU B 1 71 ? -5.406 -27.312 -17.438 1 94.75 71 GLU B O 1
ATOM 3057 N N . LEU B 1 72 ? -4.426 -26.062 -15.875 1 93.81 72 LEU B N 1
ATOM 3058 C CA . LEU B 1 72 ? -4.691 -24.812 -16.562 1 93.81 72 LEU B CA 1
ATOM 3059 C C . LEU B 1 72 ? -3.943 -24.734 -17.875 1 93.81 72 LEU B C 1
ATOM 3061 O O . LEU B 1 72 ? -4.438 -24.156 -18.844 1 93.81 72 LEU B O 1
ATOM 3065 N N . ALA B 1 73 ? -2.793 -25.344 -17.969 1 90 73 ALA B N 1
ATOM 3066 C CA . ALA B 1 73 ? -1.931 -25.281 -19.141 1 90 73 ALA B CA 1
ATOM 3067 C C . ALA B 1 73 ? -2.293 -26.375 -20.141 1 90 73 ALA B C 1
ATOM 3069 O O . ALA B 1 73 ? -1.818 -26.359 -21.281 1 90 73 ALA B O 1
ATOM 3070 N N . ALA B 1 74 ? -3.09 -27.297 -19.766 1 90.25 74 ALA B N 1
ATOM 3071 C CA . ALA B 1 74 ? -3.395 -28.453 -20.609 1 90.25 74 ALA B CA 1
ATOM 3072 C C . ALA B 1 74 ? -4.098 -28.031 -21.906 1 90.25 74 ALA B C 1
ATOM 3074 O O . ALA B 1 74 ? -4.66 -26.938 -21.969 1 90.25 74 ALA B O 1
ATOM 3075 N N . ASP B 1 75 ? -3.979 -28.922 -22.875 1 84.06 75 ASP B N 1
ATOM 3076 C CA . ASP B 1 75 ? -4.699 -28.703 -24.125 1 84.06 75 ASP B CA 1
ATOM 3077 C C . ASP B 1 75 ? -6.195 -28.531 -23.875 1 84.06 75 ASP B C 1
ATOM 3079 O O . ASP B 1 75 ? -6.793 -29.328 -23.125 1 84.06 75 ASP B O 1
ATOM 3083 N N . ASN B 1 76 ? -6.742 -27.516 -24.406 1 82.5 76 ASN B N 1
ATOM 3084 C CA . ASN B 1 76 ? -8.156 -27.188 -24.266 1 82.5 76 ASN B CA 1
ATOM 3085 C C . ASN B 1 76 ? -8.492 -26.812 -22.812 1 82.5 76 ASN B C 1
ATOM 3087 O O . ASN B 1 76 ? -9.633 -26.953 -22.375 1 82.5 76 ASN B O 1
ATOM 3091 N N . GLY B 1 77 ? -7.496 -26.453 -22.141 1 85.5 77 GLY B N 1
ATOM 3092 C CA . GLY B 1 77 ? -7.723 -25.969 -20.797 1 85.5 77 GLY B CA 1
ATOM 3093 C C . GLY B 1 77 ? -8.336 -24.578 -20.734 1 85.5 77 GLY B C 1
ATOM 3094 O O . GLY B 1 77 ? -8.672 -24.016 -21.781 1 85.5 77 GLY B O 1
ATOM 3095 N N . LEU B 1 78 ? -8.586 -24.125 -19.516 1 86.56 78 LEU B N 1
ATOM 3096 C CA . LEU B 1 78 ? -9.25 -22.844 -19.266 1 86.56 78 LEU B CA 1
ATOM 3097 C C . LEU B 1 78 ? -8.547 -21.719 -20.031 1 86.56 78 LEU B C 1
ATOM 3099 O O . LEU B 1 78 ? -9.203 -20.875 -20.625 1 86.56 78 LEU B O 1
ATOM 3103 N N . ALA B 1 79 ? -7.215 -21.734 -19.984 1 90.12 79 ALA B N 1
ATOM 3104 C CA . ALA B 1 79 ? -6.426 -20.672 -20.609 1 90.12 79 ALA B CA 1
ATOM 3105 C C . ALA B 1 79 ? -6.711 -20.594 -22.109 1 90.12 79 ALA B C 1
ATOM 3107 O O . ALA B 1 79 ? -6.961 -19.5 -22.625 1 90.12 79 ALA B O 1
ATOM 3108 N N . GLU B 1 80 ? -6.68 -21.672 -22.797 1 89.81 80 GLU B N 1
ATOM 3109 C CA . GLU B 1 80 ? -6.902 -21.719 -24.234 1 89.81 80 GLU B CA 1
ATOM 3110 C C . GLU B 1 80 ? -8.367 -21.438 -24.578 1 89.81 80 GLU B C 1
ATOM 3112 O O . GLU B 1 80 ? -8.656 -20.641 -25.484 1 89.81 80 GLU B O 1
ATOM 3117 N N . ARG B 1 81 ? -9.25 -22.016 -23.875 1 90.12 81 ARG B N 1
ATOM 3118 C CA . ARG B 1 81 ? -10.672 -21.906 -24.156 1 90.12 81 ARG B CA 1
ATOM 3119 C C . ARG B 1 81 ? -11.156 -20.469 -24 1 90.12 81 ARG B C 1
ATOM 3121 O O . ARG B 1 81 ? -11.969 -19.984 -24.797 1 90.12 81 ARG B O 1
ATOM 3128 N N . GLU B 1 82 ? -10.641 -19.812 -22.984 1 91.31 82 GLU B N 1
ATOM 3129 C CA . GLU B 1 82 ? -11.133 -18.484 -22.656 1 91.31 82 GLU B CA 1
ATOM 3130 C C . GLU B 1 82 ? -10.195 -17.391 -23.188 1 91.31 82 GLU B C 1
ATOM 3132 O O . GLU B 1 82 ? -10.516 -16.203 -23.109 1 91.31 82 GLU B O 1
ATOM 3137 N N . GLY B 1 83 ? -9.07 -17.797 -23.719 1 94.31 83 GLY B N 1
ATOM 3138 C CA . GLY B 1 83 ? -8.102 -16.828 -24.203 1 94.31 83 GLY B CA 1
ATOM 3139 C C . GLY B 1 83 ? -7.504 -15.984 -23.078 1 94.31 83 GLY B C 1
ATOM 3140 O O . GLY B 1 83 ? -7.523 -14.75 -23.156 1 94.31 83 GLY B O 1
ATOM 3141 N N . ILE B 1 84 ? -6.945 -16.672 -22.125 1 96.5 84 ILE B N 1
ATOM 3142 C CA . ILE B 1 84 ? -6.402 -15.977 -20.953 1 96.5 84 ILE B CA 1
ATOM 3143 C C . ILE B 1 84 ? -4.887 -16.172 -20.906 1 96.5 84 ILE B C 1
ATOM 3145 O O . ILE B 1 84 ? -4.402 -17.297 -20.812 1 96.5 84 ILE B O 1
ATOM 3149 N N . ARG B 1 85 ? -4.16 -15.086 -20.984 1 96.94 85 ARG B N 1
ATOM 3150 C CA . ARG B 1 85 ? -2.73 -15.117 -20.688 1 96.94 85 ARG B CA 1
ATOM 3151 C C . ARG B 1 85 ? -2.488 -15.109 -19.188 1 96.94 85 ARG B C 1
ATOM 3153 O O . ARG B 1 85 ? -3.059 -14.289 -18.453 1 96.94 85 ARG B O 1
ATOM 3160 N N . MET B 1 86 ? -1.621 -16.016 -18.734 1 97.31 86 MET B N 1
ATOM 3161 C CA . MET B 1 86 ? -1.467 -16.141 -17.281 1 97.31 86 MET B CA 1
ATOM 3162 C C . MET B 1 86 ? -0.039 -15.82 -16.859 1 97.31 86 MET B C 1
ATOM 3164 O O . MET B 1 86 ? 0.917 -16.188 -17.547 1 97.31 86 MET B O 1
ATOM 3168 N N . HIS B 1 87 ? 0.082 -15.047 -15.789 1 97.69 87 HIS B N 1
ATOM 3169 C CA . HIS B 1 87 ? 1.342 -14.734 -15.125 1 97.69 87 HIS B CA 1
ATOM 3170 C C . HIS B 1 87 ? 1.343 -15.219 -13.68 1 97.69 87 HIS B C 1
ATOM 3172 O O . HIS B 1 87 ? 0.378 -14.992 -12.945 1 97.69 87 HIS B O 1
ATOM 3178 N N . ILE B 1 88 ? 2.361 -15.953 -13.336 1 98.5 88 ILE B N 1
ATOM 3179 C CA . ILE B 1 88 ? 2.586 -16.25 -11.93 1 98.5 88 ILE B CA 1
ATOM 3180 C C . ILE B 1 88 ? 3.498 -15.188 -11.312 1 98.5 88 ILE B C 1
ATOM 3182 O O . ILE B 1 88 ? 4.645 -15.031 -11.734 1 98.5 88 ILE B O 1
ATOM 3186 N N . VAL B 1 89 ? 2.994 -14.469 -10.336 1 98.31 89 VAL B N 1
ATOM 3187 C CA . VAL B 1 89 ? 3.654 -13.281 -9.805 1 98.31 89 VAL B CA 1
ATOM 3188 C C . VAL B 1 89 ? 4.09 -13.539 -8.359 1 98.31 89 VAL B C 1
ATOM 3190 O O . VAL B 1 89 ? 3.26 -13.836 -7.496 1 98.31 89 VAL B O 1
ATOM 3193 N N . GLY B 1 90 ? 5.34 -13.406 -8.055 1 98 90 GLY B N 1
ATOM 3194 C CA . GLY B 1 90 ? 5.879 -13.594 -6.719 1 98 90 GLY B CA 1
ATOM 3195 C C . GLY B 1 90 ? 7.336 -14.016 -6.715 1 98 90 GLY B C 1
ATOM 3196 O O . GLY B 1 90 ? 8.008 -13.953 -7.75 1 98 90 GLY B O 1
ATOM 3197 N N . ASP B 1 91 ? 7.863 -14.289 -5.578 1 96.12 91 ASP B N 1
ATOM 3198 C CA . ASP B 1 91 ? 9.195 -14.867 -5.465 1 96.12 91 ASP B CA 1
ATOM 3199 C C . ASP B 1 91 ? 9.18 -16.359 -5.824 1 96.12 91 ASP B C 1
ATOM 3201 O O . ASP B 1 91 ? 9.023 -17.203 -4.949 1 96.12 91 ASP B O 1
ATOM 3205 N N . LEU B 1 92 ? 9.477 -16.688 -7.012 1 96.75 92 LEU B N 1
ATOM 3206 C CA . LEU B 1 92 ? 9.281 -18.016 -7.559 1 96.75 92 LEU B CA 1
ATOM 3207 C C . LEU B 1 92 ? 10.461 -18.922 -7.223 1 96.75 92 LEU B C 1
ATOM 3209 O O . LEU B 1 92 ? 10.469 -20.109 -7.598 1 96.75 92 LEU B O 1
ATOM 3213 N N . GLU B 1 93 ? 11.367 -18.391 -6.461 1 94.56 93 GLU B N 1
ATOM 3214 C CA . GLU B 1 93 ? 12.469 -19.234 -5.988 1 94.56 93 GLU B CA 1
ATOM 3215 C C . GLU B 1 93 ? 12.086 -19.969 -4.707 1 94.56 93 GLU B C 1
ATOM 3217 O O . GLU B 1 93 ? 12.773 -20.906 -4.293 1 94.56 93 GLU B O 1
ATOM 3222 N N . LEU B 1 94 ? 11.008 -19.594 -4.148 1 95.19 94 LEU B N 1
ATOM 3223 C CA . LEU B 1 94 ? 10.625 -20.141 -2.848 1 95.19 94 LEU B CA 1
ATOM 3224 C C . LEU B 1 94 ? 9.922 -21.469 -3.006 1 95.19 94 LEU B C 1
ATOM 3226 O O . LEU B 1 94 ? 10.188 -22.422 -2.256 1 95.19 94 LEU B O 1
ATOM 3230 N N . PRO B 1 95 ? 9.039 -21.672 -3.943 1 97.5 95 PRO B N 1
ATOM 3231 C CA . PRO B 1 95 ? 8.367 -22.969 -4.086 1 97.5 95 PRO B CA 1
ATOM 3232 C C . PRO B 1 95 ? 9.32 -24.078 -4.543 1 97.5 95 PRO B C 1
ATOM 3234 O O . PRO B 1 95 ? 10.398 -23.797 -5.066 1 97.5 95 PRO B O 1
ATOM 3237 N N . PRO B 1 96 ? 8.914 -25.344 -4.336 1 97.19 96 PRO B N 1
ATOM 3238 C CA . PRO B 1 96 ? 9.742 -26.453 -4.809 1 97.19 96 PRO B CA 1
ATOM 3239 C C . PRO B 1 96 ? 9.875 -26.469 -6.332 1 97.19 96 PRO B C 1
ATOM 3241 O O . PRO B 1 96 ? 9.039 -25.906 -7.039 1 97.19 96 PRO B O 1
ATOM 3244 N N . PRO B 1 97 ? 10.891 -27.141 -6.863 1 97.5 97 PRO B N 1
ATOM 3245 C CA . PRO B 1 97 ? 11.188 -27.172 -8.297 1 97.5 97 PRO B CA 1
ATOM 3246 C C . PRO B 1 97 ? 10 -27.625 -9.141 1 97.5 97 PRO B C 1
ATOM 3248 O O . PRO B 1 97 ? 9.773 -27.109 -10.234 1 97.5 97 PRO B O 1
ATOM 3251 N N . ALA B 1 98 ? 9.273 -28.547 -8.625 1 97.56 98 ALA B N 1
ATOM 3252 C CA . ALA B 1 98 ? 8.133 -29.062 -9.383 1 97.56 98 ALA B CA 1
ATOM 3253 C C . ALA B 1 98 ? 7.109 -27.953 -9.641 1 97.56 98 ALA B C 1
ATOM 3255 O O . ALA B 1 98 ? 6.539 -27.875 -10.734 1 97.56 98 ALA B O 1
ATOM 3256 N N . VAL B 1 99 ? 6.898 -27.141 -8.648 1 98.38 99 VAL B N 1
ATOM 3257 C CA . VAL B 1 99 ? 5.957 -26.031 -8.773 1 98.38 99 VAL B CA 1
ATOM 3258 C C . VAL B 1 99 ? 6.535 -24.969 -9.703 1 98.38 99 VAL B C 1
ATOM 3260 O O . VAL B 1 99 ? 5.812 -24.375 -10.516 1 98.38 99 VAL B O 1
ATOM 3263 N N . GLN B 1 100 ? 7.824 -24.703 -9.586 1 98.5 100 GLN B N 1
ATOM 3264 C CA . GLN B 1 100 ? 8.508 -23.766 -10.477 1 98.5 100 GLN B CA 1
ATOM 3265 C C . GLN B 1 100 ? 8.359 -24.188 -11.938 1 98.5 100 GLN B C 1
ATOM 3267 O O . GLN B 1 100 ? 8.039 -23.359 -12.797 1 98.5 100 GLN B O 1
ATOM 3272 N N . GLY B 1 101 ? 8.609 -25.484 -12.172 1 98.44 101 GLY B N 1
ATOM 3273 C CA . GLY B 1 101 ? 8.469 -26 -13.523 1 98.44 101 GLY B CA 1
ATOM 3274 C C . GLY B 1 101 ? 7.062 -25.859 -14.07 1 98.44 101 GLY B C 1
ATOM 3275 O O . GLY B 1 101 ? 6.875 -25.438 -15.211 1 98.44 101 GLY B O 1
ATOM 3276 N N . ALA B 1 102 ? 6.09 -26.219 -13.305 1 98.12 102 ALA B N 1
ATOM 3277 C CA . ALA B 1 102 ? 4.695 -26.125 -13.719 1 98.12 102 ALA B CA 1
ATOM 3278 C C . ALA B 1 102 ? 4.316 -24.672 -14.016 1 98.12 102 ALA B C 1
ATOM 3280 O O . ALA B 1 102 ? 3.611 -24.391 -14.992 1 98.12 102 ALA B O 1
ATOM 3281 N N . ALA B 1 103 ? 4.758 -23.766 -13.156 1 98.5 103 ALA B N 1
ATOM 3282 C CA . ALA B 1 103 ? 4.512 -22.344 -13.367 1 98.5 103 ALA B CA 1
ATOM 3283 C C . ALA B 1 103 ? 5.125 -21.859 -14.68 1 98.5 103 ALA B C 1
ATOM 3285 O O . ALA B 1 103 ? 4.477 -21.156 -15.453 1 98.5 103 ALA B O 1
ATOM 3286 N N . ALA B 1 104 ? 6.348 -22.25 -14.883 1 98.44 104 ALA B N 1
ATOM 3287 C CA . ALA B 1 104 ? 7.055 -21.859 -16.094 1 98.44 104 ALA B CA 1
ATOM 3288 C C . ALA B 1 104 ? 6.336 -22.359 -17.344 1 98.44 104 ALA B C 1
ATOM 3290 O O . ALA B 1 104 ? 6.156 -21.609 -18.312 1 98.44 104 ALA B O 1
ATOM 3291 N N . ARG B 1 105 ? 5.918 -23.594 -17.359 1 97.19 105 ARG B N 1
ATOM 3292 C CA . ARG B 1 105 ? 5.211 -24.172 -18.5 1 97.19 105 ARG B CA 1
ATOM 3293 C C . ARG B 1 105 ? 3.887 -23.469 -18.75 1 97.19 105 ARG B C 1
ATOM 3295 O O . ARG B 1 105 ? 3.52 -23.203 -19.891 1 97.19 105 ARG B O 1
ATOM 3302 N N . LEU B 1 106 ? 3.221 -23.172 -17.656 1 97.62 106 LEU B N 1
ATOM 3303 C CA . LEU B 1 106 ? 1.955 -22.453 -17.75 1 97.62 106 LEU B CA 1
ATOM 3304 C C . LEU B 1 106 ? 2.156 -21.078 -18.391 1 97.62 106 LEU B C 1
ATOM 3306 O O . LEU B 1 106 ? 1.429 -20.703 -19.312 1 97.62 106 LEU B O 1
ATOM 3310 N N . MET B 1 107 ? 3.133 -20.328 -17.891 1 97.75 107 MET B N 1
ATOM 3311 C CA . MET B 1 107 ? 3.393 -18.984 -18.391 1 97.75 107 MET B CA 1
ATOM 3312 C C . MET B 1 107 ? 3.85 -19.031 -19.844 1 97.75 107 MET B C 1
ATOM 3314 O O . MET B 1 107 ? 3.391 -18.234 -20.672 1 97.75 107 MET B O 1
ATOM 3318 N N . ARG B 1 108 ? 4.723 -19.953 -20.188 1 96.38 108 ARG B N 1
ATOM 3319 C CA . ARG B 1 108 ? 5.172 -20.109 -21.578 1 96.38 108 ARG B CA 1
ATOM 3320 C C . ARG B 1 108 ? 4.016 -20.484 -22.484 1 96.38 108 ARG B C 1
ATOM 3322 O O . ARG B 1 108 ? 3.844 -19.906 -23.562 1 96.38 108 ARG B O 1
ATOM 3329 N N . GLY B 1 109 ? 3.234 -21.453 -22.047 1 94.75 109 GLY B N 1
ATOM 3330 C CA . GLY B 1 109 ? 2.131 -21.938 -22.859 1 94.75 109 GLY B CA 1
ATOM 3331 C C . GLY B 1 109 ? 1.084 -20.875 -23.141 1 94.75 109 GLY B C 1
ATOM 3332 O O . GLY B 1 109 ? 0.576 -20.781 -24.266 1 94.75 109 GLY B O 1
ATOM 3333 N N . THR B 1 110 ? 0.785 -20.078 -22.172 1 96.25 110 THR B N 1
ATOM 3334 C CA . THR B 1 110 ? -0.291 -19.109 -22.344 1 96.25 110 THR B CA 1
ATOM 3335 C C . THR B 1 110 ? 0.213 -17.859 -23.062 1 96.25 110 THR B C 1
ATOM 3337 O O . THR B 1 110 ? -0.58 -17.094 -23.609 1 96.25 110 THR B O 1
ATOM 3340 N N . ALA B 1 111 ? 1.477 -17.609 -23.047 1 94.5 111 ALA B N 1
ATOM 3341 C CA . ALA B 1 111 ? 2.062 -16.5 -23.797 1 94.5 111 ALA B CA 1
ATOM 3342 C C . ALA B 1 111 ? 1.955 -16.75 -25.297 1 94.5 111 ALA B C 1
ATOM 3344 O O . ALA B 1 111 ? 1.979 -15.812 -26.094 1 94.5 111 ALA B O 1
ATOM 3345 N N . ALA B 1 112 ? 1.752 -17.938 -25.734 1 91.38 112 ALA B N 1
ATOM 3346 C CA . ALA B 1 112 ? 1.75 -18.328 -27.141 1 91.38 112 ALA B CA 1
ATOM 3347 C C . ALA B 1 112 ? 0.331 -18.344 -27.703 1 91.38 112 ALA B C 1
ATOM 3349 O O . ALA B 1 112 ? 0.128 -18.641 -28.891 1 91.38 112 ALA B O 1
ATOM 3350 N N . LEU B 1 113 ? -0.577 -18.016 -26.922 1 93.06 113 LEU B N 1
ATOM 3351 C CA . LEU B 1 113 ? -1.961 -18.047 -27.375 1 93.06 113 LEU B CA 1
ATOM 3352 C C . LEU B 1 113 ? -2.166 -17.062 -28.516 1 93.06 113 LEU B C 1
ATOM 3354 O O . LEU B 1 113 ? -1.6 -15.961 -28.516 1 93.06 113 LEU B O 1
ATOM 3358 N N . ARG B 1 114 ? -2.965 -17.359 -29.484 1 87.69 114 ARG B N 1
ATOM 3359 C CA . ARG B 1 114 ? -3.219 -16.547 -30.656 1 87.69 114 ARG B CA 1
ATOM 3360 C C . ARG B 1 114 ? -4.098 -15.352 -30.328 1 87.69 114 ARG B C 1
ATOM 3362 O O . ARG B 1 114 ? -3.939 -14.273 -30.906 1 87.69 114 ARG B O 1
ATOM 3369 N N . SER B 1 115 ? -5.051 -15.578 -29.516 1 89.56 115 SER B N 1
ATOM 3370 C CA . SER B 1 115 ? -5.953 -14.523 -29.078 1 89.56 115 SER B CA 1
ATOM 3371 C C . SER B 1 115 ? -6.055 -14.461 -27.562 1 89.56 115 SER B C 1
ATOM 3373 O O . SER B 1 115 ? -6.145 -15.5 -26.906 1 89.56 115 SER B O 1
ATOM 3375 N N . THR B 1 116 ? -5.918 -13.281 -27.062 1 92.94 116 THR B N 1
ATOM 3376 C CA . THR B 1 116 ? -6.012 -13.078 -25.625 1 92.94 116 THR B CA 1
ATOM 3377 C C . THR B 1 116 ? -7.164 -12.133 -25.281 1 92.94 116 THR B C 1
ATOM 3379 O O . THR B 1 116 ? -7.234 -11.016 -25.797 1 92.94 116 THR B O 1
ATOM 3382 N N . ARG B 1 117 ? -8.039 -12.656 -24.516 1 94.62 117 ARG B N 1
ATOM 3383 C CA . ARG B 1 117 ? -9.188 -11.867 -24.094 1 94.62 117 ARG B CA 1
ATOM 3384 C C . ARG B 1 117 ? -8.898 -11.164 -22.766 1 94.62 117 ARG B C 1
ATOM 3386 O O . ARG B 1 117 ? -9.453 -10.094 -22.484 1 94.62 117 ARG B O 1
ATOM 3393 N N . ALA B 1 118 ? -8.086 -11.797 -21.922 1 96.5 118 ALA B N 1
ATOM 3394 C CA . ALA B 1 118 ? -7.785 -11.25 -20.609 1 96.5 118 ALA B CA 1
ATOM 3395 C C . ALA B 1 118 ? -6.426 -11.742 -20.109 1 96.5 118 ALA B C 1
ATOM 3397 O O . ALA B 1 118 ? -5.855 -12.68 -20.672 1 96.5 118 ALA B O 1
ATOM 3398 N N . THR B 1 119 ? -5.879 -11.031 -19.172 1 97.38 119 THR B N 1
ATOM 3399 C CA . THR B 1 119 ? -4.672 -11.438 -18.469 1 97.38 119 THR B CA 1
ATOM 3400 C C . THR B 1 119 ? -4.984 -11.789 -17.016 1 97.38 119 THR B C 1
ATOM 3402 O O . THR B 1 119 ? -5.727 -11.07 -16.344 1 97.38 119 THR B O 1
ATOM 3405 N N . LEU B 1 120 ? -4.484 -12.914 -16.594 1 97.75 120 LEU B N 1
ATOM 3406 C CA . LEU B 1 120 ? -4.652 -13.359 -15.211 1 97.75 120 LEU B CA 1
ATOM 3407 C C . LEU B 1 120 ? -3.314 -13.383 -14.484 1 97.75 120 LEU B C 1
ATOM 3409 O O . LEU B 1 120 ? -2.395 -14.094 -14.898 1 97.75 120 LEU B O 1
ATOM 3413 N N . ASN B 1 121 ? -3.201 -12.57 -13.438 1 98.25 121 ASN B N 1
ATOM 3414 C CA . ASN B 1 121 ? -2.076 -12.648 -12.508 1 98.25 121 ASN B CA 1
ATOM 3415 C C . ASN B 1 121 ? -2.408 -13.523 -11.305 1 98.25 121 ASN B C 1
ATOM 3417 O O . ASN B 1 121 ? -3.34 -13.234 -10.555 1 98.25 121 ASN B O 1
ATOM 3421 N N . VAL B 1 122 ? -1.66 -14.586 -11.195 1 98.44 122 VAL B N 1
ATOM 3422 C CA . VAL B 1 122 ? -1.764 -15.422 -10.008 1 98.44 122 VAL B CA 1
ATOM 3423 C C . VAL B 1 122 ? -0.624 -15.094 -9.047 1 98.44 122 VAL B C 1
ATOM 3425 O O . VAL B 1 122 ? 0.522 -15.492 -9.273 1 98.44 122 VAL B O 1
ATOM 3428 N N . CYS B 1 123 ? -0.948 -14.391 -8.008 1 98.56 123 CYS B N 1
ATOM 3429 C CA . CYS B 1 123 ? 0.057 -14.062 -7.004 1 98.56 123 CYS B CA 1
ATOM 3430 C C . CYS B 1 123 ? 0.369 -15.273 -6.129 1 98.56 123 CYS B C 1
ATOM 3432 O O . CYS B 1 123 ? -0.48 -15.727 -5.359 1 98.56 123 CYS B O 1
ATOM 3434 N N . PHE B 1 124 ? 1.519 -15.805 -6.27 1 98.5 124 PHE B N 1
ATOM 3435 C CA . PHE B 1 124 ? 1.995 -17 -5.594 1 98.5 124 PHE B CA 1
ATOM 3436 C C . PHE B 1 124 ? 3.385 -16.781 -5.008 1 98.5 124 PHE B C 1
ATOM 3438 O O . PHE B 1 124 ? 4.316 -16.422 -5.73 1 98.5 124 PHE B O 1
ATOM 3445 N N . SER B 1 125 ? 3.545 -17.125 -3.674 1 97.25 125 SER B N 1
ATOM 3446 C CA . SER B 1 125 ? 4.715 -16.688 -2.922 1 97.25 125 SER B CA 1
ATOM 3447 C C . SER B 1 125 ? 4.922 -15.18 -3.043 1 97.25 125 SER B C 1
ATOM 3449 O O . SER B 1 125 ? 6 -14.727 -3.428 1 97.25 125 SER B O 1
ATOM 3451 N N . TYR B 1 126 ? 3.809 -14.5 -2.686 1 97.25 126 TYR B N 1
ATOM 3452 C CA . TYR B 1 126 ? 3.746 -13.07 -2.975 1 97.25 126 TYR B CA 1
ATOM 3453 C C . TYR B 1 126 ? 3.398 -12.273 -1.722 1 97.25 126 TYR B C 1
ATOM 3455 O O . TYR B 1 126 ? 2.553 -12.695 -0.928 1 97.25 126 TYR B O 1
ATOM 3463 N N . THR B 1 127 ? 4.035 -11.18 -1.517 1 96.12 127 THR B N 1
ATOM 3464 C CA . THR B 1 127 ? 3.641 -10.078 -0.649 1 96.12 127 THR B CA 1
ATOM 3465 C C . THR B 1 127 ? 4.027 -8.734 -1.27 1 96.12 127 THR B C 1
ATOM 3467 O O . THR B 1 127 ? 5.051 -8.633 -1.948 1 96.12 127 THR B O 1
ATOM 3470 N N . SER B 1 128 ? 3.184 -7.789 -1.086 1 96.75 128 SER B N 1
ATOM 3471 C CA . SER B 1 128 ? 3.479 -6.469 -1.631 1 96.75 128 SER B CA 1
ATOM 3472 C C . SER B 1 128 ? 4.777 -5.914 -1.057 1 96.75 128 SER B C 1
ATOM 3474 O O . SER B 1 128 ? 5.516 -5.207 -1.748 1 96.75 128 SER B O 1
ATOM 3476 N N . SER B 1 129 ? 5.051 -6.188 0.19 1 93.88 129 SER B N 1
ATOM 3477 C CA . SER B 1 129 ? 6.289 -5.727 0.81 1 93.88 129 SER B CA 1
ATOM 3478 C C . SER B 1 129 ? 7.508 -6.309 0.105 1 93.88 129 SER B C 1
ATOM 3480 O O . SER B 1 129 ? 8.461 -5.586 -0.2 1 93.88 129 SER B O 1
ATOM 3482 N N . GLU B 1 130 ? 7.469 -7.609 -0.119 1 94.31 130 GLU B N 1
ATOM 3483 C CA . GLU B 1 130 ? 8.57 -8.25 -0.836 1 94.31 130 GLU B CA 1
ATOM 3484 C C . GLU B 1 130 ? 8.727 -7.672 -2.238 1 94.31 130 GLU B C 1
ATOM 3486 O O . GLU B 1 130 ? 9.844 -7.395 -2.682 1 94.31 130 GLU B O 1
ATOM 3491 N N . GLU B 1 131 ? 7.66 -7.461 -2.891 1 96.56 131 GLU B N 1
ATOM 3492 C CA . GLU B 1 131 ? 7.691 -6.918 -4.246 1 96.56 131 GLU B CA 1
ATOM 3493 C C . GLU B 1 131 ? 8.273 -5.508 -4.258 1 96.56 131 GLU B C 1
ATOM 3495 O O . GLU B 1 131 ? 8.953 -5.121 -5.211 1 96.56 131 GLU B O 1
ATOM 3500 N N . SER B 1 132 ? 7.902 -4.746 -3.295 1 96.19 132 SER B N 1
ATOM 3501 C CA . SER B 1 132 ? 8.383 -3.373 -3.201 1 96.19 132 SER B CA 1
ATOM 3502 C C . SER B 1 132 ? 9.898 -3.334 -2.984 1 96.19 132 SER B C 1
ATOM 3504 O O . SER B 1 132 ? 10.594 -2.535 -3.609 1 96.19 132 SER B O 1
ATOM 3506 N N . VAL B 1 133 ? 10.328 -4.137 -2.158 1 94.75 133 VAL B N 1
ATOM 3507 C CA . VAL B 1 133 ? 11.758 -4.207 -1.881 1 94.75 133 VAL B CA 1
ATOM 3508 C C . VAL B 1 133 ? 12.5 -4.699 -3.119 1 94.75 133 VAL B C 1
ATOM 3510 O O . VAL B 1 133 ? 13.562 -4.176 -3.465 1 94.75 133 VAL B O 1
ATOM 3513 N N . HIS B 1 134 ? 11.93 -5.703 -3.711 1 95.31 134 HIS B N 1
ATOM 3514 C CA . HIS B 1 134 ? 12.508 -6.219 -4.949 1 95.31 134 HIS B CA 1
ATOM 3515 C C . HIS B 1 134 ? 12.602 -5.125 -6.008 1 95.31 134 HIS B C 1
ATOM 3517 O O . HIS B 1 134 ? 13.617 -5.016 -6.703 1 95.31 134 HIS B O 1
ATOM 3523 N N . ALA B 1 135 ? 11.578 -4.359 -6.133 1 97.44 135 ALA B N 1
ATOM 3524 C CA . ALA B 1 135 ? 11.547 -3.271 -7.105 1 97.44 135 ALA B CA 1
ATOM 3525 C C . ALA B 1 135 ? 12.594 -2.211 -6.781 1 97.44 135 ALA B C 1
ATOM 3527 O O . ALA B 1 135 ? 13.289 -1.726 -7.676 1 97.44 135 ALA B O 1
ATOM 3528 N N . ALA B 1 136 ? 12.688 -1.847 -5.527 1 96.12 136 ALA B N 1
ATOM 3529 C CA . ALA B 1 136 ? 13.695 -0.876 -5.105 1 96.12 136 ALA B CA 1
ATOM 3530 C C . ALA B 1 136 ? 15.102 -1.385 -5.398 1 96.12 136 ALA B C 1
ATOM 3532 O O . ALA B 1 136 ? 15.961 -0.624 -5.852 1 96.12 136 ALA B O 1
ATOM 3533 N N . ALA B 1 137 ? 15.336 -2.629 -5.152 1 95.25 137 ALA B N 1
ATOM 3534 C CA . ALA B 1 137 ? 16.625 -3.244 -5.414 1 95.25 137 ALA B CA 1
ATOM 3535 C C . ALA B 1 137 ? 16.953 -3.238 -6.91 1 95.25 137 ALA B C 1
ATOM 3537 O O . ALA B 1 137 ? 18.078 -2.971 -7.309 1 95.25 137 ALA B O 1
ATOM 3538 N N . ALA B 1 138 ? 15.961 -3.533 -7.664 1 96.56 138 ALA B N 1
ATOM 3539 C CA . ALA B 1 138 ? 16.156 -3.521 -9.109 1 96.56 138 ALA B CA 1
ATOM 3540 C C . ALA B 1 138 ? 16.484 -2.119 -9.609 1 96.56 138 ALA B C 1
ATOM 3542 O O . ALA B 1 138 ? 17.344 -1.949 -10.477 1 96.56 138 ALA B O 1
ATOM 3543 N N . LEU B 1 139 ? 15.805 -1.146 -9.102 1 96.44 139 LEU B N 1
ATOM 3544 C CA . LEU B 1 139 ? 16.031 0.24 -9.492 1 96.44 139 LEU B CA 1
ATOM 3545 C C . LEU B 1 139 ? 17.438 0.692 -9.109 1 96.44 139 LEU B C 1
ATOM 3547 O O . LEU B 1 139 ? 18.141 1.322 -9.906 1 96.44 139 LEU B O 1
ATOM 3551 N N . GLN B 1 140 ? 17.797 0.388 -7.879 1 95.5 140 GLN B N 1
ATOM 3552 C CA . GLN B 1 140 ? 19.125 0.801 -7.453 1 95.5 140 GLN B CA 1
ATOM 3553 C C . GLN B 1 140 ? 20.203 0.114 -8.281 1 95.5 140 GLN B C 1
ATOM 3555 O O . GLN B 1 140 ? 21.234 0.715 -8.586 1 95.5 140 GLN B O 1
ATOM 3560 N N . ALA B 1 141 ? 20.062 -1.156 -8.609 1 95.88 141 ALA B N 1
ATOM 3561 C CA . ALA B 1 141 ? 21.016 -1.88 -9.445 1 95.88 141 ALA B CA 1
ATOM 3562 C C . ALA B 1 141 ? 21.125 -1.238 -10.828 1 95.88 141 ALA B C 1
ATOM 3564 O O . ALA B 1 141 ? 22.219 -1.117 -11.375 1 95.88 141 ALA B O 1
ATOM 3565 N N . ALA B 1 142 ? 20 -0.847 -11.328 1 96.44 142 ALA B N 1
ATOM 3566 C CA . ALA B 1 142 ? 19.969 -0.221 -12.648 1 96.44 142 ALA B CA 1
ATOM 3567 C C . ALA B 1 142 ? 20.688 1.125 -12.633 1 96.44 142 ALA B C 1
ATOM 3569 O O . ALA B 1 142 ? 21.391 1.472 -13.578 1 96.44 142 ALA B O 1
ATOM 3570 N N . VAL B 1 143 ? 20.531 1.873 -11.633 1 95.5 143 VAL B N 1
ATOM 3571 C CA . VAL B 1 143 ? 21.203 3.162 -11.516 1 95.5 143 VAL B CA 1
ATOM 3572 C C . VAL B 1 143 ? 22.703 2.943 -11.336 1 95.5 143 VAL B C 1
ATOM 3574 O O . VAL B 1 143 ? 23.516 3.623 -11.961 1 95.5 143 VAL B O 1
ATOM 3577 N N . ARG B 1 144 ? 23.047 1.995 -10.531 1 93.88 144 ARG B N 1
ATOM 3578 C CA . ARG B 1 144 ? 24.438 1.697 -10.258 1 93.88 144 ARG B CA 1
ATOM 3579 C C . ARG B 1 144 ? 25.172 1.247 -11.516 1 93.88 144 ARG B C 1
ATOM 3581 O O . ARG B 1 144 ? 26.328 1.596 -11.734 1 93.88 144 ARG B O 1
ATOM 3588 N N . SER B 1 145 ? 24.484 0.516 -12.305 1 93.81 145 SER B N 1
ATOM 3589 C CA . SER B 1 145 ? 25.094 -0.01 -13.523 1 93.81 145 SER B CA 1
ATOM 3590 C C . SER B 1 145 ? 25.109 1.036 -14.633 1 93.81 145 SER B C 1
ATOM 3592 O O . SER B 1 145 ? 25.734 0.837 -15.68 1 93.81 145 SER B O 1
ATOM 3594 N N . GLY B 1 146 ? 24.25 2.105 -14.461 1 93.38 146 GLY B N 1
ATOM 3595 C CA . GLY B 1 146 ? 24.203 3.166 -15.453 1 93.38 146 GLY B CA 1
ATOM 3596 C C . GLY B 1 146 ? 23.078 2.994 -16.453 1 93.38 146 GLY B C 1
ATOM 3597 O O . GLY B 1 146 ? 22.859 3.85 -17.328 1 93.38 146 GLY B O 1
ATOM 3598 N N . SER B 1 147 ? 22.375 1.96 -16.328 1 95.06 147 SER B N 1
ATOM 3599 C CA . SER B 1 147 ? 21.234 1.741 -17.219 1 95.06 147 SER B CA 1
ATOM 3600 C C . SER B 1 147 ? 20.141 2.775 -16.969 1 95.06 147 SER B C 1
ATOM 3602 O O . SER B 1 147 ? 19.375 3.094 -17.891 1 95.06 147 SER B O 1
ATOM 3604 N N . LEU B 1 148 ? 20.078 3.264 -15.781 1 95.56 148 LEU B N 1
ATOM 3605 C CA . LEU B 1 148 ? 19.234 4.391 -15.406 1 95.56 148 LEU B CA 1
ATOM 3606 C C . LEU B 1 148 ? 20.062 5.508 -14.773 1 95.56 148 LEU B C 1
ATOM 3608 O O . LEU B 1 148 ? 21.156 5.262 -14.266 1 95.56 148 LEU B O 1
ATOM 3612 N N . GLN B 1 149 ? 19.531 6.637 -14.914 1 94.94 149 GLN B N 1
ATOM 3613 C CA . GLN B 1 149 ? 20.078 7.762 -14.156 1 94.94 149 GLN B CA 1
ATOM 3614 C C . GLN B 1 149 ? 19.281 7.973 -12.867 1 94.94 149 GLN B C 1
ATOM 3616 O O . GLN B 1 149 ? 18.125 7.578 -12.766 1 94.94 149 GLN B O 1
ATOM 3621 N N . PRO B 1 150 ? 19.938 8.609 -11.906 1 92.75 150 PRO B N 1
ATOM 3622 C CA . PRO B 1 150 ? 19.234 8.852 -10.633 1 92.75 150 PRO B CA 1
ATOM 3623 C C . PRO B 1 150 ? 17.906 9.57 -10.828 1 92.75 150 PRO B C 1
ATOM 3625 O O . PRO B 1 150 ? 16.922 9.242 -10.148 1 92.75 150 PRO B O 1
ATOM 3628 N N . GLY B 1 151 ? 17.812 10.438 -11.703 1 91.44 151 GLY B N 1
ATOM 3629 C CA . GLY B 1 151 ? 16.609 11.211 -11.953 1 91.44 151 GLY B CA 1
ATOM 3630 C C . GLY B 1 151 ? 15.516 10.414 -12.641 1 91.44 151 GLY B C 1
ATOM 3631 O O . GLY B 1 151 ? 14.367 10.859 -12.711 1 91.44 151 GLY B O 1
ATOM 3632 N N . ASP B 1 152 ? 15.867 9.148 -13.094 1 92.19 152 ASP B N 1
ATOM 3633 C CA . ASP B 1 152 ? 14.898 8.297 -13.781 1 92.19 152 ASP B CA 1
ATOM 3634 C C . ASP B 1 152 ? 13.984 7.598 -12.781 1 92.19 152 ASP B C 1
ATOM 3636 O O . ASP B 1 152 ? 12.961 7.027 -13.164 1 92.19 152 ASP B O 1
ATOM 3640 N N . VAL B 1 153 ? 14.398 7.621 -11.484 1 92.38 153 VAL B N 1
ATOM 3641 C CA . VAL B 1 153 ? 13.562 6.996 -10.453 1 92.38 153 VAL B CA 1
ATOM 3642 C C . VAL B 1 153 ? 12.305 7.828 -10.234 1 92.38 153 VAL B C 1
ATOM 3644 O O . VAL B 1 153 ? 12.375 8.945 -9.719 1 92.38 153 VAL B O 1
ATOM 3647 N N . CYS B 1 154 ? 11.203 7.273 -10.695 1 90.94 154 CYS B N 1
ATOM 3648 C CA . CYS B 1 154 ? 9.898 7.926 -10.688 1 90.94 154 CYS B CA 1
ATOM 3649 C C . CYS B 1 154 ? 8.781 6.91 -10.492 1 90.94 154 CYS B C 1
ATOM 3651 O O . CYS B 1 154 ? 9.031 5.707 -10.406 1 90.94 154 CYS B O 1
ATOM 3653 N N . PRO B 1 155 ? 7.609 7.383 -10.359 1 91.31 155 PRO B N 1
ATOM 3654 C CA . PRO B 1 155 ? 6.5 6.449 -10.148 1 91.31 155 PRO B CA 1
ATOM 3655 C C . PRO B 1 155 ? 6.387 5.406 -11.258 1 91.31 155 PRO B C 1
ATOM 3657 O O . PRO B 1 155 ? 6.156 4.227 -10.984 1 91.31 155 PRO B O 1
ATOM 3660 N N . ALA B 1 156 ? 6.57 5.816 -12.469 1 90.94 156 ALA B N 1
ATOM 3661 C CA . ALA B 1 156 ? 6.492 4.883 -13.586 1 90.94 156 ALA B CA 1
ATOM 3662 C C . ALA B 1 156 ? 7.582 3.816 -13.492 1 90.94 156 ALA B C 1
ATOM 3664 O O . ALA B 1 156 ? 7.332 2.641 -13.773 1 90.94 156 ALA B O 1
ATOM 3665 N N . ALA B 1 157 ? 8.766 4.305 -13.141 1 94.56 157 ALA B N 1
ATOM 3666 C CA . ALA B 1 157 ? 9.875 3.367 -12.992 1 94.56 157 ALA B CA 1
ATOM 3667 C C . ALA B 1 157 ? 9.586 2.348 -11.891 1 94.56 157 ALA B C 1
ATOM 3669 O O . ALA B 1 157 ? 9.812 1.149 -12.078 1 94.56 157 ALA B O 1
ATOM 3670 N N . LEU B 1 158 ? 9.086 2.85 -10.789 1 95.69 158 LEU B N 1
ATOM 3671 C CA . LEU B 1 158 ? 8.766 1.961 -9.672 1 95.69 158 LEU B CA 1
ATOM 3672 C C . LEU B 1 158 ? 7.645 1 -10.047 1 95.69 158 LEU B C 1
ATOM 3674 O O . LEU B 1 158 ? 7.75 -0.207 -9.82 1 95.69 158 LEU B O 1
ATOM 3678 N N . HIS B 1 159 ? 6.613 1.481 -10.609 1 94.81 159 HIS B N 1
ATOM 3679 C CA . HIS B 1 159 ? 5.496 0.653 -11.047 1 94.81 159 HIS B CA 1
ATOM 3680 C C . HIS B 1 159 ? 5.965 -0.463 -11.977 1 94.81 159 HIS B C 1
ATOM 3682 O O . HIS B 1 159 ? 5.59 -1.623 -11.797 1 94.81 159 HIS B O 1
ATOM 3688 N N . GLY B 1 160 ? 6.777 -0.107 -12.938 1 95.62 160 GLY B N 1
ATOM 3689 C CA . GLY B 1 160 ? 7.246 -1.068 -13.922 1 95.62 160 GLY B CA 1
ATOM 3690 C C . GLY B 1 160 ? 8.195 -2.104 -13.344 1 95.62 160 GLY B C 1
ATOM 3691 O O . GLY B 1 160 ? 8.367 -3.184 -13.914 1 95.62 160 GLY B O 1
ATOM 3692 N N . ALA B 1 161 ? 8.797 -1.715 -12.242 1 97 161 ALA B N 1
ATOM 3693 C CA . ALA B 1 161 ? 9.773 -2.607 -11.633 1 97 161 ALA B CA 1
ATOM 3694 C C . ALA B 1 161 ? 9.102 -3.605 -10.695 1 97 161 ALA B C 1
ATOM 3696 O O . ALA B 1 161 ? 9.742 -4.543 -10.211 1 97 161 ALA B O 1
ATOM 3697 N N . LEU B 1 162 ? 7.828 -3.434 -10.398 1 97.38 162 LEU B N 1
ATOM 3698 C CA . LEU B 1 162 ? 7.109 -4.383 -9.555 1 97.38 162 LEU B CA 1
ATOM 3699 C C . LEU B 1 162 ? 7 -5.742 -10.234 1 97.38 162 LEU B C 1
ATOM 3701 O O . LEU B 1 162 ? 7.16 -5.844 -11.453 1 97.38 162 LEU B O 1
ATOM 3705 N N . ARG B 1 163 ? 6.723 -6.742 -9.484 1 96.44 163 ARG B N 1
ATOM 3706 C CA . ARG B 1 163 ? 6.66 -8.094 -10.031 1 96.44 163 ARG B CA 1
ATOM 3707 C C . ARG B 1 163 ? 5.508 -8.234 -11.016 1 96.44 163 ARG B C 1
ATOM 3709 O O . ARG B 1 163 ? 5.582 -9.031 -11.953 1 96.44 163 ARG B O 1
ATOM 3716 N N . THR B 1 164 ? 4.445 -7.473 -10.828 1 95.56 164 THR B N 1
ATOM 3717 C CA . THR B 1 164 ? 3.33 -7.5 -11.766 1 95.56 164 THR B CA 1
ATOM 3718 C C . THR B 1 164 ? 3.752 -6.957 -13.125 1 95.56 164 THR B C 1
ATOM 3720 O O . THR B 1 164 ? 3.125 -7.262 -14.148 1 95.56 164 THR B O 1
ATOM 3723 N N . GLY B 1 165 ? 4.781 -6.086 -13.18 1 93.88 165 GLY B N 1
ATOM 3724 C CA . GLY B 1 165 ? 5.32 -5.57 -14.43 1 93.88 165 GLY B CA 1
ATOM 3725 C C . GLY B 1 165 ? 4.605 -4.328 -14.922 1 93.88 165 GLY B C 1
ATOM 3726 O O . GLY B 1 165 ? 3.549 -3.967 -14.398 1 93.88 165 GLY B O 1
ATOM 3727 N N . PRO B 1 166 ? 5.133 -3.754 -15.992 1 91.56 166 PRO B N 1
ATOM 3728 C CA . PRO B 1 166 ? 4.609 -2.479 -16.484 1 91.56 166 PRO B CA 1
ATOM 3729 C C . PRO B 1 166 ? 3.287 -2.635 -17.234 1 91.56 166 PRO B C 1
ATOM 3731 O O . PRO B 1 166 ? 2.531 -1.671 -17.375 1 91.56 166 PRO B O 1
ATOM 3734 N N . ALA B 1 167 ? 3.037 -3.818 -17.656 1 90.75 167 ALA B N 1
ATOM 3735 C CA . ALA B 1 167 ? 1.834 -4.047 -18.453 1 90.75 167 ALA B CA 1
ATOM 3736 C C . ALA B 1 167 ? 0.607 -4.211 -17.562 1 90.75 167 ALA B C 1
ATOM 3738 O O . ALA B 1 167 ? -0.528 -4.156 -18.047 1 90.75 167 ALA B O 1
ATOM 3739 N N . SER B 1 168 ? 0.789 -4.465 -16.344 1 93.75 168 SER B N 1
ATOM 3740 C CA . SER B 1 168 ? -0.333 -4.605 -15.422 1 93.75 168 SER B CA 1
ATOM 3741 C C . SER B 1 168 ? -0.863 -3.244 -14.984 1 93.75 168 SER B C 1
ATOM 3743 O O . SER B 1 168 ? -0.144 -2.467 -14.352 1 93.75 168 SER B O 1
ATOM 3745 N N . PRO B 1 169 ? -2.066 -2.982 -15.266 1 94.44 169 PRO B N 1
ATOM 3746 C CA . PRO B 1 169 ? -2.621 -1.681 -14.883 1 94.44 169 PRO B CA 1
ATOM 3747 C C . PRO B 1 169 ? -2.949 -1.592 -13.398 1 94.44 169 PRO B C 1
ATOM 3749 O O . PRO B 1 169 ? -2.951 -2.609 -12.703 1 94.44 169 PRO B O 1
ATOM 3752 N N . PRO B 1 170 ? -3.172 -0.353 -12.945 1 93.81 170 PRO B N 1
ATOM 3753 C CA . PRO B 1 170 ? -3.693 -0.224 -11.578 1 93.81 170 PRO B CA 1
ATOM 3754 C C . PRO B 1 170 ? -5.008 -0.974 -11.375 1 93.81 170 PRO B C 1
ATOM 3756 O O . PRO B 1 170 ? -5.758 -1.187 -12.336 1 93.81 170 PRO B O 1
ATOM 3759 N N . VAL B 1 171 ? -5.277 -1.351 -10.133 1 96.88 171 VAL B N 1
ATOM 3760 C CA . VAL B 1 171 ? -6.477 -2.115 -9.805 1 96.88 171 VAL B CA 1
ATOM 3761 C C . VAL B 1 171 ? -7.672 -1.174 -9.68 1 96.88 171 VAL B C 1
ATOM 3763 O O . VAL B 1 171 ? -7.57 -0.11 -9.062 1 96.88 171 VAL B O 1
ATOM 3766 N N . ASP B 1 172 ? -8.758 -1.568 -10.305 1 96.31 172 ASP B N 1
ATOM 3767 C CA . ASP B 1 172 ? -10 -0.801 -10.219 1 96.31 172 ASP B CA 1
ATOM 3768 C C . ASP B 1 172 ? -10.836 -1.243 -9.016 1 96.31 172 ASP B C 1
ATOM 3770 O O . ASP B 1 172 ? -11.328 -0.408 -8.258 1 96.31 172 ASP B O 1
ATOM 3774 N N . LEU B 1 173 ? -10.945 -2.488 -8.859 1 97.88 173 LEU B N 1
ATOM 3775 C CA . LEU B 1 173 ? -11.805 -3.094 -7.852 1 97.88 173 LEU B CA 1
ATOM 3776 C C . LEU B 1 173 ? -11.102 -4.254 -7.156 1 97.88 173 LEU B C 1
ATOM 3778 O O . LEU B 1 173 ? -10.57 -5.145 -7.816 1 97.88 173 LEU B O 1
ATOM 3782 N N . LEU B 1 174 ? -11 -4.188 -5.898 1 98.19 174 LEU B N 1
ATOM 3783 C CA . LEU B 1 174 ? -10.469 -5.277 -5.09 1 98.19 174 LEU B CA 1
ATOM 3784 C C . LEU B 1 174 ? -11.555 -5.891 -4.211 1 98.19 174 LEU B C 1
ATOM 3786 O O . LEU B 1 174 ? -12.227 -5.18 -3.463 1 98.19 174 LEU B O 1
ATOM 3790 N N . ILE B 1 175 ? -11.766 -7.176 -4.336 1 98.31 175 ILE B N 1
ATOM 3791 C CA . ILE B 1 175 ? -12.781 -7.898 -3.574 1 98.31 175 ILE B CA 1
ATOM 3792 C C . ILE B 1 175 ? -12.102 -8.836 -2.574 1 98.31 175 ILE B C 1
ATOM 3794 O O . ILE B 1 175 ? -11.203 -9.594 -2.936 1 98.31 175 ILE B O 1
ATOM 3798 N N . ARG B 1 176 ? -12.484 -8.742 -1.355 1 97.69 176 ARG B N 1
ATOM 3799 C CA . ARG B 1 176 ? -12.008 -9.68 -0.344 1 97.69 176 ARG B CA 1
ATOM 3800 C C . ARG B 1 176 ? -13.18 -10.352 0.375 1 97.69 176 ARG B C 1
ATOM 3802 O O . ARG B 1 176 ? -14.133 -9.68 0.778 1 97.69 176 ARG B O 1
ATOM 3809 N N . THR B 1 177 ? -13.094 -11.625 0.499 1 97.81 177 THR B N 1
ATOM 3810 C CA . THR B 1 177 ? -14.133 -12.422 1.146 1 97.81 177 THR B CA 1
ATOM 3811 C C . THR B 1 177 ? -13.773 -12.695 2.604 1 97.81 177 THR B C 1
ATOM 3813 O O . THR B 1 177 ? -12.719 -12.266 3.078 1 97.81 177 THR B O 1
ATOM 3816 N N . SER B 1 178 ? -14.727 -13.312 3.43 1 96.12 178 SER B N 1
ATOM 3817 C CA . SER B 1 178 ? -14.602 -13.891 4.766 1 96.12 178 SER B CA 1
ATOM 3818 C C . SER B 1 178 ? -14.914 -12.852 5.844 1 96.12 178 SER B C 1
ATOM 3820 O O . SER B 1 178 ? -14.875 -13.156 7.035 1 96.12 178 SER B O 1
ATOM 3822 N N . GLY B 1 179 ? -15.109 -11.633 5.449 1 93.25 179 GLY B N 1
ATOM 3823 C CA . GLY B 1 179 ? -15.453 -10.617 6.43 1 93.25 179 GLY B CA 1
ATOM 3824 C C . GLY B 1 179 ? -14.242 -9.883 6.973 1 93.25 179 GLY B C 1
ATOM 3825 O O . GLY B 1 179 ? -14.383 -8.875 7.668 1 93.25 179 GLY B O 1
ATOM 3826 N N . GLU B 1 180 ? -13.078 -10.344 6.676 1 92.06 180 GLU B N 1
ATOM 3827 C CA . GLU B 1 180 ? -11.867 -9.641 7.082 1 92.06 180 GLU B CA 1
ATOM 3828 C C . GLU B 1 180 ? -11.719 -8.32 6.336 1 92.06 180 GLU B C 1
ATOM 3830 O O . GLU B 1 180 ? -11.945 -8.258 5.125 1 92.06 180 GLU B O 1
ATOM 3835 N N . THR B 1 181 ? -11.344 -7.27 7.141 1 94 181 THR B N 1
ATOM 3836 C CA . THR B 1 181 ? -11.203 -5.953 6.531 1 94 181 THR B CA 1
ATOM 3837 C C . THR B 1 181 ? -9.758 -5.469 6.609 1 94 181 THR B C 1
ATOM 3839 O O . THR B 1 181 ? -9.469 -4.484 7.289 1 94 181 THR B O 1
ATOM 3842 N N . ARG B 1 182 ? -8.914 -6.09 5.965 1 94.19 182 ARG B N 1
ATOM 3843 C CA . ARG B 1 182 ? -7.504 -5.766 5.809 1 94.19 182 ARG B CA 1
ATOM 3844 C C . ARG B 1 182 ? -7.008 -6.141 4.418 1 94.19 182 ARG B C 1
ATOM 3846 O O . ARG B 1 182 ? -7.598 -6.992 3.75 1 94.19 182 ARG B O 1
ATOM 3853 N N . LEU B 1 183 ? -5.949 -5.516 4.012 1 94 183 LEU B N 1
ATOM 3854 C CA . LEU B 1 183 ? -5.406 -5.816 2.691 1 94 183 LEU B CA 1
ATOM 3855 C C . LEU B 1 183 ? -4.457 -7.012 2.752 1 94 183 LEU B C 1
ATOM 3857 O O . LEU B 1 183 ? -4.234 -7.684 1.744 1 94 183 LEU B O 1
ATOM 3861 N N . SER B 1 184 ? -3.824 -7.234 3.891 1 93.38 184 SER B N 1
ATOM 3862 C CA . SER B 1 184 ? -2.941 -8.375 4.129 1 93.38 184 SER B CA 1
ATOM 3863 C C . SER B 1 184 ? -1.754 -8.359 3.17 1 93.38 184 SER B C 1
ATOM 3865 O O . SER B 1 184 ? -1.414 -9.383 2.578 1 93.38 184 SER B O 1
ATOM 3867 N N . ASP B 1 185 ? -1.194 -7.18 2.953 1 95.19 185 ASP B N 1
ATOM 3868 C CA . ASP B 1 185 ? 0.027 -7.016 2.172 1 95.19 185 ASP B CA 1
ATOM 3869 C C . ASP B 1 185 ? -0.179 -7.473 0.729 1 95.19 185 ASP B C 1
ATOM 3871 O O . ASP B 1 185 ? 0.721 -8.055 0.123 1 95.19 185 ASP B O 1
ATOM 3875 N N . PHE B 1 186 ? -1.439 -7.27 0.207 1 96.88 186 PHE B N 1
ATOM 3876 C CA . PHE B 1 186 ? -1.812 -7.652 -1.149 1 96.88 186 PHE B CA 1
ATOM 3877 C C . PHE B 1 186 ? -1.908 -6.426 -2.051 1 96.88 186 PHE B C 1
ATOM 3879 O O . PHE B 1 186 ? -2.746 -5.551 -1.828 1 96.88 186 PHE B O 1
ATOM 3886 N N . LEU B 1 187 ? -1.062 -6.27 -3.062 1 97.88 187 LEU B N 1
ATOM 3887 C CA . LEU B 1 187 ? -1.109 -5.297 -4.148 1 97.88 187 LEU B CA 1
ATOM 3888 C C . LEU B 1 187 ? -1.263 -3.881 -3.602 1 97.88 187 LEU B C 1
ATOM 3890 O O . LEU B 1 187 ? -2.129 -3.127 -4.051 1 97.88 187 LEU B O 1
ATOM 3894 N N . LEU B 1 188 ? -0.434 -3.504 -2.729 1 96.94 188 LEU B N 1
ATOM 3895 C CA . LEU B 1 188 ? -0.582 -2.223 -2.047 1 96.94 188 LEU B CA 1
ATOM 3896 C C . LEU B 1 188 ? -0.411 -1.063 -3.025 1 96.94 188 LEU B C 1
ATOM 3898 O O . LEU B 1 188 ? -1.254 -0.165 -3.082 1 96.94 188 LEU B O 1
ATOM 3902 N N . TRP B 1 189 ? 0.619 -1.107 -3.848 1 96.38 189 TRP B N 1
ATOM 3903 C CA . TRP B 1 189 ? 0.879 -0.057 -4.828 1 96.38 189 TRP B CA 1
ATOM 3904 C C . TRP B 1 189 ? -0.222 -0.011 -5.879 1 96.38 189 TRP B C 1
ATOM 3906 O O . TRP B 1 189 ? -0.787 1.052 -6.152 1 96.38 189 TRP B O 1
ATOM 3916 N N . GLN B 1 190 ? -0.605 -1.166 -6.402 1 96.5 190 GLN B N 1
ATOM 3917 C CA . GLN B 1 190 ? -1.544 -1.263 -7.512 1 96.5 190 GLN B CA 1
ATOM 3918 C C . GLN B 1 190 ? -2.955 -0.875 -7.078 1 96.5 190 GLN B C 1
ATOM 3920 O O . GLN B 1 190 ? -3.758 -0.416 -7.891 1 96.5 190 GLN B O 1
ATOM 3925 N N . ALA B 1 191 ? -3.217 -1.034 -5.781 1 96.25 191 ALA B N 1
ATOM 3926 C CA . ALA B 1 191 ? -4.578 -0.821 -5.289 1 96.25 191 ALA B CA 1
ATOM 3927 C C . ALA B 1 191 ? -4.719 0.554 -4.641 1 96.25 191 ALA B C 1
ATOM 3929 O O . ALA B 1 191 ? -5.695 0.821 -3.943 1 96.25 191 ALA B O 1
ATOM 3930 N N . SER B 1 192 ? -3.807 1.463 -4.844 1 94.5 192 SER B N 1
ATOM 3931 C CA . SER B 1 192 ? -3.752 2.756 -4.168 1 94.5 192 SER B CA 1
ATOM 3932 C C . SER B 1 192 ? -5.07 3.51 -4.312 1 94.5 192 SER B C 1
ATOM 3934 O O . SER B 1 192 ? -5.496 4.203 -3.387 1 94.5 192 SER B O 1
ATOM 3936 N N . HIS B 1 193 ? -5.77 3.357 -5.48 1 93.81 193 HIS B N 1
ATOM 3937 C CA . HIS B 1 193 ? -7.016 4.078 -5.715 1 93.81 193 HIS B CA 1
ATOM 3938 C C . HIS B 1 193 ? -8.164 3.119 -6 1 93.81 193 HIS B C 1
ATOM 3940 O O . HIS B 1 193 ? -9.203 3.523 -6.531 1 93.81 193 HIS B O 1
ATO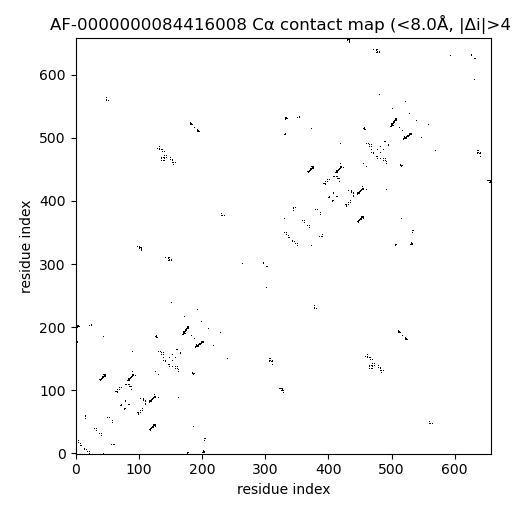M 3946 N N . ALA B 1 194 ? -7.953 1.887 -5.672 1 95.81 194 ALA B N 1
ATOM 3947 C CA . ALA B 1 194 ? -8.961 0.866 -5.953 1 95.81 194 ALA B CA 1
ATOM 3948 C C . ALA B 1 194 ? -10.164 1.016 -5.027 1 95.81 194 ALA B C 1
ATOM 3950 O O . ALA B 1 194 ? -10.023 1.427 -3.871 1 95.81 194 ALA B O 1
ATOM 3951 N N . GLN B 1 195 ? -11.328 0.723 -5.559 1 96.88 195 GLN B N 1
ATOM 3952 C CA . GLN B 1 195 ? -12.453 0.462 -4.668 1 96.88 195 GLN B CA 1
ATOM 3953 C C . GLN B 1 195 ? -12.281 -0.872 -3.943 1 96.88 195 GLN B C 1
ATOM 3955 O O . GLN B 1 195 ? -11.922 -1.877 -4.562 1 96.88 195 GLN B O 1
ATOM 3960 N N . LEU B 1 196 ? -12.477 -0.812 -2.664 1 97.44 196 LEU B N 1
ATOM 3961 C CA . LEU B 1 196 ? -12.352 -2.021 -1.856 1 97.44 196 LEU B CA 1
ATOM 3962 C C . LEU B 1 196 ? -13.727 -2.553 -1.464 1 97.44 196 LEU B C 1
ATOM 3964 O O . LEU B 1 196 ? -14.547 -1.815 -0.911 1 97.44 196 LEU B O 1
ATOM 3968 N N . CYS B 1 197 ? -13.992 -3.797 -1.8 1 97.31 197 CYS B N 1
ATOM 3969 C CA . CYS B 1 197 ? -15.25 -4.465 -1.465 1 97.31 197 CYS B CA 1
ATOM 3970 C C . CYS B 1 197 ? -15 -5.652 -0.542 1 97.31 197 CYS B C 1
ATOM 3972 O O . CYS B 1 197 ? -14.344 -6.617 -0.927 1 97.31 197 CYS B O 1
ATOM 3974 N N . TYR B 1 198 ? -15.547 -5.551 0.623 1 96.56 198 TYR B N 1
ATOM 3975 C CA . TYR B 1 198 ? -15.422 -6.621 1.604 1 96.56 198 TYR B CA 1
ATOM 3976 C C . TYR B 1 198 ? -16.734 -7.367 1.768 1 96.56 198 TYR B C 1
ATOM 3978 O O . TYR B 1 198 ? -17.781 -6.75 1.969 1 96.56 198 TYR B O 1
ATOM 3986 N N . LEU B 1 199 ? -16.672 -8.656 1.641 1 97.25 199 LEU B N 1
ATOM 3987 C CA . LEU B 1 199 ? -17.859 -9.5 1.757 1 97.25 199 LEU B CA 1
ATOM 3988 C C . LEU B 1 199 ? -17.719 -10.453 2.943 1 97.25 199 LEU B C 1
ATOM 3990 O O . LEU B 1 199 ? -16.656 -11 3.191 1 97.25 199 LEU B O 1
ATOM 3994 N N . PRO B 1 200 ? -18.812 -10.656 3.65 1 96.75 200 PRO B N 1
ATOM 3995 C CA . PRO B 1 200 ? -18.75 -11.594 4.773 1 96.75 200 PRO B CA 1
ATOM 3996 C C . PRO B 1 200 ? -18.703 -13.055 4.328 1 96.75 200 PRO B C 1
ATOM 3998 O O . PRO B 1 200 ? -18.375 -13.938 5.121 1 96.75 200 PRO B O 1
ATOM 4001 N N . THR B 1 201 ? -19 -13.328 3.115 1 97.75 201 THR B N 1
ATOM 4002 C CA . THR B 1 201 ? -19.094 -14.68 2.576 1 97.75 201 THR B CA 1
ATOM 4003 C C . THR B 1 201 ? -17.719 -15.32 2.469 1 97.75 201 THR B C 1
ATOM 4005 O O . THR B 1 201 ? -16.75 -14.648 2.123 1 97.75 201 THR B O 1
ATOM 4008 N N . LEU B 1 202 ? -17.688 -16.625 2.801 1 97.88 202 LEU B N 1
ATOM 4009 C CA . LEU B 1 202 ? -16.438 -17.359 2.578 1 97.88 202 LEU B CA 1
ATOM 4010 C C . LEU B 1 202 ? -16.203 -17.594 1.09 1 97.88 202 LEU B C 1
ATOM 4012 O O . LEU B 1 202 ? -17.172 -17.781 0.333 1 97.88 202 LEU B O 1
ATOM 4016 N N . TRP B 1 203 ? -15 -17.672 0.612 1 98 203 TRP B N 1
ATOM 4017 C CA . TRP B 1 203 ? -14.609 -17.688 -0.793 1 98 203 TRP B CA 1
ATOM 4018 C C . TRP B 1 203 ? -15.328 -18.781 -1.558 1 98 203 TRP B C 1
ATOM 4020 O O . TRP B 1 203 ? -15.984 -18.531 -2.57 1 98 203 TRP B O 1
ATOM 4030 N N . PRO B 1 204 ? -15.344 -20.047 -1.062 1 98.12 204 PRO B N 1
ATOM 4031 C CA . PRO B 1 204 ? -16.016 -21.094 -1.851 1 98.12 204 PRO B CA 1
ATOM 4032 C C . PRO B 1 204 ? -17.516 -20.875 -1.956 1 98.12 204 PRO B C 1
ATOM 4034 O O . PRO B 1 204 ? -18.172 -21.453 -2.826 1 98.12 204 PRO B O 1
ATOM 4037 N N . ASN B 1 205 ? -18.078 -20.016 -1.108 1 97.88 205 ASN B N 1
ATOM 4038 C CA . ASN B 1 205 ? -19.5 -19.75 -1.091 1 97.88 205 ASN B CA 1
ATOM 4039 C C . ASN B 1 205 ? -19.859 -18.516 -1.909 1 97.88 205 ASN B C 1
ATOM 4041 O O . ASN B 1 205 ? -21.031 -18.156 -2.008 1 97.88 205 ASN B O 1
ATOM 4045 N N . LEU B 1 206 ? -18.906 -17.859 -2.471 1 98.38 206 LEU B N 1
ATOM 4046 C CA . LEU B 1 206 ? -19.156 -16.625 -3.211 1 98.38 206 LEU B CA 1
ATOM 4047 C C . LEU B 1 206 ? -20.141 -16.891 -4.352 1 98.38 206 LEU B C 1
ATOM 4049 O O . LEU B 1 206 ? -19.938 -17.797 -5.16 1 98.38 206 LEU B O 1
ATOM 4053 N N . SER B 1 207 ? -21.188 -16.125 -4.402 1 98.19 207 SER B N 1
ATOM 4054 C CA . SER B 1 207 ? -22.203 -16.25 -5.457 1 98.19 207 SER B CA 1
ATOM 4055 C C . SER B 1 207 ? -22 -15.18 -6.531 1 98.19 207 SER B C 1
ATOM 4057 O O . SER B 1 207 ? -21.312 -14.18 -6.305 1 98.19 207 SER B O 1
ATOM 4059 N N . TYR B 1 208 ? -22.625 -15.438 -7.648 1 97.62 208 TYR B N 1
ATOM 4060 C CA . TYR B 1 208 ? -22.594 -14.453 -8.719 1 97.62 208 TYR B CA 1
ATOM 4061 C C . TYR B 1 208 ? -23.219 -13.141 -8.266 1 97.62 208 TYR B C 1
ATOM 4063 O O . TYR B 1 208 ? -22.766 -12.062 -8.656 1 97.62 208 TYR B O 1
ATOM 4071 N N . LEU B 1 209 ? -24.219 -13.227 -7.469 1 97.62 209 LEU B N 1
ATOM 4072 C CA . LEU B 1 209 ? -24.891 -12.031 -6.977 1 97.62 209 LEU B CA 1
ATOM 4073 C C . LEU B 1 209 ? -23.969 -11.211 -6.09 1 97.62 209 LEU B C 1
ATOM 4075 O O . LEU B 1 209 ? -23.953 -9.977 -6.168 1 97.62 209 LEU B O 1
ATOM 4079 N N . ASP B 1 210 ? -23.25 -11.898 -5.223 1 97.75 210 ASP B N 1
ATOM 4080 C CA . ASP B 1 210 ? -22.25 -11.211 -4.41 1 97.75 210 ASP B CA 1
ATOM 4081 C C . ASP B 1 210 ? -21.25 -10.453 -5.289 1 97.75 210 ASP B C 1
ATOM 4083 O O . ASP B 1 210 ? -20.969 -9.281 -5.039 1 97.75 210 ASP B O 1
ATOM 4087 N N . PHE B 1 211 ? -20.844 -11.18 -6.27 1 97.94 211 PHE B N 1
ATOM 4088 C CA . PHE B 1 211 ? -19.844 -10.641 -7.195 1 97.94 211 PHE B CA 1
ATOM 4089 C C . PHE B 1 211 ? -20.422 -9.461 -7.973 1 97.94 211 PHE B C 1
ATOM 4091 O O . PHE B 1 211 ? -19.797 -8.406 -8.055 1 97.94 211 PHE B O 1
ATOM 4098 N N . ALA B 1 212 ? -21.609 -9.586 -8.484 1 97.31 212 ALA B N 1
ATOM 4099 C CA . ALA B 1 212 ? -22.281 -8.562 -9.289 1 97.31 212 ALA B CA 1
ATOM 4100 C C . ALA B 1 212 ? -22.516 -7.301 -8.469 1 97.31 212 ALA B C 1
ATOM 4102 O O . ALA B 1 212 ? -22.422 -6.188 -8.992 1 97.31 212 ALA B O 1
ATOM 4103 N N . ARG B 1 213 ? -22.828 -7.434 -7.262 1 97.12 213 ARG B N 1
ATOM 4104 C CA . ARG B 1 213 ? -23.031 -6.289 -6.383 1 97.12 213 ARG B CA 1
ATOM 4105 C C . ARG B 1 213 ? -21.766 -5.461 -6.25 1 97.12 213 ARG B C 1
ATOM 4107 O O . ARG B 1 213 ? -21.812 -4.23 -6.254 1 97.12 213 ARG B O 1
ATOM 4114 N N . CYS B 1 214 ? -20.656 -6.141 -6.098 1 97.06 214 CYS B N 1
ATOM 4115 C CA . CYS B 1 214 ? -19.391 -5.441 -6.016 1 97.06 214 CYS B CA 1
ATOM 4116 C C . CYS B 1 214 ? -19.094 -4.695 -7.312 1 97.06 214 CYS B C 1
ATOM 4118 O O . CYS B 1 214 ? -18.656 -3.541 -7.285 1 97.06 214 CYS B O 1
ATOM 4120 N N . VAL B 1 215 ? -19.328 -5.348 -8.438 1 97.06 215 VAL B N 1
ATOM 4121 C CA . VAL B 1 215 ? -19.078 -4.746 -9.742 1 97.06 215 VAL B CA 1
ATOM 4122 C C . VAL B 1 215 ? -19.984 -3.537 -9.938 1 97.06 215 VAL B C 1
ATOM 4124 O O . VAL B 1 215 ? -19.547 -2.49 -10.414 1 97.06 215 VAL B O 1
ATOM 4127 N N . LEU B 1 216 ? -21.266 -3.639 -9.539 1 96.5 216 LEU B N 1
ATOM 4128 C CA . LEU B 1 216 ? -22.219 -2.541 -9.656 1 96.5 216 LEU B CA 1
ATOM 4129 C C . LEU B 1 216 ? -21.797 -1.361 -8.789 1 96.5 216 LEU B C 1
ATOM 4131 O O . LEU B 1 216 ? -21.906 -0.206 -9.203 1 96.5 216 LEU B O 1
ATOM 4135 N N . SER B 1 217 ? -21.375 -1.7 -7.621 1 94.94 217 SER B N 1
ATOM 4136 C CA . SER B 1 217 ? -20.875 -0.652 -6.73 1 94.94 217 SER B CA 1
ATOM 4137 C C . SER B 1 217 ? -19.703 0.096 -7.355 1 94.94 217 SER B C 1
ATOM 4139 O O . SER B 1 217 ? -19.656 1.327 -7.324 1 94.94 217 SER B O 1
ATOM 4141 N N . TYR B 1 218 ? -18.812 -0.644 -7.922 1 95.56 218 TYR B N 1
ATOM 4142 C CA . TYR B 1 218 ? -17.672 -0.031 -8.609 1 95.56 218 TYR B CA 1
ATOM 4143 C C . TYR B 1 218 ? -18.156 0.849 -9.758 1 95.56 218 TYR B C 1
ATOM 4145 O O . TYR B 1 218 ? -17.672 1.975 -9.922 1 95.56 218 TYR B O 1
ATOM 4153 N N . GLN B 1 219 ? -19.016 0.343 -10.562 1 94.12 219 GLN B N 1
ATOM 4154 C CA . GLN B 1 219 ? -19.484 1.077 -11.727 1 94.12 219 GLN B CA 1
ATOM 4155 C C . GLN B 1 219 ? -20.094 2.416 -11.32 1 94.12 219 GLN B C 1
ATOM 4157 O O . GLN B 1 219 ? -19.938 3.418 -12.016 1 94.12 219 GLN B O 1
ATOM 4162 N N . ARG B 1 220 ? -20.766 2.455 -10.211 1 93.06 220 ARG B N 1
ATOM 4163 C CA . ARG B 1 220 ? -21.375 3.678 -9.719 1 93.06 220 ARG B CA 1
ATOM 4164 C C . ARG B 1 220 ? -20.328 4.715 -9.344 1 93.06 220 ARG B C 1
ATOM 4166 O O . ARG B 1 220 ? -20.594 5.918 -9.398 1 93.06 220 ARG B O 1
ATOM 4173 N N . HIS B 1 221 ? -19.141 4.199 -8.977 1 91.69 221 HIS B N 1
ATOM 4174 C CA . HIS B 1 221 ? -18.094 5.09 -8.484 1 91.69 221 HIS B CA 1
ATOM 4175 C C . HIS B 1 221 ? -16.969 5.227 -9.508 1 91.69 221 HIS B C 1
ATOM 4177 O O . HIS B 1 221 ? -15.969 5.902 -9.25 1 91.69 221 HIS B O 1
ATOM 4183 N N . ALA B 1 222 ? -17.094 4.637 -10.625 1 90.38 222 ALA B N 1
ATOM 4184 C CA . ALA B 1 222 ? -16.016 4.508 -11.602 1 90.38 222 ALA B CA 1
ATOM 4185 C C . ALA B 1 222 ? -15.539 5.875 -12.078 1 90.38 222 ALA B C 1
ATOM 4187 O O . ALA B 1 222 ? -14.336 6.098 -12.25 1 90.38 222 ALA B O 1
ATOM 4188 N N . GLY B 1 223 ? -16.5 6.762 -12.328 1 89.38 223 GLY B N 1
ATOM 4189 C CA . GLY B 1 223 ? -16.125 8.094 -12.773 1 89.38 223 GLY B CA 1
ATOM 4190 C C . GLY B 1 223 ? -15.242 8.836 -11.781 1 89.38 223 GLY B C 1
ATOM 4191 O O . GLY B 1 223 ? -14.219 9.398 -12.156 1 89.38 223 GLY B O 1
ATOM 4192 N N . ALA B 1 224 ? -15.602 8.805 -10.562 1 86.44 224 ALA B N 1
ATOM 4193 C CA . ALA B 1 224 ? -14.844 9.469 -9.508 1 86.44 224 ALA B CA 1
ATOM 4194 C C . ALA B 1 224 ? -13.461 8.844 -9.344 1 86.44 224 ALA B C 1
ATOM 4196 O O . ALA B 1 224 ? -12.469 9.555 -9.18 1 86.44 224 ALA B O 1
ATOM 4197 N N . LEU B 1 225 ? -13.43 7.609 -9.43 1 88.25 225 LEU B N 1
ATOM 4198 C CA . LEU B 1 225 ? -12.172 6.891 -9.281 1 88.25 225 LEU B CA 1
ATOM 4199 C C . LEU B 1 225 ? -11.234 7.188 -10.445 1 88.25 225 LEU B C 1
ATOM 4201 O O . LEU B 1 225 ? -10.031 7.359 -10.25 1 88.25 225 LEU B O 1
ATOM 4205 N N . ALA B 1 226 ? -11.766 7.262 -11.586 1 88.19 226 ALA B N 1
ATOM 4206 C CA . ALA B 1 226 ? -10.969 7.598 -12.766 1 88.19 226 ALA B CA 1
ATOM 4207 C C . ALA B 1 226 ? -10.383 9 -12.648 1 88.19 226 ALA B C 1
ATOM 4209 O O . ALA B 1 226 ? -9.234 9.234 -13.039 1 88.19 226 ALA B O 1
ATOM 4210 N N . ALA B 1 227 ? -11.148 9.867 -12.148 1 84.69 227 ALA B N 1
ATOM 4211 C CA . ALA B 1 227 ? -10.688 11.242 -11.961 1 84.69 227 ALA B CA 1
ATOM 4212 C C . ALA B 1 227 ? -9.523 11.297 -10.977 1 84.69 227 ALA B C 1
ATOM 4214 O O . ALA B 1 227 ? -8.547 12.023 -11.195 1 84.69 227 ALA B O 1
ATOM 4215 N N . LEU B 1 228 ? -9.617 10.539 -10 1 83.5 228 LEU B N 1
ATOM 4216 C CA . LEU B 1 228 ? -8.562 10.477 -8.992 1 83.5 228 LEU B CA 1
ATOM 4217 C C . LEU B 1 228 ? -7.277 9.906 -9.594 1 83.5 228 LEU B C 1
ATOM 4219 O O . LEU B 1 228 ? -6.188 10.43 -9.336 1 83.5 228 LEU B O 1
ATOM 4223 N N . ARG B 1 229 ? -7.418 8.938 -10.344 1 85.25 229 ARG B N 1
ATOM 4224 C CA . ARG B 1 229 ? -6.262 8.32 -10.992 1 85.25 229 ARG B CA 1
ATOM 4225 C C . ARG B 1 229 ? -5.609 9.289 -11.977 1 85.25 229 ARG B C 1
ATOM 4227 O O . ARG B 1 229 ? -4.383 9.352 -12.078 1 85.25 229 ARG B O 1
ATOM 4234 N N . ARG B 1 230 ? -6.422 9.977 -12.648 1 83.5 230 ARG B N 1
ATOM 4235 C CA . ARG B 1 230 ? -5.906 10.961 -13.594 1 83.5 230 ARG B CA 1
ATOM 4236 C C . ARG B 1 230 ? -5.113 12.047 -12.883 1 83.5 230 ARG B C 1
ATOM 4238 O O . ARG B 1 230 ? -4.043 12.453 -13.344 1 83.5 230 ARG B O 1
ATOM 4245 N N . ALA B 1 231 ? -5.645 12.445 -11.82 1 81.38 231 ALA B N 1
ATOM 4246 C CA . ALA B 1 231 ? -4.953 13.461 -11.031 1 81.38 231 ALA B CA 1
ATOM 4247 C C . ALA B 1 231 ? -3.6 12.945 -10.547 1 81.38 231 ALA B C 1
ATOM 4249 O O . ALA B 1 231 ? -2.598 13.664 -10.609 1 81.38 231 ALA B O 1
ATOM 4250 N N . ALA B 1 232 ? -3.594 11.742 -10.148 1 80.75 232 ALA B N 1
ATOM 4251 C CA . ALA B 1 232 ? -2.357 11.109 -9.695 1 80.75 232 ALA B CA 1
ATOM 4252 C C . ALA B 1 232 ? -1.353 10.984 -10.836 1 80.75 232 ALA B C 1
ATOM 4254 O O . ALA B 1 232 ? -0.156 11.211 -10.641 1 80.75 232 ALA B O 1
ATOM 4255 N N . GLY B 1 233 ? -1.862 10.578 -11.961 1 78.31 233 GLY B N 1
ATOM 4256 C CA . GLY B 1 233 ? -1.01 10.445 -13.133 1 78.31 233 GLY B CA 1
ATOM 4257 C C . GLY B 1 233 ? -0.378 11.75 -13.562 1 78.31 233 GLY B C 1
ATOM 4258 O O . GLY B 1 233 ? 0.803 11.789 -13.914 1 78.31 233 GLY B O 1
ATOM 4259 N N . GLU B 1 234 ? -1.12 12.812 -13.531 1 76.88 234 GLU B N 1
ATOM 4260 C CA . GLU B 1 234 ? -0.642 14.133 -13.914 1 76.88 234 GLU B CA 1
ATOM 4261 C C . GLU B 1 234 ? 0.454 14.625 -12.969 1 76.88 234 GLU B C 1
ATOM 4263 O O . GLU B 1 234 ? 1.433 15.234 -13.406 1 76.88 234 GLU B O 1
ATOM 4268 N N . ARG B 1 235 ? 0.301 14.359 -11.758 1 73.44 235 ARG B N 1
ATOM 4269 C CA . ARG B 1 235 ? 1.294 14.719 -10.75 1 73.44 235 ARG B CA 1
ATOM 4270 C C . ARG B 1 235 ? 2.627 14.031 -11.023 1 73.44 235 ARG B C 1
ATOM 4272 O O . ARG B 1 235 ? 3.684 14.664 -10.953 1 73.44 235 ARG B O 1
ATOM 4279 N N . LEU B 1 236 ? 2.438 12.844 -11.289 1 67.62 236 LEU B N 1
ATOM 4280 C CA . LEU B 1 236 ? 3.621 12.023 -11.516 1 67.62 236 LEU B CA 1
ATOM 4281 C C . LEU B 1 236 ? 4.387 12.492 -12.75 1 67.62 236 LEU B C 1
ATOM 4283 O O . LEU B 1 236 ? 5.621 12.484 -12.758 1 67.62 236 LEU B O 1
ATOM 4287 N N . GLU B 1 237 ? 3.68 13.031 -13.695 1 65.69 237 GLU B N 1
ATOM 4288 C CA . GLU B 1 237 ? 4.273 13.562 -14.914 1 65.69 237 GLU B CA 1
ATOM 4289 C C . GLU B 1 237 ? 4.945 14.914 -14.664 1 65.69 237 GLU B C 1
ATOM 4291 O O . GLU B 1 237 ? 6.016 15.188 -15.203 1 65.69 237 GLU B O 1
ATOM 4296 N N . ARG B 1 238 ? 4.43 15.664 -13.812 1 63.72 238 ARG B N 1
ATOM 4297 C CA . ARG B 1 238 ? 4.98 16.984 -13.492 1 63.72 238 ARG B CA 1
ATOM 4298 C C . ARG B 1 238 ? 6.273 16.859 -12.695 1 63.72 238 ARG B C 1
ATOM 4300 O O . ARG B 1 238 ? 7.223 17.609 -12.922 1 63.72 238 ARG B O 1
ATOM 4307 N N . ARG B 1 239 ? 6.336 15.969 -11.844 1 60.78 239 ARG B N 1
ATOM 4308 C CA . ARG B 1 239 ? 7.527 15.766 -11.023 1 60.78 239 ARG B CA 1
ATOM 4309 C C . ARG B 1 239 ? 8.703 15.305 -11.883 1 60.78 239 ARG B C 1
ATOM 4311 O O . ARG B 1 239 ? 9.844 15.703 -11.641 1 60.78 239 ARG B O 1
ATOM 4318 N N . LYS B 1 240 ? 8.398 14.477 -12.82 1 59.12 240 LYS B N 1
ATOM 4319 C CA . LYS B 1 240 ? 9.43 14.055 -13.766 1 59.12 240 LYS B CA 1
ATOM 4320 C C . LYS B 1 240 ? 10.102 15.258 -14.422 1 59.12 240 LYS B C 1
ATOM 4322 O O . LYS B 1 240 ? 11.328 15.297 -14.555 1 59.12 240 LYS B O 1
ATOM 4327 N N . LEU B 1 241 ? 9.234 16.156 -14.594 1 48.62 241 LEU B N 1
ATOM 4328 C CA . LEU B 1 241 ? 9.711 17.344 -15.273 1 48.62 241 LEU B CA 1
ATOM 4329 C C . LEU B 1 241 ? 10.539 18.219 -14.336 1 48.62 241 LEU B C 1
ATOM 4331 O O . LEU B 1 241 ? 11.555 18.781 -14.742 1 48.62 241 LEU B O 1
ATOM 4335 N N . ARG B 1 242 ? 10.227 18.188 -13.086 1 52.5 242 ARG B N 1
ATOM 4336 C CA . ARG B 1 242 ? 10.961 18.984 -12.102 1 52.5 242 ARG B CA 1
ATOM 4337 C C . ARG B 1 242 ? 12.289 18.328 -11.75 1 52.5 242 ARG B C 1
ATOM 4339 O O . ARG B 1 242 ? 13.289 19.016 -11.531 1 52.5 242 ARG B O 1
ATOM 4346 N N . SER B 1 243 ? 12.281 17.078 -11.555 1 51.78 243 SER B N 1
ATOM 4347 C CA . SER B 1 243 ? 13.508 16.344 -11.25 1 51.78 243 SER B CA 1
ATOM 4348 C C . SER B 1 243 ? 14.547 16.516 -12.359 1 51.78 243 SER B C 1
ATOM 4350 O O . SER B 1 243 ? 15.75 16.547 -12.094 1 51.78 243 SER B O 1
ATOM 4352 N N . TRP B 1 244 ? 14.008 16.719 -13.531 1 43.16 244 TRP B N 1
ATOM 4353 C CA . TRP B 1 244 ? 14.898 16.969 -14.664 1 43.16 244 TRP B CA 1
ATOM 4354 C C . TRP B 1 244 ? 15.453 18.391 -14.609 1 43.16 244 TRP B C 1
ATOM 4356 O O . TRP B 1 244 ? 16.562 18.641 -15.086 1 43.16 244 TRP B O 1
ATOM 4366 N N . ALA B 1 245 ? 14.742 19.281 -13.898 1 40.06 245 ALA B N 1
ATOM 4367 C CA . ALA B 1 245 ? 15.148 20.688 -13.836 1 40.06 245 ALA B CA 1
ATOM 4368 C C . ALA B 1 245 ? 16.109 20.922 -12.68 1 40.06 245 ALA B C 1
ATOM 4370 O O . ALA B 1 245 ? 16.812 21.938 -12.648 1 40.06 245 ALA B O 1
ATOM 4371 N N . ALA B 1 246 ? 16.156 20.141 -11.68 1 39.91 246 ALA B N 1
ATOM 4372 C CA . ALA B 1 246 ? 17.078 20.422 -10.586 1 39.91 246 ALA B CA 1
ATOM 4373 C C . ALA B 1 246 ? 18.531 20.312 -11.039 1 39.91 246 ALA B C 1
ATOM 4375 O O . ALA B 1 246 ? 18.922 19.297 -11.609 1 39.91 246 ALA B O 1
ATOM 4376 N N . PRO B 1 247 ? 19.266 21.422 -11.109 1 34 247 PRO B N 1
ATOM 4377 C CA . PRO B 1 247 ? 20.656 21.469 -11.539 1 34 247 PRO B CA 1
ATOM 4378 C C . PRO B 1 247 ? 21.531 20.453 -10.805 1 34 247 PRO B C 1
ATOM 4380 O O . PRO B 1 247 ? 21.406 20.297 -9.594 1 34 247 PRO B O 1
ATOM 4383 N N . TRP B 1 248 ? 21.906 19.422 -11.406 1 31.69 248 TRP B N 1
ATOM 4384 C CA . TRP B 1 248 ? 23.047 18.688 -10.867 1 31.69 248 TRP B CA 1
ATOM 4385 C C . TRP B 1 248 ? 24.188 19.641 -10.508 1 31.69 248 TRP B C 1
ATOM 4387 O O . TRP B 1 248 ? 24.703 20.359 -11.359 1 31.69 248 TRP B O 1
ATOM 4397 N N . ILE B 1 249 ? 24.25 20.234 -9.414 1 31.5 249 ILE B N 1
ATOM 4398 C CA . ILE B 1 249 ? 25.406 21.016 -9.008 1 31.5 249 ILE B CA 1
ATOM 4399 C C . ILE B 1 249 ? 26.688 20.219 -9.242 1 31.5 249 ILE B C 1
ATOM 4401 O O . ILE B 1 249 ? 27.078 19.422 -8.391 1 31.5 249 ILE B O 1
ATOM 4405 N N . GLY B 1 250 ? 26.938 19.625 -10.367 1 27.19 250 GLY B N 1
ATOM 4406 C CA . GLY B 1 250 ? 28.328 19.312 -10.68 1 27.19 250 GLY B CA 1
ATOM 4407 C C . GLY B 1 250 ? 29.25 20.516 -10.586 1 27.19 250 GLY B C 1
ATOM 4408 O O . GLY B 1 250 ? 28.797 21.656 -10.633 1 27.19 250 GLY B O 1
ATOM 4409 N N . GLY B 1 251 ? 30.562 20.359 -10.039 1 27.11 251 GLY B N 1
ATOM 4410 C CA . GLY B 1 251 ? 31.656 21.312 -10.039 1 27.11 251 GLY B CA 1
ATOM 4411 C C . GLY B 1 251 ? 31.703 22.156 -11.297 1 27.11 251 GLY B C 1
ATOM 4412 O O . GLY B 1 251 ? 31.109 21.797 -12.312 1 27.11 251 GLY B O 1
ATOM 4413 N N . SER B 1 252 ? 32.375 23.328 -11.258 1 27.36 252 SER B N 1
ATOM 4414 C CA . SER B 1 252 ? 32.625 24.547 -12.023 1 27.36 252 SER B CA 1
ATOM 4415 C C . SER B 1 252 ? 33.156 24.219 -13.414 1 27.36 252 SER B C 1
ATOM 4417 O O . SER B 1 252 ? 33.781 25.078 -14.062 1 27.36 252 SER B O 1
ATOM 4419 N N . GLY B 1 253 ? 33.312 23.078 -14.023 1 24.7 253 GLY B N 1
ATOM 4420 C CA . GLY B 1 253 ? 34.031 23.422 -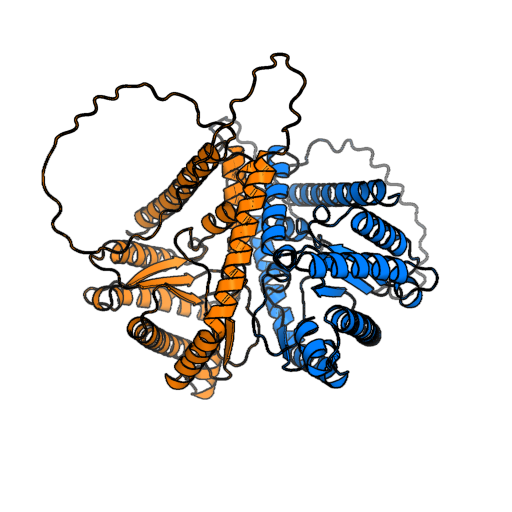15.242 1 24.7 253 GLY B CA 1
ATOM 4421 C C . GLY B 1 253 ? 33.25 24.391 -16.125 1 24.7 253 GLY B C 1
ATOM 4422 O O . GLY B 1 253 ? 32.062 24.562 -15.969 1 24.7 253 GLY B O 1
ATOM 4423 N N . GLU B 1 254 ? 33.938 25.219 -17.078 1 25.88 254 GLU B N 1
ATOM 4424 C CA . GLU B 1 254 ? 33.812 26.469 -17.812 1 25.88 254 GLU B CA 1
ATOM 4425 C C . GLU B 1 254 ? 32.562 26.484 -18.688 1 25.88 254 GLU B C 1
ATOM 4427 O O . GLU B 1 254 ? 31.859 27.5 -18.734 1 25.88 254 GLU B O 1
ATOM 4432 N N . GLY B 1 255 ? 32.469 25.656 -19.75 1 26.62 255 GLY B N 1
ATOM 4433 C CA . GLY B 1 255 ? 32.094 26.281 -21.016 1 26.62 255 GLY B CA 1
ATOM 4434 C C . GLY B 1 255 ? 30.594 26.516 -21.141 1 26.62 255 GLY B C 1
ATOM 4435 O O . GLY B 1 255 ? 29.797 25.75 -20.594 1 26.62 255 GLY B O 1
ATOM 4436 N N . PRO B 1 256 ? 30.078 27.734 -21.281 1 28.38 256 PRO B N 1
ATOM 4437 C CA . PRO B 1 256 ? 28.734 28.312 -21.25 1 28.38 256 PRO B CA 1
ATOM 4438 C C . PRO B 1 256 ? 27.812 27.672 -22.281 1 28.38 256 PRO B C 1
ATOM 4440 O O . PRO B 1 256 ? 26.688 28.156 -22.484 1 28.38 256 PRO B O 1
ATOM 4443 N N . GLY B 1 257 ? 28 26.406 -22.781 1 23.69 257 GLY B N 1
ATOM 4444 C CA . GLY B 1 257 ? 27.219 26.25 -24 1 23.69 257 GLY B CA 1
ATOM 4445 C C . GLY B 1 257 ? 25.719 26.344 -23.766 1 23.69 257 GLY B C 1
ATOM 4446 O O . GLY B 1 257 ? 25.234 26.062 -22.672 1 23.69 257 GLY B O 1
ATOM 4447 N N . ARG B 1 258 ? 25 27.234 -24.5 1 25.28 258 ARG B N 1
ATOM 4448 C CA . ARG B 1 258 ? 23.609 27.625 -24.531 1 25.28 258 ARG B CA 1
ATOM 4449 C C . ARG B 1 258 ? 22.688 26.422 -24.656 1 25.28 258 ARG B C 1
ATOM 4451 O O . ARG B 1 258 ? 22.797 25.641 -25.609 1 25.28 258 ARG B O 1
ATOM 4458 N N . PRO B 1 259 ? 22.328 25.734 -23.594 1 24.69 259 PRO B N 1
ATOM 4459 C CA . PRO B 1 259 ? 21.594 24.469 -23.812 1 24.69 259 PRO B CA 1
ATOM 4460 C C . PRO B 1 259 ? 20.266 24.688 -24.531 1 24.69 259 PRO B C 1
ATOM 4462 O O . PRO B 1 259 ? 19.641 25.734 -24.375 1 24.69 259 PRO B O 1
ATOM 4465 N N . GLY B 1 260 ? 20.109 24.25 -25.812 1 21.98 260 GLY B N 1
ATOM 4466 C CA . GLY B 1 260 ? 18.984 24.266 -26.75 1 21.98 260 GLY B CA 1
ATOM 4467 C C . GLY B 1 260 ? 17.688 23.828 -26.109 1 21.98 260 GLY B C 1
ATOM 4468 O O . GLY B 1 260 ? 17.672 23.016 -25.188 1 21.98 260 GLY B O 1
ATOM 4469 N N . VAL B 1 261 ? 16.656 24.672 -26.172 1 21.17 261 VAL B N 1
ATOM 4470 C CA . VAL B 1 261 ? 15.25 24.625 -25.75 1 21.17 261 VAL B CA 1
ATOM 4471 C C . VAL B 1 261 ? 14.586 23.391 -26.359 1 21.17 261 VAL B C 1
ATOM 4473 O O . VAL B 1 261 ? 14.445 23.281 -27.578 1 21.17 261 VAL B O 1
ATOM 4476 N N . LEU B 1 262 ? 14.914 22.172 -25.969 1 21.31 262 LEU B N 1
ATOM 4477 C CA . LEU B 1 262 ? 14.258 21 -26.547 1 21.31 262 LEU B CA 1
ATOM 4478 C C . LEU B 1 262 ? 12.75 21.062 -26.328 1 21.31 262 LEU B C 1
ATOM 4480 O O . LEU B 1 262 ? 12.289 21.203 -25.203 1 21.31 262 LEU B O 1
ATOM 4484 N N . GLN B 1 263 ? 11.969 21.484 -27.312 1 19.86 263 GLN B N 1
ATOM 4485 C CA . GLN B 1 263 ? 10.523 21.438 -27.516 1 19.86 263 GLN B CA 1
ATOM 4486 C C . GLN B 1 263 ? 10.008 20 -27.406 1 19.86 263 GLN B C 1
ATOM 4488 O O . GLN B 1 263 ? 10.375 19.141 -28.203 1 19.86 263 GLN B O 1
ATOM 4493 N N . VAL B 1 264 ? 9.891 19.5 -26.219 1 20.11 264 VAL B N 1
ATOM 4494 C CA . VAL B 1 264 ? 9.367 18.156 -26.016 1 20.11 264 VAL B CA 1
ATOM 4495 C C . VAL B 1 264 ? 7.918 18.078 -26.5 1 20.11 264 VAL B C 1
ATOM 4497 O O . VAL B 1 264 ? 7.059 18.828 -26.031 1 20.11 264 VAL B O 1
ATOM 4500 N N . LEU B 1 265 ? 7.656 17.766 -27.812 1 19.62 265 LEU B N 1
ATOM 4501 C CA . LEU B 1 265 ? 6.371 17.438 -28.406 1 19.62 265 LEU B CA 1
ATOM 4502 C C . LEU B 1 265 ? 5.734 16.234 -27.719 1 19.62 265 LEU B C 1
ATOM 4504 O O . LEU B 1 265 ? 6.301 15.148 -27.719 1 19.62 265 LEU B O 1
ATOM 4508 N N . LEU B 1 266 ? 5.059 16.516 -26.688 1 19.66 266 LEU B N 1
ATOM 4509 C CA . LEU B 1 266 ? 4.238 15.508 -26.016 1 19.66 266 LEU B CA 1
ATOM 4510 C C . LEU B 1 266 ? 3.152 14.984 -26.953 1 19.66 266 LEU B C 1
ATOM 4512 O O . LEU B 1 266 ? 2.281 15.734 -27.391 1 19.66 266 LEU B O 1
ATOM 4516 N N . ILE B 1 267 ? 3.51 14.125 -27.891 1 20.34 267 ILE B N 1
ATOM 4517 C CA . ILE B 1 267 ? 2.561 13.484 -28.781 1 20.34 267 ILE B CA 1
ATOM 4518 C C . ILE B 1 267 ? 1.539 12.688 -27.984 1 20.34 267 ILE B C 1
ATOM 4520 O O . ILE B 1 267 ? 1.905 11.781 -27.219 1 20.34 267 ILE B O 1
ATOM 4524 N N . ARG B 1 268 ? 0.509 13.398 -27.578 1 21.2 268 ARG B N 1
ATOM 4525 C CA . ARG B 1 268 ? -0.706 12.742 -27.094 1 21.2 268 ARG B CA 1
ATOM 4526 C C . ARG B 1 268 ? -1.245 11.766 -28.141 1 21.2 268 ARG B C 1
ATOM 4528 O O . ARG B 1 268 ? -1.573 12.164 -29.25 1 21.2 268 ARG B O 1
ATOM 4535 N N . CYS B 1 269 ? -0.714 10.547 -28.172 1 20.56 269 CYS B N 1
ATOM 4536 C CA . CYS B 1 269 ? -1.272 9.508 -29.016 1 20.56 269 CYS B CA 1
ATOM 4537 C C . CYS B 1 269 ? -2.779 9.391 -28.828 1 20.56 269 CYS B C 1
ATOM 4539 O O . CYS B 1 269 ? -3.242 9.039 -27.734 1 20.56 269 CYS B O 1
ATOM 4541 N N . ALA B 1 270 ? -3.576 10.398 -29.266 1 21.69 270 ALA B N 1
ATOM 4542 C CA . ALA B 1 270 ? -5.02 10.297 -29.484 1 21.69 270 ALA B CA 1
ATOM 4543 C C . ALA B 1 270 ? -5.387 8.984 -30.172 1 21.69 270 ALA B C 1
ATOM 4545 O O . ALA B 1 270 ? -4.77 8.609 -31.172 1 21.69 270 ALA B O 1
ATOM 4546 N N . ALA B 1 271 ? -6.023 8.102 -29.359 1 19.14 271 ALA B N 1
ATOM 4547 C CA . ALA B 1 271 ? -6.746 6.938 -29.875 1 19.14 271 ALA B CA 1
ATOM 4548 C C . ALA B 1 271 ? -7.676 7.336 -31.016 1 19.14 271 ALA B C 1
ATOM 4550 O O . ALA B 1 271 ? -8.68 8.023 -30.797 1 19.14 271 ALA B O 1
ATOM 4551 N N . ALA B 1 272 ? -7.148 7.949 -32.125 1 20.61 272 ALA B N 1
ATOM 4552 C CA . ALA B 1 272 ? -7.969 8.078 -33.312 1 20.61 272 ALA B CA 1
ATOM 4553 C C . ALA B 1 272 ? -8.641 6.754 -33.656 1 20.61 272 ALA B C 1
ATOM 4555 O O . ALA B 1 272 ? -7.969 5.746 -33.875 1 20.61 272 ALA B O 1
ATOM 4556 N N . LEU B 1 273 ? -9.836 6.527 -33.125 1 19.17 273 LEU B N 1
ATOM 4557 C CA . LEU B 1 273 ? -10.797 5.559 -33.656 1 19.17 273 LEU B CA 1
ATOM 4558 C C . LEU B 1 273 ? -10.875 5.637 -35.156 1 19.17 273 LEU B C 1
ATOM 4560 O O . LEU B 1 273 ? -10.664 6.703 -35.75 1 19.17 273 LEU B O 1
ATOM 4564 N N . GLY B 1 274 ? -10.891 4.426 -35.844 1 19.02 274 GLY B N 1
ATOM 4565 C CA . GLY B 1 274 ? -10.883 3.744 -37.125 1 19.02 274 GLY B CA 1
ATOM 4566 C C . GLY B 1 274 ? -11.977 4.223 -38.062 1 19.02 274 GLY B C 1
ATOM 4567 O O . GLY B 1 274 ? -13.055 3.639 -38.094 1 19.02 274 GLY B O 1
ATOM 4568 N N . ALA B 1 275 ? -12.352 5.586 -38.094 1 19.34 275 ALA B N 1
ATOM 4569 C CA . ALA B 1 275 ? -13.297 5.613 -39.188 1 19.34 275 ALA B CA 1
ATOM 4570 C C . ALA B 1 275 ? -12.688 5 -40.438 1 19.34 275 ALA B C 1
ATOM 4572 O O . ALA B 1 275 ? -11.469 5.008 -40.625 1 19.34 275 ALA B O 1
ATOM 4573 N N . GLY B 1 276 ? -13.477 4.191 -41.344 1 18.67 276 GLY B N 1
ATOM 4574 C CA . GLY B 1 276 ? -13.312 3.268 -42.438 1 18.67 276 GLY B CA 1
ATOM 4575 C C . GLY B 1 276 ? -12.656 3.898 -43.656 1 18.67 276 GLY B C 1
ATOM 4576 O O . GLY B 1 276 ? -12.445 3.23 -44.656 1 18.67 276 GLY B O 1
ATOM 4577 N N . GLY B 1 277 ? -12.727 5.27 -43.812 1 18.45 277 GLY B N 1
ATOM 4578 C CA . GLY B 1 277 ? -12.773 5.434 -45.25 1 18.45 277 GLY B CA 1
ATOM 4579 C C . GLY B 1 277 ? -11.492 5.02 -45.938 1 18.45 277 GLY B C 1
ATOM 4580 O O . GLY B 1 277 ? -10.453 4.883 -45.312 1 18.45 277 GLY B O 1
ATOM 4581 N N . ARG B 1 278 ? -11.633 4.617 -47.312 1 20.53 278 ARG B N 1
ATOM 4582 C CA . ARG B 1 278 ? -10.828 3.938 -48.312 1 20.53 278 ARG B CA 1
ATOM 4583 C C . ARG B 1 278 ? -9.586 4.742 -48.656 1 20.53 278 ARG B C 1
ATOM 4585 O O . ARG B 1 278 ? -8.898 4.453 -49.656 1 20.53 278 ARG B O 1
ATOM 4592 N N . LEU B 1 279 ? -9.016 5.68 -47.812 1 17.69 279 LEU B N 1
ATOM 4593 C CA . LEU B 1 279 ? -8.148 6.508 -48.625 1 17.69 279 LEU B CA 1
ATOM 4594 C C . LEU B 1 279 ? -7.031 5.672 -49.25 1 17.69 279 LEU B C 1
ATOM 4596 O O . LEU B 1 279 ? -6.598 4.676 -48.656 1 17.69 279 LEU B O 1
ATOM 4600 N N . GLY B 1 280 ? -6.703 6.043 -50.562 1 16.5 280 GLY B N 1
ATOM 4601 C CA . GLY B 1 280 ? -5.879 5.602 -51.688 1 16.5 280 GLY B CA 1
ATOM 4602 C C . GLY B 1 280 ? -4.422 5.395 -51.312 1 16.5 280 GLY B C 1
ATOM 4603 O O . GLY B 1 280 ? -3.984 5.844 -50.25 1 16.5 280 GLY B O 1
ATOM 4604 N N . ALA B 1 281 ? -3.576 4.984 -52.406 1 16.78 281 ALA B N 1
ATOM 4605 C CA . ALA B 1 281 ? -2.445 4.105 -52.688 1 16.78 281 ALA B CA 1
ATOM 4606 C C . ALA B 1 281 ? -1.178 4.609 -52 1 16.78 281 ALA B C 1
ATOM 4608 O O . ALA B 1 281 ? -1.14 5.738 -51.5 1 16.78 281 ALA B O 1
ATOM 4609 N N . GLY B 1 282 ? -0.041 4.305 -52.688 1 15.59 282 GLY B N 1
ATOM 4610 C CA . GLY B 1 282 ? 1.19 3.529 -52.688 1 15.59 282 GLY B CA 1
ATOM 4611 C C . GLY B 1 282 ? 2.41 4.352 -52.312 1 15.59 282 GLY B C 1
ATOM 4612 O O . GLY B 1 282 ? 3.521 3.824 -52.25 1 15.59 282 GLY B O 1
ATOM 4613 N N . LYS B 1 283 ? 2.328 5.758 -52.438 1 17.14 283 LYS B N 1
ATOM 4614 C CA . LYS B 1 283 ? 3.613 6.262 -52.906 1 17.14 283 LYS B CA 1
ATOM 4615 C C . LYS B 1 283 ? 4.719 5.988 -51.906 1 17.14 283 LYS B C 1
ATOM 4617 O O . LYS B 1 283 ? 4.473 5.996 -50.688 1 17.14 283 LYS B O 1
ATOM 4622 N N . GLY B 1 284 ? 5.805 5.324 -52.344 1 16.88 284 GLY B N 1
ATOM 4623 C CA . GLY B 1 284 ? 7.09 4.762 -51.938 1 16.88 284 GLY B CA 1
ATOM 4624 C C . GLY B 1 284 ? 7.969 5.746 -51.188 1 16.88 284 GLY B C 1
ATOM 4625 O O . GLY B 1 284 ? 9.141 5.465 -50.938 1 16.88 284 GLY B O 1
ATOM 4626 N N . CYS B 1 285 ? 7.457 6.68 -50.375 1 16.39 285 CYS B N 1
ATOM 4627 C CA . CYS B 1 285 ? 8.492 7.676 -50.156 1 16.39 285 CYS B CA 1
ATOM 4628 C C . CYS B 1 285 ? 9.711 7.055 -49.469 1 16.39 285 CYS B C 1
ATOM 4630 O O . CYS B 1 285 ? 9.586 6.438 -48.406 1 16.39 285 CYS B O 1
ATOM 4632 N N . VAL B 1 286 ? 10.664 6.57 -50.219 1 16.8 286 VAL B N 1
ATOM 4633 C CA . VAL B 1 286 ? 11.969 6.008 -49.875 1 16.8 286 VAL B CA 1
ATOM 4634 C C . VAL B 1 286 ? 12.758 7.008 -49.031 1 16.8 286 VAL B C 1
ATOM 4636 O O . VAL B 1 286 ? 13.148 8.07 -49.531 1 16.8 286 VAL B O 1
ATOM 4639 N N . ALA B 1 287 ? 12.227 7.598 -48.062 1 16.73 287 ALA B N 1
ATOM 4640 C CA . ALA B 1 287 ? 13.148 8.602 -47.562 1 16.73 287 ALA B CA 1
ATOM 4641 C C . ALA B 1 287 ? 14.453 7.965 -47.094 1 16.73 287 ALA B C 1
ATOM 4643 O O . ALA B 1 287 ? 14.438 6.922 -46.438 1 16.73 287 ALA B O 1
ATOM 4644 N N . GLY B 1 288 ? 15.484 8.07 -47.812 1 17.38 288 GLY B N 1
ATOM 4645 C CA . GLY B 1 288 ? 16.875 7.688 -47.688 1 17.38 288 GLY B CA 1
ATOM 4646 C C . GLY B 1 288 ? 17.531 8.172 -46.406 1 17.38 288 GLY B C 1
ATOM 4647 O O . GLY B 1 288 ? 18.75 8.031 -46.25 1 17.38 288 GLY B O 1
ATOM 4648 N N . SER B 1 289 ? 16.75 8.523 -45.312 1 17.91 289 SER B N 1
ATOM 4649 C CA . SER B 1 289 ? 17.516 9.414 -44.438 1 17.91 289 SER B CA 1
ATOM 4650 C C . SER B 1 289 ? 18.609 8.664 -43.688 1 17.91 289 SER B C 1
ATOM 4652 O O . SER B 1 289 ? 18.344 7.664 -43.031 1 17.91 289 SER B O 1
ATOM 4654 N N . GLY B 1 290 ? 19.797 8.516 -44.156 1 19.86 290 GLY B N 1
ATOM 4655 C CA . GLY B 1 290 ? 21.062 7.957 -43.688 1 19.86 290 GLY B CA 1
ATOM 4656 C C . GLY B 1 290 ? 21.5 8.484 -42.344 1 19.86 290 GLY B C 1
ATOM 4657 O O . GLY B 1 290 ? 22.578 8.156 -41.844 1 19.86 290 GLY B O 1
ATOM 4658 N N . GLY B 1 291 ? 20.922 9.578 -41.781 1 20.41 291 GLY B N 1
ATOM 4659 C CA . GLY B 1 291 ? 21.859 10.273 -40.906 1 20.41 291 GLY B CA 1
ATOM 4660 C C . GLY B 1 291 ? 22.172 9.508 -39.656 1 20.41 291 GLY B C 1
ATOM 4661 O O . GLY B 1 291 ? 21.391 8.656 -39.219 1 20.41 291 GLY B O 1
ATOM 4662 N N . VAL B 1 292 ? 23.406 9.469 -39.125 1 20.67 292 VAL B N 1
ATOM 4663 C CA . VAL B 1 292 ? 24.203 8.945 -38 1 20.67 292 VAL B CA 1
ATOM 4664 C C . VAL B 1 292 ? 23.625 9.422 -36.688 1 20.67 292 VAL B C 1
ATOM 4666 O O . VAL B 1 292 ? 23.688 10.609 -36.344 1 20.67 292 VAL B O 1
ATOM 4669 N N . ALA B 1 293 ? 22.375 9.258 -36.344 1 24.06 293 ALA B N 1
ATOM 4670 C CA . ALA B 1 293 ? 21.938 9.836 -35.094 1 24.06 293 ALA B CA 1
ATOM 4671 C C . ALA B 1 293 ? 22.75 9.289 -33.906 1 24.06 293 ALA B C 1
ATOM 4673 O O . ALA B 1 293 ? 22.703 8.094 -33.625 1 24.06 293 ALA B O 1
ATOM 4674 N N . GLY B 1 294 ? 23.906 9.711 -33.5 1 26.33 294 GLY B N 1
ATOM 4675 C CA . GLY B 1 294 ? 24.844 9.57 -32.375 1 26.33 294 GLY B CA 1
ATOM 4676 C C . GLY B 1 294 ? 24.156 9.461 -31.031 1 26.33 294 GLY B C 1
ATOM 4677 O O . GLY B 1 294 ? 22.922 9.555 -30.953 1 26.33 294 GLY B O 1
ATOM 4678 N N . GLY B 1 295 ? 25.047 9.82 -29.75 1 32.44 295 GLY B N 1
ATOM 4679 C CA . GLY B 1 295 ? 25.203 9.781 -28.312 1 32.44 295 GLY B CA 1
ATOM 4680 C C . GLY B 1 295 ? 24.109 10.508 -27.562 1 32.44 295 GLY B C 1
ATOM 4681 O O . GLY B 1 295 ? 24.328 11 -26.453 1 32.44 295 GLY B O 1
ATOM 4682 N N . LEU B 1 296 ? 23.094 10.859 -28.094 1 32.47 296 LEU B N 1
ATOM 4683 C CA . LEU B 1 296 ? 22.188 11.828 -27.5 1 32.47 296 LEU B CA 1
ATOM 4684 C C . LEU B 1 296 ? 21.375 11.203 -26.375 1 32.47 296 LEU B C 1
ATOM 4686 O O . LEU B 1 296 ? 20.25 11.625 -26.094 1 32.47 296 LEU B O 1
ATOM 4690 N N . GLU B 1 297 ? 21.594 10 -26 1 43.78 297 GLU B N 1
ATOM 4691 C CA . GLU B 1 297 ? 20.828 9.617 -24.828 1 43.78 297 GLU B CA 1
ATOM 4692 C C . GLU B 1 297 ? 20.969 10.641 -23.703 1 43.78 297 GLU B C 1
ATOM 4694 O O . GLU B 1 297 ? 21.828 10.492 -22.844 1 43.78 297 GLU B O 1
ATOM 4699 N N . GLY B 1 298 ? 20.812 11.805 -23.891 1 44.5 298 GLY B N 1
ATOM 4700 C CA . GLY B 1 298 ? 20.984 12.938 -23 1 44.5 298 GLY B CA 1
ATOM 4701 C C . GLY B 1 298 ? 20.062 12.898 -21.797 1 44.5 298 GLY B C 1
ATOM 4702 O O . GLY B 1 298 ? 19.203 12.016 -21.688 1 44.5 298 GLY B O 1
ATOM 4703 N N . ALA B 1 299 ? 20.344 13.672 -20.641 1 54.75 299 ALA B N 1
ATOM 4704 C CA . ALA B 1 299 ? 19.719 13.891 -19.344 1 54.75 299 ALA B CA 1
ATOM 4705 C C . ALA B 1 299 ? 18.312 14.453 -19.5 1 54.75 299 ALA B C 1
ATOM 4707 O O . ALA B 1 299 ? 17.609 14.672 -18.516 1 54.75 299 ALA B O 1
ATOM 4708 N N . GLY B 1 300 ? 17.766 14.391 -20.797 1 61.28 300 GLY B N 1
ATOM 4709 C CA . GLY B 1 300 ? 16.469 15.016 -21.016 1 61.28 300 GLY B CA 1
ATOM 4710 C C . GLY B 1 300 ? 15.32 14.039 -20.938 1 61.28 300 GLY B C 1
ATOM 4711 O O . GLY B 1 300 ? 15.516 12.852 -20.688 1 61.28 300 GLY B O 1
ATOM 4712 N N . PRO B 1 301 ? 14.109 14.5 -21.047 1 70.62 301 PRO B N 1
ATOM 4713 C CA . PRO B 1 301 ? 12.891 13.688 -20.922 1 70.62 301 PRO B CA 1
ATOM 4714 C C . PRO B 1 301 ? 12.859 12.516 -21.906 1 70.62 301 PRO B C 1
ATOM 4716 O O . PRO B 1 301 ? 12.445 11.414 -21.531 1 70.62 301 PRO B O 1
ATOM 4719 N N . VAL B 1 302 ? 13.297 12.75 -23.156 1 71.75 302 VAL B N 1
ATOM 4720 C CA . VAL B 1 302 ? 13.297 11.688 -24.156 1 71.75 302 VAL B CA 1
ATOM 4721 C C . VAL B 1 302 ? 14.32 10.617 -23.766 1 71.75 302 VAL B C 1
ATOM 4723 O O . VAL B 1 302 ? 14.047 9.422 -23.891 1 71.75 302 VAL B O 1
ATOM 4726 N N . GLY B 1 303 ? 15.352 11.102 -23.297 1 81.31 303 GLY B N 1
ATOM 4727 C CA . GLY B 1 303 ? 16.359 10.164 -22.844 1 81.31 303 GLY B CA 1
ATOM 4728 C C . GLY B 1 303 ? 15.906 9.305 -21.688 1 81.31 303 GLY B C 1
ATOM 4729 O O . GLY B 1 303 ? 16.156 8.102 -21.656 1 81.31 303 GLY B O 1
ATOM 4730 N N . SER B 1 304 ? 15.211 9.859 -20.812 1 86.38 304 SER B N 1
ATOM 4731 C CA . SER B 1 304 ? 14.703 9.148 -19.641 1 86.38 304 SER B CA 1
ATOM 4732 C C . SER B 1 304 ? 13.695 8.07 -20.047 1 86.38 304 SER B C 1
ATOM 4734 O O . SER B 1 304 ? 13.742 6.957 -19.516 1 86.38 304 SER B O 1
ATOM 4736 N N . GLN B 1 305 ? 12.875 8.406 -20.984 1 88.06 305 GLN B N 1
ATOM 4737 C CA . GLN B 1 305 ? 11.867 7.453 -21.438 1 88.06 305 GLN B CA 1
ATOM 4738 C C . GLN B 1 305 ? 12.508 6.242 -22.109 1 88.06 305 GLN B C 1
ATOM 4740 O O . GLN B 1 305 ? 12.07 5.109 -21.906 1 88.06 305 GLN B O 1
ATOM 4745 N N . LEU B 1 306 ? 13.469 6.508 -22.859 1 92.12 306 LEU B N 1
ATOM 4746 C CA . LEU B 1 306 ? 14.164 5.422 -23.547 1 92.12 306 LEU B CA 1
ATOM 4747 C C . LEU B 1 306 ? 14.891 4.527 -22.547 1 92.12 306 LEU B C 1
ATOM 4749 O O . LEU B 1 306 ? 14.891 3.305 -22.688 1 92.12 306 LEU B O 1
ATOM 4753 N N . ARG B 1 307 ? 15.477 5.184 -21.594 1 94.06 307 ARG B N 1
ATOM 4754 C CA . ARG B 1 307 ? 16.172 4.41 -20.562 1 94.06 307 ARG B CA 1
ATOM 4755 C C . ARG B 1 307 ? 15.188 3.543 -19.781 1 94.06 307 ARG B C 1
ATOM 4757 O O . ARG B 1 307 ? 15.477 2.379 -19.484 1 94.06 307 ARG B O 1
ATOM 4764 N N . LEU B 1 308 ? 14.086 4.094 -19.5 1 93.94 308 LEU B N 1
ATOM 4765 C CA . LEU B 1 308 ? 13.062 3.344 -18.766 1 93.94 308 LEU B CA 1
ATOM 4766 C C . LEU B 1 308 ? 12.586 2.15 -19.594 1 93.94 308 LEU B C 1
ATOM 4768 O O . LEU B 1 308 ? 12.422 1.05 -19.062 1 93.94 308 LEU B O 1
ATOM 4772 N N . LEU B 1 309 ? 12.375 2.383 -20.828 1 94.69 309 LEU B N 1
ATOM 4773 C CA . LEU B 1 309 ? 11.93 1.304 -21.703 1 94.69 309 LEU B CA 1
ATOM 4774 C C . LEU B 1 309 ? 12.953 0.175 -21.75 1 94.69 309 LEU B C 1
ATOM 4776 O O . LEU B 1 309 ? 12.594 -1.002 -21.672 1 94.69 309 LEU B O 1
ATOM 4780 N N . ARG B 1 310 ? 14.18 0.558 -21.844 1 95.69 310 ARG B N 1
ATOM 4781 C CA . ARG B 1 310 ? 15.242 -0.439 -21.859 1 95.69 310 ARG B CA 1
ATOM 4782 C C . ARG B 1 310 ? 15.297 -1.191 -20.531 1 95.69 310 ARG B C 1
ATOM 4784 O O . ARG B 1 310 ? 15.531 -2.4 -20.5 1 95.69 310 ARG B O 1
ATOM 4791 N N . PHE B 1 311 ? 15.156 -0.444 -19.562 1 97 311 PHE B N 1
ATOM 4792 C CA . PHE B 1 311 ? 15.133 -1.034 -18.234 1 97 311 PHE B CA 1
ATOM 4793 C C . PHE B 1 311 ? 14.016 -2.064 -18.125 1 97 311 PHE B C 1
ATOM 4795 O O . PHE B 1 311 ? 14.234 -3.174 -17.625 1 97 311 PHE B O 1
ATOM 4802 N N . PHE B 1 312 ? 12.805 -1.734 -18.578 1 96.19 312 PHE B N 1
ATOM 4803 C CA . PHE B 1 312 ? 11.672 -2.654 -18.547 1 96.19 312 PHE B CA 1
ATOM 4804 C C . PHE B 1 312 ? 11.938 -3.879 -19.406 1 96.19 312 PHE B C 1
AT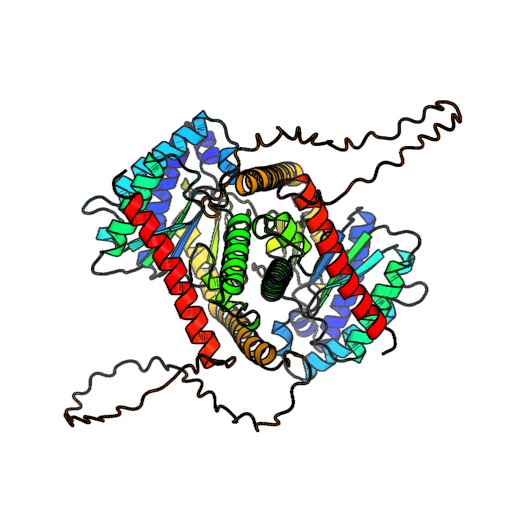OM 4806 O O . PHE B 1 312 ? 11.562 -4.996 -19.047 1 96.19 312 PHE B O 1
ATOM 4813 N N . GLN B 1 313 ? 12.531 -3.689 -20.5 1 96 313 GLN B N 1
ATOM 4814 C CA . GLN B 1 313 ? 12.883 -4.797 -21.391 1 96 313 GLN B CA 1
ATOM 4815 C C . GLN B 1 313 ? 13.859 -5.754 -20.703 1 96 313 GLN B C 1
ATOM 4817 O O . GLN B 1 313 ? 13.766 -6.969 -20.875 1 96 313 GLN B O 1
ATOM 4822 N N . GLN B 1 314 ? 14.766 -5.129 -20.016 1 96.19 314 GLN B N 1
ATOM 4823 C CA . GLN B 1 314 ? 15.719 -5.953 -19.281 1 96.19 314 GLN B CA 1
ATOM 4824 C C . GLN B 1 314 ? 15.016 -6.805 -18.219 1 96.19 314 GLN B C 1
ATOM 4826 O O . GLN B 1 314 ? 15.32 -7.988 -18.062 1 96.19 314 GLN B O 1
ATOM 4831 N N . LEU B 1 315 ? 14.148 -6.203 -17.469 1 96.25 315 LEU B N 1
ATOM 4832 C CA . LEU B 1 315 ? 13.391 -6.949 -16.469 1 96.25 315 LEU B CA 1
ATOM 4833 C C . LEU B 1 315 ? 12.594 -8.078 -17.109 1 96.25 315 LEU B C 1
ATOM 4835 O O . LEU B 1 315 ? 12.523 -9.188 -16.578 1 96.25 315 LEU B O 1
ATOM 4839 N N . ASP B 1 316 ? 11.992 -7.82 -18.234 1 95.75 316 ASP B N 1
ATOM 4840 C CA . ASP B 1 316 ? 11.227 -8.828 -18.969 1 95.75 316 ASP B CA 1
ATOM 4841 C C . ASP B 1 316 ? 12.133 -9.953 -19.453 1 95.75 316 ASP B C 1
ATOM 4843 O O . ASP B 1 316 ? 11.742 -11.125 -19.422 1 95.75 316 ASP B O 1
ATOM 4847 N N . ALA B 1 317 ? 13.281 -9.578 -19.969 1 96.31 317 ALA B N 1
ATOM 4848 C CA . ALA B 1 317 ? 14.234 -10.578 -20.422 1 96.31 317 ALA B CA 1
ATOM 4849 C C . ALA B 1 317 ? 14.641 -11.516 -19.297 1 96.31 317 ALA B C 1
ATOM 4851 O O . ALA B 1 317 ? 14.797 -12.727 -19.516 1 96.31 317 ALA B O 1
ATOM 4852 N N . GLU B 1 318 ? 14.82 -10.961 -18.125 1 95.81 318 GLU B N 1
ATOM 4853 C CA . GLU B 1 318 ? 15.156 -11.781 -16.969 1 95.81 318 GLU B CA 1
ATOM 4854 C C . GLU B 1 318 ? 14.039 -12.758 -16.625 1 95.81 318 GLU B C 1
ATOM 4856 O O . GLU B 1 318 ? 14.297 -13.922 -16.297 1 95.81 318 GLU B O 1
ATOM 4861 N N . ARG B 1 319 ? 12.852 -12.328 -16.703 1 95.38 319 ARG B N 1
ATOM 4862 C CA . ARG B 1 319 ? 11.695 -13.18 -16.453 1 95.38 319 ARG B CA 1
ATOM 4863 C C . ARG B 1 319 ? 11.594 -14.289 -17.484 1 95.38 319 ARG B C 1
ATOM 4865 O O . ARG B 1 319 ? 11.344 -15.445 -17.141 1 95.38 319 ARG B O 1
ATOM 4872 N N . GLN B 1 320 ? 11.82 -13.938 -18.75 1 96.31 320 GLN B N 1
ATOM 4873 C CA . GLN B 1 320 ? 11.773 -14.922 -19.828 1 96.31 320 GLN B CA 1
ATOM 4874 C C . GLN B 1 320 ? 12.883 -15.953 -19.672 1 96.31 320 GLN B C 1
ATOM 4876 O O . GLN B 1 320 ? 12.688 -17.141 -19.953 1 96.31 320 GLN B O 1
ATOM 4881 N N . ALA B 1 321 ? 14.016 -15.477 -19.266 1 97.25 321 ALA B N 1
ATOM 4882 C CA . ALA B 1 321 ? 15.125 -16.391 -19.031 1 97.25 321 ALA B CA 1
ATOM 4883 C C . ALA B 1 321 ? 14.781 -17.391 -17.922 1 97.25 321 ALA B C 1
ATOM 4885 O O . ALA B 1 321 ? 15.109 -18.562 -18.016 1 97.25 321 ALA B O 1
ATOM 4886 N N . TRP B 1 322 ? 14.203 -16.875 -16.875 1 97.19 322 TRP B N 1
ATOM 4887 C CA . TRP B 1 322 ? 13.773 -17.75 -15.789 1 97.19 322 TRP B CA 1
ATOM 4888 C C . TRP B 1 322 ? 12.781 -18.781 -16.297 1 97.19 322 TRP B C 1
ATOM 4890 O O . TRP B 1 322 ? 12.898 -19.969 -15.969 1 97.19 322 TRP B O 1
ATOM 4900 N N . ILE B 1 323 ? 11.781 -18.391 -17.078 1 97.69 323 ILE B N 1
ATOM 4901 C CA . ILE B 1 323 ? 10.773 -19.281 -17.609 1 97.69 323 ILE B CA 1
ATOM 4902 C C . ILE B 1 323 ? 11.438 -20.359 -18.469 1 97.69 323 ILE B C 1
ATOM 4904 O O . ILE B 1 323 ? 11.141 -21.547 -18.312 1 97.69 323 ILE B O 1
ATOM 4908 N N . ALA B 1 324 ? 12.328 -19.984 -19.297 1 97.19 324 ALA B N 1
ATOM 4909 C CA . ALA B 1 324 ? 13.023 -20.922 -20.188 1 97.19 324 ALA B CA 1
ATOM 4910 C C . ALA B 1 324 ? 13.836 -21.922 -19.375 1 97.19 324 ALA B C 1
ATOM 4912 O O . ALA B 1 324 ? 13.875 -23.109 -19.719 1 97.19 324 ALA B O 1
ATOM 4913 N N . ALA B 1 325 ? 14.406 -21.438 -18.312 1 97.19 325 ALA B N 1
ATOM 4914 C CA . ALA B 1 325 ? 15.289 -22.281 -17.516 1 97.19 325 ALA B CA 1
ATOM 4915 C C . ALA B 1 325 ? 14.5 -23.297 -16.703 1 97.19 325 ALA B C 1
ATOM 4917 O O . ALA B 1 325 ? 15.023 -24.344 -16.328 1 97.19 325 ALA B O 1
ATOM 4918 N N . HIS B 1 326 ? 13.25 -22.984 -16.484 1 97.44 326 HIS B N 1
ATOM 4919 C CA . HIS B 1 326 ? 12.516 -23.828 -15.539 1 97.44 326 HIS B CA 1
ATOM 4920 C C . HIS B 1 326 ? 11.422 -24.609 -16.25 1 97.44 326 HIS B C 1
ATOM 4922 O O . HIS B 1 326 ? 10.836 -25.531 -15.672 1 97.44 326 HIS B O 1
ATOM 4928 N N . ALA B 1 327 ? 11.164 -24.359 -17.469 1 93.56 327 ALA B N 1
ATOM 4929 C CA . ALA B 1 327 ? 10.055 -24.984 -18.188 1 93.56 327 ALA B CA 1
ATOM 4930 C C . ALA B 1 327 ? 10.32 -26.469 -18.422 1 93.56 327 ALA B C 1
ATOM 4932 O O . ALA B 1 327 ? 9.398 -27.234 -18.688 1 93.56 327 ALA B O 1
ATOM 4933 N N . ASP B 1 328 ? 11.57 -26.906 -18.312 1 90.31 328 ASP B N 1
ATOM 4934 C CA . ASP B 1 328 ? 11.906 -28.297 -18.594 1 90.31 328 ASP B CA 1
ATOM 4935 C C . ASP B 1 328 ? 12.016 -29.109 -17.312 1 90.31 328 ASP B C 1
ATOM 4937 O O . ASP B 1 328 ? 12.336 -30.297 -17.344 1 90.31 328 ASP B O 1
ATOM 4941 N N . LEU B 1 329 ? 11.812 -28.406 -16.25 1 86.62 329 LEU B N 1
ATOM 4942 C CA . LEU B 1 329 ? 11.789 -29.125 -14.984 1 86.62 329 LEU B CA 1
ATOM 4943 C C . LEU B 1 329 ? 10.562 -30.031 -14.898 1 86.62 329 LEU B C 1
ATOM 4945 O O . LEU B 1 329 ? 9.508 -29.703 -15.445 1 86.62 329 LEU B O 1
#

Radius of gyration: 27.39 Å; Cα contacts (8 Å, |Δi|>4): 871; chains: 2; bounding box: 68×64×99 Å

Solvent-accessible surface area (backbone atoms only — not comparable to full-atom values): 36257 Å² total; per-residue (Å²): 100,33,32,27,57,61,49,9,56,75,70,71,42,56,55,68,55,17,46,52,44,33,50,54,38,48,56,52,48,51,50,54,36,53,75,71,64,47,48,73,44,76,45,70,76,34,46,52,65,53,68,76,48,56,69,66,56,42,50,50,51,48,51,49,48,27,53,49,34,44,50,40,53,34,89,82,13,63,31,66,72,63,14,33,30,44,42,80,28,47,52,66,80,71,56,57,63,64,37,38,7,27,50,19,40,25,33,56,55,29,68,65,51,90,57,72,63,27,38,36,37,40,26,38,42,28,39,32,62,59,33,49,38,51,18,42,47,51,50,32,51,31,35,67,72,57,59,32,54,80,70,51,65,34,63,67,49,50,51,34,45,26,69,75,27,65,83,52,71,69,42,64,70,44,75,37,30,43,51,54,50,54,59,68,32,53,51,41,78,43,35,25,64,11,40,55,41,71,33,68,47,34,34,59,67,62,44,70,65,60,52,48,50,49,53,52,54,44,61,77,43,42,67,62,44,52,51,50,49,48,45,50,52,51,52,53,55,51,48,56,54,47,54,60,60,55,72,75,83,64,82,77,82,76,81,76,74,78,78,77,84,77,80,77,78,77,75,75,82,69,84,72,78,78,74,79,75,75,84,70,86,71,81,74,80,72,76,74,82,72,77,81,79,75,90,65,76,44,90,46,72,69,28,42,52,52,31,49,50,51,51,47,50,48,56,49,50,53,51,51,50,50,30,64,70,24,39,81,87,101,34,32,25,57,61,49,9,56,75,69,72,42,56,54,68,56,16,47,51,46,32,49,55,38,49,55,52,50,52,52,54,36,52,74,72,64,47,48,73,44,76,44,68,74,33,46,53,66,53,68,75,49,56,69,68,56,43,51,51,50,49,51,50,47,27,53,48,33,45,50,40,52,35,89,82,13,64,31,66,71,62,14,34,28,44,40,80,28,46,53,64,79,70,55,57,65,64,36,39,8,26,47,19,41,28,32,57,56,29,67,64,52,91,56,71,62,27,36,37,36,40,25,38,41,27,39,34,63,59,34,50,36,50,18,41,48,51,50,31,51,33,35,69,73,56,59,32,52,78,71,51,65,34,62,67,49,49,52,34,44,26,69,74,27,68,84,51,70,70,42,64,71,45,74,35,30,44,50,54,49,54,58,67,31,54,53,41,78,43,37,25,64,10,42,54,41,72,34,67,48,33,35,58,67,63,44,71,65,62,51,49,51,50,53,53,54,44,61,75,43,42,67,64,44,50,51,52,50,49,45,49,52,52,50,55,55,51,48,56,54,47,54,59,61,54,74,74,83,64,82,78,82,77,80,75,75,78,79,76,83,77,78,78,77,76,76,72,81,69,84,72,75,80,76,77,76,77,80,79,88,75,81,67,80,72,74,75,84,71,76,81,80,77,88,65,77,42,92,45,72,70,28,43,52,54,31,48,52,51,49,48,50,49,56,49,49,52,52,51,49,52,29,65,70,25,39,79,88

Secondary structure (DSSP, 8-state):
---HHHHHHHTT--HHHHHHHHHHHHHHHHHHHHHHT--EEEEEEEEGGGGGS-HHHHHHHHHHHHHHHHHHHSTT-HHHHHTEEEEEES-TTSS-HHHHHHHHHHHHHHHT-S--SEEEEEEEEE-HHHHHHHHHHHHHHHHHHTSS-GGG-SHHHHHHHSTT-TTSPPPSEEEE-TT----TTSSTTTTTT-EEEE-SS-GGG--HHHHHHHHHHHHHHHHHHHHHHHHHHHHHHHHHHHHHHS------------------------------------------------S---SSHHHHHHHHHHHHHHHHHHHHHHHHHHTT-/---HHHHHHHTT--HHHHHHHHHHHHHHHHHHHHHHT--EEEEEEEEGGGGGS-HHHHHHHHHHHHHHHHHHHSTT-HHHHHTEEEEEES-TTSS-HHHHHHHHHHHHHHHT-S--SEEEEEEEEE-HHHHHHHHHHHHHHHHHHTSS-GGG-SHHHHHHHSTT-TTSPPPSEEEE-TT----TTSSTTTTTT-EEEE-SS-GGG--HHHHHHHHHHHHHHHHHHHHHHHHHHHHHHHHHHHHHHS------------------------------------------------S---SSHHHHHHHHHHHHHHHHHHHHHHHHHHTT-

InterPro domains:
  IPR001441 Decaprenyl diphosphate synthase-like [PF01255] (1-221)
  IPR001441 Decaprenyl diphosphate synthase-like [PTHR10291] (1-221)
  IPR001441 Decaprenyl diphosphate synthase-like [TIGR00055] (1-220)
  IPR001441 Decaprenyl diphosphate synthase-like [cd00475] (1-220)
  IPR018520 Di-trans-poly-cis-decaprenylcistransferase-like, conserved site [PS01066] (172-189)
  IPR036424 Decaprenyl diphosphate synthase-like superfamily [G3DSA:3.40.1180.10] (1-221)
  IPR036424 Decaprenyl diphosphate synthase-like superfamily [SSF64005] (1-220)

Foldseek 3Di:
DFFLQVVCVVVVHDSLVSLVLLVVLVLVVVVVCLVVQNAEAEDELAELVCVPDDPVVVVSSLVVLLVVLQQCLDVVHSCQVSQEQEAEFADLVPHDLSNLQSRLSSNVSSVPHPGHSHYYYYHHNDFLVVQQVQLVVLVVVCCVVPLAPPLLPFPQSSCQSGRVHNVDAAEAEDEDEQQDDDCRRPCCVSCVLHHYHYYNHRSSRDDPVNVVVRVVVSVVCVVVSVVVVVVVVVVRVVVSVVSLVDDPPDDDDDDPPPPDPPPPPPPPPPPPDDDDDPPDDDDPPVPPPPDPPDDPCDSDPVNSVVSSVVSSVVVVVVVNVSSVVSNVD/DFFLQVVCVVVVHDSLVSLVLLVVLVLVVVVVCLVVQNAEAEDELAELVCVPDDPVVVVSSLVVLLVVLQQQLDVVHSCQVSQEQEAEFADLVPRDLSNLQSRLSSNVSSVPHPGHSHYYYYHHNDFLVVQQVQLVVLVVVCCVVPLAPPLLPFPQSSCQSGRVHNVDAAEAEDEDEQQDDDCRRPCCVSCVLHHYHYYNHRSSRDDPVNVVVRVVVSVVCVVVSVVVVVVVVVVRVVVSVVSLVPDPPDDDDDDPPPPDPPPPPPPPPPPPPDDDDDDDDDDPPVPPPPDPPDDPCDSDPVNSVVSSVVSSVVSVVVVNVSSVVSNVD